Protein AF-A0A940B1C5-F1 (afdb_monomer)

Mean predicted aligned error: 9.62 Å

Sequence (536 aa):
MKIRTILFAFAVLTVQGVYAQKTVYIPVSWKYNASTEEYTEDNNKELQWSFKRSKESDNCIIFWQKGFGSDPSKAPSLNGISMSFDVDAVLKVAEKCYDLNINKLGFSSSNMRDKYKILILMNYTTTWTCYGAGYDFECSALWLNPATVKPAGHALAHEVGHSFHYMCYAEAANYNHASSPTIGTGFHLPVGNGQTIWEQTAQWQANQTYPSYMFRESYPLFGNNANYAFTHEWMRYQSYWFHYYLCQHYDDITTIAQVWKQPMTGAVDFNQSLMKLKGLSVEAFYELYFDYALHCATYDFEAASSYRNNYIGKFDYRAVLLAENKYQVAYASVPQSTGFNVIELSVPAAGTTITTKFTALTPGCALNAADPGEYNNGNANTLFRAGVTKYNYVSRASARGFRIGYVFLKNDNTREYYNDNIVHCKGTDEVTEDITTEVPAGTKRMFLVVSPAPSTYIQHKWDENIKNDDQWPYQFELINTTPTSIIPYIIPGSISPVSISAGETSRGYDLQGRKMNHENMVSGVYIVDGRKQLFK

Nearest PDB structures (foldseek):
  5w6h-assembly1_C  TM=5.946E-01  e=7.129E-04  Kuttervirus CBA120
  2wze-assembly1_A  TM=5.292E-01  e=3.983E-03  Acetivibrio thermocellus
  2w5f-assembly1_A  TM=4.749E-01  e=5.620E-03  Acetivibrio thermocellus
  2w5f-assembly2_B  TM=5.472E-01  e=1.578E-02  Acetivibrio thermocellus
  4xup-assembly6_F  TM=5.384E-01  e=8.816E-02  Paenibacillus barcinonensis

Radius of gyration: 28.4 Å; Cα contacts (8 Å, |Δi|>4): 1115; chains: 1; bounding box: 75×60×101 Å

Structure (mmCIF, N/CA/C/O backbone):
data_AF-A0A940B1C5-F1
#
_entry.id   AF-A0A940B1C5-F1
#
loop_
_atom_site.group_PDB
_atom_site.id
_atom_site.type_symbol
_atom_site.label_atom_id
_atom_site.label_alt_id
_atom_site.label_comp_id
_atom_site.label_asym_id
_atom_site.label_entity_id
_atom_site.label_seq_id
_atom_site.pdbx_PDB_ins_code
_atom_site.Cartn_x
_atom_site.Cartn_y
_atom_site.Cartn_z
_atom_site.occupancy
_atom_site.B_iso_or_equiv
_atom_site.auth_seq_id
_atom_site.auth_comp_id
_atom_site.auth_asym_id
_atom_site.auth_atom_id
_atom_site.pdbx_PDB_model_num
ATOM 1 N N . MET A 1 1 ? -40.783 -26.845 -59.584 1.00 38.88 1 MET A N 1
ATOM 2 C CA . MET A 1 1 ? -39.885 -25.722 -59.930 1.00 38.88 1 MET A CA 1
ATOM 3 C C . MET A 1 1 ? -39.030 -25.427 -58.699 1.00 38.88 1 MET A C 1
ATOM 5 O O . MET A 1 1 ? -39.587 -25.063 -57.675 1.00 38.88 1 MET A O 1
ATOM 9 N N . LYS A 1 2 ? -37.730 -25.755 -58.725 1.00 32.59 2 LYS A N 1
ATOM 10 C CA . LYS A 1 2 ? -36.823 -25.661 -57.562 1.00 32.59 2 LYS A CA 1
ATOM 11 C C . LYS A 1 2 ? -36.360 -24.209 -57.385 1.00 32.59 2 LYS A C 1
ATOM 13 O O . LYS A 1 2 ? -35.698 -23.688 -58.276 1.00 32.59 2 LYS A O 1
ATOM 18 N N . ILE A 1 3 ? -36.688 -23.581 -56.258 1.00 32.53 3 ILE A N 1
ATOM 19 C CA . ILE A 1 3 ? -36.174 -22.256 -55.881 1.00 32.53 3 ILE A CA 1
ATOM 20 C C . ILE A 1 3 ? -34.797 -22.460 -55.237 1.00 32.53 3 ILE A C 1
ATOM 22 O O . ILE A 1 3 ? -34.671 -23.182 -54.250 1.00 32.53 3 ILE A O 1
ATOM 26 N N . ARG A 1 4 ? -33.756 -21.884 -55.846 1.00 34.03 4 ARG A N 1
ATOM 27 C CA . ARG A 1 4 ? -32.384 -21.862 -55.322 1.00 34.03 4 ARG A CA 1
ATOM 28 C C . ARG A 1 4 ? -32.214 -20.629 -54.435 1.00 34.03 4 ARG A C 1
ATOM 30 O O . ARG A 1 4 ? -32.318 -19.509 -54.923 1.00 34.03 4 ARG A O 1
ATOM 37 N N . THR A 1 5 ? -31.921 -20.849 -53.160 1.00 34.38 5 THR A N 1
ATOM 38 C CA . THR A 1 5 ? -31.464 -19.820 -52.220 1.00 34.38 5 THR A CA 1
ATOM 39 C C . THR A 1 5 ? -30.026 -19.431 -52.567 1.00 34.38 5 THR A C 1
ATOM 41 O O . THR A 1 5 ? -29.145 -20.290 -52.585 1.00 34.38 5 THR A O 1
ATOM 44 N N . ILE A 1 6 ? -29.785 -18.153 -52.864 1.00 34.09 6 ILE A N 1
ATOM 45 C CA . ILE A 1 6 ? -28.442 -17.582 -53.037 1.00 34.09 6 ILE A CA 1
ATOM 46 C C . ILE A 1 6 ? -28.007 -17.032 -51.673 1.00 34.09 6 ILE A C 1
ATOM 48 O O . ILE A 1 6 ? -28.617 -16.091 -51.170 1.00 34.09 6 ILE A O 1
ATOM 52 N N . LEU A 1 7 ? -26.979 -17.632 -51.064 1.00 30.89 7 LEU A N 1
ATOM 53 C CA . LEU A 1 7 ? -26.286 -17.060 -49.906 1.00 30.89 7 LEU A CA 1
ATOM 54 C C . LEU A 1 7 ? -25.324 -15.965 -50.387 1.00 30.89 7 LEU A C 1
ATOM 56 O O . LEU A 1 7 ? -24.426 -16.241 -51.181 1.00 30.89 7 LEU A O 1
ATOM 60 N N . PHE A 1 8 ? -25.474 -14.748 -49.866 1.00 32.97 8 PHE A N 1
ATOM 61 C CA . PHE A 1 8 ? -24.439 -13.715 -49.924 1.00 32.97 8 PHE A CA 1
ATOM 62 C C . PHE A 1 8 ? -23.483 -13.908 -48.742 1.00 32.97 8 PHE A C 1
ATOM 64 O O . PHE A 1 8 ? -23.878 -13.754 -47.588 1.00 32.97 8 PHE A O 1
ATOM 71 N N . ALA A 1 9 ? -22.227 -14.253 -49.025 1.00 32.34 9 ALA A N 1
ATOM 72 C CA . ALA A 1 9 ? -21.157 -14.242 -48.035 1.00 32.34 9 ALA A CA 1
ATOM 73 C C . ALA A 1 9 ? -20.615 -12.809 -47.900 1.00 32.34 9 ALA A C 1
ATOM 75 O O . ALA A 1 9 ? -20.019 -12.279 -48.836 1.00 32.34 9 ALA A O 1
ATOM 76 N N . PHE A 1 10 ? -20.828 -12.178 -46.744 1.00 37.16 10 PHE A N 1
ATOM 77 C CA . PHE A 1 10 ? -20.134 -10.945 -46.375 1.00 37.16 10 PHE A CA 1
ATOM 78 C C . PHE A 1 10 ? -18.711 -11.299 -45.929 1.00 37.16 10 PHE A C 1
ATOM 80 O O . PHE A 1 10 ? -18.515 -11.914 -44.882 1.00 37.16 10 PHE A O 1
ATOM 87 N N . ALA A 1 11 ? -17.716 -10.923 -46.730 1.00 36.94 11 ALA A N 1
ATOM 88 C CA . ALA A 1 11 ? -16.321 -10.957 -46.315 1.00 36.94 11 ALA A CA 1
ATOM 89 C C . ALA A 1 11 ? -16.070 -9.801 -45.336 1.00 36.94 11 ALA A C 1
ATOM 91 O O . ALA A 1 11 ? -16.105 -8.631 -45.717 1.00 36.94 11 ALA A O 1
ATOM 92 N N . VAL A 1 12 ? -15.833 -10.128 -44.066 1.00 39.78 12 VAL A N 1
ATOM 93 C CA . VAL A 1 12 ? -15.333 -9.175 -43.071 1.00 39.78 12 VAL A CA 1
ATOM 94 C C . VAL A 1 12 ? -13.858 -8.923 -43.383 1.00 39.78 12 VAL A C 1
ATOM 96 O O . VAL A 1 12 ? -13.003 -9.763 -43.117 1.00 39.78 12 VAL A O 1
ATOM 99 N N . LEU A 1 13 ? -13.563 -7.774 -43.988 1.00 38.78 13 LEU A N 1
ATOM 100 C CA . LEU A 1 13 ? -12.204 -7.255 -44.122 1.00 38.78 13 LEU A CA 1
ATOM 101 C C . LEU A 1 13 ? -11.753 -6.731 -42.755 1.00 38.78 13 LEU A C 1
ATOM 103 O O . LEU A 1 13 ? -12.129 -5.637 -42.338 1.00 38.78 13 LEU A O 1
ATOM 107 N N . THR A 1 14 ? -10.948 -7.517 -42.043 1.00 38.88 14 THR A N 1
ATOM 108 C CA . THR A 1 14 ? -10.192 -7.034 -40.886 1.00 38.88 14 THR A CA 1
ATOM 109 C C . THR A 1 14 ? -9.093 -6.101 -41.384 1.00 38.88 14 THR A C 1
ATOM 111 O O . THR A 1 14 ? -8.088 -6.554 -41.933 1.00 38.88 14 THR A O 1
ATOM 114 N N . VAL A 1 15 ? -9.280 -4.794 -41.210 1.00 39.97 15 VAL A N 1
ATOM 115 C CA . VAL A 1 15 ? -8.208 -3.811 -41.385 1.00 39.97 15 VAL A CA 1
ATOM 116 C C . VAL A 1 15 ? -7.247 -3.984 -40.210 1.00 39.97 15 VAL A C 1
ATOM 118 O O . VAL A 1 15 ? -7.486 -3.470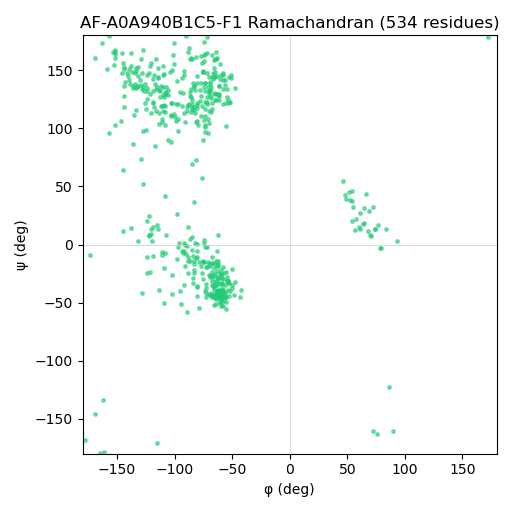 -39.121 1.00 39.97 15 VAL A O 1
ATOM 121 N N . GLN A 1 16 ? -6.177 -4.754 -40.404 1.00 37.31 16 GLN A N 1
ATOM 122 C CA . GLN A 1 16 ? -5.024 -4.688 -39.512 1.00 37.31 16 GLN A CA 1
ATOM 123 C C . GLN A 1 16 ? -4.337 -3.347 -39.775 1.00 37.31 16 GLN A C 1
ATOM 125 O O . GLN A 1 16 ? -3.769 -3.132 -40.845 1.00 37.31 16 GLN A O 1
ATOM 130 N N . GLY A 1 17 ? -4.449 -2.415 -38.827 1.00 40.59 17 GLY A N 1
ATOM 131 C CA . GLY A 1 17 ? -3.677 -1.180 -38.863 1.00 40.59 17 GLY A CA 1
ATOM 132 C C . GLY A 1 17 ? -2.188 -1.519 -38.881 1.00 40.59 17 GLY A C 1
ATOM 133 O O . GLY A 1 17 ? -1.692 -2.197 -37.984 1.00 40.59 17 GLY A O 1
ATOM 134 N N . VAL A 1 18 ? -1.480 -1.072 -39.916 1.00 42.25 18 VAL A N 1
ATOM 135 C CA . VAL A 1 18 ? -0.019 -1.141 -39.978 1.00 42.25 18 VAL A CA 1
ATOM 136 C C . VAL A 1 18 ? 0.511 -0.043 -39.058 1.00 42.25 18 VAL A C 1
ATOM 138 O O . VAL A 1 18 ? 0.655 1.104 -39.473 1.00 42.25 18 VAL A O 1
ATOM 141 N N . TYR A 1 19 ? 0.731 -0.364 -37.785 1.00 53.28 19 TYR A N 1
ATOM 142 C CA . TYR A 1 19 ? 1.485 0.516 -36.895 1.00 53.28 19 TYR A CA 1
ATOM 143 C C . TYR A 1 19 ? 2.955 0.521 -37.336 1.00 53.28 19 TYR A C 1
ATOM 145 O O . TYR A 1 19 ? 3.502 -0.521 -37.702 1.00 53.28 19 TYR A O 1
ATOM 153 N N . ALA A 1 20 ? 3.595 1.693 -37.337 1.00 59.59 20 ALA A N 1
ATOM 154 C CA . ALA A 1 20 ? 5.023 1.792 -37.622 1.00 59.59 20 ALA A CA 1
ATOM 155 C C . ALA A 1 20 ? 5.822 0.998 -36.573 1.00 59.59 20 ALA A C 1
ATOM 157 O O . ALA A 1 20 ? 5.535 1.071 -35.378 1.00 59.59 20 ALA A O 1
ATOM 158 N N . GLN A 1 21 ? 6.820 0.231 -37.018 1.00 74.62 21 GLN A N 1
ATOM 159 C CA . GLN A 1 21 ? 7.684 -0.532 -36.120 1.00 74.62 21 GLN A CA 1
ATOM 160 C C . GLN A 1 21 ? 8.491 0.426 -35.233 1.00 74.62 21 GLN A C 1
ATOM 162 O O . GLN A 1 21 ? 9.127 1.357 -35.730 1.00 74.62 21 GLN A O 1
ATOM 167 N N . LYS A 1 22 ? 8.488 0.176 -33.920 1.00 88.38 22 LYS A N 1
ATOM 168 C CA . LYS A 1 22 ? 9.288 0.940 -32.955 1.00 88.38 22 LYS A CA 1
ATOM 169 C C . LYS A 1 22 ? 10.766 0.881 -33.286 1.00 88.38 22 LYS A C 1
ATOM 171 O O . LYS A 1 22 ? 11.279 -0.162 -33.689 1.00 88.38 22 LYS A O 1
ATOM 176 N N . THR A 1 23 ? 11.459 1.972 -33.001 1.00 91.38 23 THR A N 1
ATOM 177 C CA . THR A 1 23 ? 12.909 2.080 -33.186 1.00 91.38 23 THR A CA 1
ATOM 178 C C . THR A 1 23 ? 13.656 1.916 -31.863 1.00 91.38 23 THR A C 1
ATOM 180 O O . THR A 1 23 ? 13.076 1.990 -30.779 1.00 91.38 23 THR A O 1
ATOM 183 N N . VAL A 1 24 ? 14.959 1.656 -31.929 1.00 91.25 24 VAL A N 1
ATOM 184 C CA . VAL A 1 24 ? 15.824 1.619 -30.744 1.00 91.25 24 VAL A CA 1
ATOM 185 C C . VAL A 1 24 ? 16.346 3.028 -30.489 1.00 91.25 24 VAL A C 1
ATOM 187 O O . VAL A 1 24 ? 17.014 3.603 -31.349 1.00 91.25 24 VAL A O 1
ATOM 190 N N . TYR A 1 25 ? 16.041 3.590 -29.319 1.00 90.62 25 TYR A N 1
ATOM 191 C CA . TYR A 1 25 ? 16.647 4.848 -28.894 1.00 90.62 25 TYR A CA 1
ATOM 192 C C . TYR A 1 25 ? 18.096 4.601 -28.480 1.00 90.62 25 TYR A C 1
ATOM 194 O O . TYR A 1 25 ? 18.374 3.682 -27.714 1.00 90.62 25 TYR A O 1
ATOM 202 N N . ILE A 1 26 ? 19.014 5.428 -28.976 1.00 89.38 26 ILE A N 1
ATOM 203 C CA . ILE A 1 26 ? 20.409 5.433 -28.535 1.00 89.38 26 ILE A CA 1
ATOM 204 C C . ILE A 1 26 ? 20.586 6.641 -27.610 1.00 89.38 26 ILE A C 1
ATOM 206 O O . ILE A 1 26 ? 20.544 7.768 -28.127 1.00 89.38 26 ILE A O 1
ATOM 210 N N . PRO A 1 27 ? 20.780 6.425 -26.293 1.00 89.75 27 PRO A N 1
ATOM 211 C CA . PRO A 1 27 ? 20.951 7.494 -25.319 1.00 89.75 27 PRO A CA 1
ATOM 212 C C . PRO A 1 27 ? 22.020 8.510 -25.708 1.00 89.75 27 PRO A C 1
ATOM 214 O O . PRO A 1 27 ? 23.053 8.162 -26.286 1.00 89.75 27 PRO A O 1
ATOM 217 N N . VAL A 1 28 ? 21.797 9.775 -25.356 1.00 86.81 28 VAL A N 1
ATOM 218 C CA . VAL A 1 28 ? 22.753 10.868 -25.590 1.00 86.81 28 VAL A CA 1
ATOM 219 C C . VAL A 1 28 ? 24.083 10.554 -24.911 1.00 86.81 28 VAL A C 1
ATOM 221 O O . VAL A 1 28 ? 25.141 10.723 -25.519 1.00 86.81 28 VAL A O 1
ATOM 224 N N . SER A 1 29 ? 24.036 10.018 -23.689 1.00 83.44 29 SER A N 1
ATOM 225 C CA . SER A 1 29 ? 25.230 9.580 -22.963 1.00 83.44 29 SER A CA 1
ATOM 226 C C . SER A 1 29 ? 26.044 8.560 -23.760 1.00 83.44 29 SER A C 1
ATOM 228 O O . SER A 1 29 ? 27.251 8.710 -23.853 1.00 83.44 29 SER A O 1
ATOM 230 N N . TRP A 1 30 ? 25.415 7.609 -24.449 1.00 83.00 30 TRP A N 1
ATOM 231 C CA . TRP A 1 30 ? 26.129 6.599 -25.238 1.00 83.00 30 TRP A CA 1
ATOM 232 C C . TRP A 1 30 ? 26.827 7.171 -26.477 1.00 83.00 30 TRP A C 1
ATOM 234 O O . TRP A 1 30 ? 27.802 6.598 -26.951 1.00 83.00 30 TRP A O 1
ATOM 244 N N . LYS A 1 31 ? 26.325 8.286 -27.021 1.00 75.56 31 LYS A N 1
ATOM 245 C CA . LYS A 1 31 ? 26.887 8.939 -28.216 1.00 75.56 31 LYS A CA 1
ATOM 246 C C . LYS A 1 31 ? 28.053 9.868 -27.894 1.00 75.56 31 LYS A C 1
ATOM 248 O O . LYS A 1 31 ? 28.945 10.025 -28.723 1.00 75.56 31 LYS A O 1
ATOM 253 N N . TYR A 1 32 ? 28.013 10.517 -26.730 1.00 70.69 32 TYR A N 1
ATOM 254 C CA . TYR A 1 32 ? 28.929 11.609 -26.379 1.00 70.69 32 TYR A CA 1
ATOM 255 C C . TYR A 1 32 ? 29.782 11.335 -25.133 1.00 70.69 32 TYR A C 1
ATOM 257 O O . TYR A 1 32 ? 30.552 12.207 -24.727 1.00 70.69 32 TYR A O 1
ATOM 265 N N . ASN A 1 33 ? 29.682 10.150 -24.522 1.00 60.84 33 ASN A N 1
ATOM 266 C CA . ASN A 1 33 ? 30.620 9.741 -23.483 1.00 60.84 33 ASN A CA 1
ATOM 267 C C . ASN A 1 33 ? 32.019 9.563 -24.094 1.00 60.84 33 ASN A C 1
ATOM 269 O O . ASN A 1 33 ? 32.201 8.895 -25.109 1.00 60.84 33 ASN A O 1
ATOM 273 N N . ALA A 1 34 ? 33.019 10.189 -23.471 1.00 49.47 34 ALA A N 1
ATOM 274 C CA . ALA A 1 34 ? 34.409 10.153 -23.918 1.00 49.47 34 ALA A CA 1
ATOM 275 C C . ALA A 1 34 ? 35.053 8.757 -23.780 1.00 49.47 34 ALA A C 1
ATOM 277 O O . ALA A 1 34 ? 36.144 8.538 -24.313 1.00 49.47 34 ALA A O 1
ATOM 278 N N . SER A 1 35 ? 34.401 7.803 -23.097 1.00 56.53 35 SER A N 1
ATOM 279 C CA . SER A 1 35 ? 34.768 6.391 -23.182 1.00 56.53 35 SER A CA 1
ATOM 280 C C . SER A 1 35 ? 34.191 5.800 -24.474 1.00 56.53 35 SER A C 1
ATOM 282 O O . SER A 1 35 ? 33.019 5.455 -24.589 1.00 56.53 35 SER A O 1
ATOM 284 N N . THR A 1 36 ? 35.047 5.626 -25.478 1.00 56.19 36 THR A N 1
ATOM 285 C CA . THR A 1 36 ? 34.714 4.983 -26.765 1.00 56.19 36 THR A CA 1
ATOM 286 C C . THR A 1 36 ? 34.289 3.511 -26.634 1.00 56.19 36 THR A C 1
ATOM 288 O O . THR A 1 36 ? 34.137 2.824 -27.638 1.00 56.19 36 THR A O 1
ATOM 291 N N . GLU A 1 37 ? 34.105 3.012 -25.409 1.00 62.06 37 GLU A N 1
ATOM 292 C CA . GLU A 1 37 ? 33.795 1.626 -25.084 1.00 62.06 37 GLU A CA 1
ATOM 293 C C . GLU A 1 37 ? 32.298 1.367 -24.851 1.00 62.06 37 GLU A C 1
ATOM 295 O O . GLU A 1 37 ? 31.920 0.202 -24.805 1.00 62.06 37 GLU A O 1
ATOM 300 N N . GLU A 1 38 ? 31.428 2.377 -24.707 1.00 67.12 38 GLU A N 1
ATOM 301 C CA . GLU A 1 38 ? 29.993 2.146 -24.437 1.00 67.12 38 GLU A CA 1
ATOM 302 C C . GLU A 1 38 ? 29.198 1.755 -25.692 1.00 67.12 38 GLU A C 1
ATOM 304 O O . GLU A 1 38 ? 28.554 0.700 -25.702 1.00 67.12 38 GLU A O 1
ATOM 309 N N . TYR A 1 39 ? 29.264 2.577 -26.746 1.00 67.50 39 TYR A N 1
ATOM 310 C CA . TYR A 1 39 ? 28.540 2.400 -28.009 1.00 67.50 39 TYR A CA 1
ATOM 311 C C . TYR A 1 39 ? 29.209 3.183 -29.162 1.00 67.50 39 TYR A C 1
ATOM 313 O O . TYR A 1 39 ? 29.785 4.244 -28.945 1.00 67.50 39 TYR A O 1
ATOM 321 N N . THR A 1 40 ? 29.082 2.698 -30.402 1.00 61.81 40 THR A N 1
ATOM 322 C CA . THR A 1 40 ? 29.351 3.440 -31.645 1.00 61.81 40 THR A CA 1
ATOM 323 C C . THR A 1 40 ? 28.363 2.991 -32.725 1.00 61.81 40 THR A C 1
ATOM 325 O O . THR A 1 40 ? 27.848 1.870 -32.680 1.00 61.81 40 THR A O 1
ATOM 328 N N . GLU A 1 41 ? 28.111 3.846 -33.722 1.00 62.75 41 GLU A N 1
ATOM 329 C CA . GLU A 1 41 ? 27.186 3.549 -34.832 1.00 62.75 41 GLU A CA 1
ATOM 330 C C . GLU A 1 41 ? 27.635 2.355 -35.701 1.00 62.75 41 GLU A C 1
ATOM 332 O O . GLU A 1 41 ? 26.798 1.670 -36.285 1.00 62.75 41 GLU A O 1
ATOM 337 N N . ASP A 1 42 ? 28.930 2.017 -35.700 1.00 63.16 42 ASP A N 1
ATOM 338 C CA . ASP A 1 42 ? 29.514 0.927 -36.501 1.00 63.16 42 ASP A CA 1
ATOM 339 C C . ASP A 1 42 ? 29.205 -0.489 -35.970 1.00 63.16 42 ASP A C 1
ATOM 341 O O . ASP A 1 42 ? 29.709 -1.489 -36.496 1.00 63.16 42 ASP A O 1
ATOM 345 N N . ASN A 1 43 ? 28.395 -0.609 -34.909 1.00 65.62 43 ASN A N 1
ATOM 346 C CA . ASN A 1 43 ? 28.008 -1.885 -34.300 1.00 65.62 43 ASN A CA 1
ATOM 347 C C . ASN A 1 43 ? 29.229 -2.781 -33.977 1.00 65.62 43 ASN A C 1
ATOM 349 O O . ASN A 1 43 ? 29.280 -3.988 -34.277 1.00 65.62 43 ASN A O 1
ATOM 353 N N . ASN A 1 44 ? 30.258 -2.164 -33.390 1.00 70.00 44 ASN A N 1
ATOM 354 C CA . ASN A 1 44 ? 31.491 -2.842 -33.015 1.00 70.00 44 ASN A CA 1
ATOM 355 C C . ASN A 1 44 ? 31.237 -3.806 -31.840 1.00 70.00 44 ASN A C 1
ATOM 357 O O . ASN A 1 44 ? 30.703 -3.435 -30.797 1.00 70.00 44 ASN A O 1
ATOM 361 N N . LYS A 1 45 ? 31.654 -5.067 -32.001 1.00 63.25 45 LYS A N 1
ATOM 362 C CA . LYS A 1 45 ? 31.503 -6.105 -30.972 1.00 63.25 45 LYS A CA 1
ATOM 363 C C . LYS A 1 45 ? 32.374 -5.857 -29.733 1.00 63.25 45 LYS A C 1
ATOM 365 O O . LYS A 1 45 ? 32.133 -6.491 -28.717 1.00 63.25 45 LYS A O 1
ATOM 370 N N . GLU A 1 46 ? 33.376 -4.989 -29.781 1.00 65.50 46 GLU A N 1
ATOM 371 C CA . GLU A 1 46 ? 34.251 -4.747 -28.623 1.00 65.50 46 GLU A CA 1
ATOM 372 C C . GLU A 1 46 ? 33.644 -3.773 -27.597 1.00 65.50 46 GLU A C 1
ATOM 374 O O . GLU A 1 46 ? 34.116 -3.694 -26.463 1.00 65.50 46 GLU A O 1
ATOM 379 N N . LEU A 1 47 ? 32.559 -3.090 -27.974 1.00 72.56 47 LEU A N 1
ATOM 380 C CA . LEU A 1 47 ? 31.825 -2.143 -27.133 1.00 72.56 47 LEU A CA 1
ATOM 381 C C . LEU A 1 47 ? 31.006 -2.854 -26.060 1.00 72.56 47 LEU A C 1
ATOM 383 O O . LEU A 1 47 ? 30.746 -4.051 -26.176 1.00 72.56 47 LEU A O 1
ATOM 387 N N . GLN A 1 48 ? 30.550 -2.136 -25.037 1.00 79.88 48 GLN A N 1
ATOM 388 C CA . GLN A 1 48 ? 29.683 -2.679 -23.998 1.00 79.88 48 GLN A CA 1
ATOM 389 C C . GLN A 1 48 ? 28.319 -3.071 -24.572 1.00 79.88 48 GLN A C 1
ATOM 391 O O . GLN A 1 48 ? 27.923 -4.235 -24.436 1.00 79.88 48 GLN A O 1
ATOM 396 N N . TRP A 1 49 ? 27.661 -2.156 -25.292 1.00 87.56 49 TRP A N 1
ATOM 397 C CA . TRP A 1 49 ? 26.344 -2.361 -25.897 1.00 87.56 49 TRP A CA 1
ATOM 398 C C . TRP A 1 49 ? 26.466 -2.433 -27.425 1.00 87.56 49 TRP A C 1
ATOM 400 O O . TRP A 1 49 ? 26.867 -1.479 -28.083 1.00 87.56 49 TRP A O 1
ATOM 410 N N . SER A 1 50 ? 26.153 -3.595 -28.005 1.00 86.81 50 SER A N 1
ATOM 411 C CA . SER A 1 50 ? 26.296 -3.860 -29.444 1.00 86.81 50 SER A CA 1
ATOM 412 C C . SER A 1 50 ? 25.096 -4.644 -29.961 1.00 86.81 50 SER A C 1
ATOM 414 O O . SER A 1 50 ? 24.687 -5.618 -29.334 1.00 86.81 50 SER A O 1
ATOM 416 N N . PHE A 1 51 ? 24.587 -4.295 -31.145 1.00 89.25 51 PHE A N 1
ATOM 417 C CA . PHE A 1 51 ? 23.516 -5.045 -31.812 1.00 89.25 51 PHE A CA 1
ATOM 418 C C . PHE A 1 51 ? 23.932 -6.469 -32.220 1.00 89.25 51 PHE A C 1
ATOM 420 O O . PHE A 1 51 ? 23.086 -7.318 -32.471 1.00 89.25 51 PHE A O 1
ATOM 427 N N . LYS A 1 52 ? 25.237 -6.784 -32.264 1.00 89.25 52 LYS A N 1
ATOM 428 C CA . LYS A 1 52 ? 25.714 -8.177 -32.412 1.00 89.25 52 LYS A CA 1
ATOM 429 C C . LYS A 1 52 ? 25.489 -9.019 -31.152 1.00 89.25 52 LYS A C 1
ATOM 431 O O . LYS A 1 52 ? 25.617 -10.239 -31.201 1.00 89.25 52 LYS A O 1
ATOM 436 N N . ARG A 1 53 ? 25.200 -8.364 -30.029 1.00 92.69 53 ARG A N 1
ATOM 437 C CA . ARG A 1 53 ? 24.848 -8.943 -28.732 1.00 92.69 53 ARG A CA 1
ATOM 438 C C . ARG A 1 53 ? 23.548 -8.327 -28.231 1.00 92.69 53 ARG A C 1
ATOM 440 O O . ARG A 1 53 ? 23.476 -7.793 -27.120 1.00 92.69 53 ARG A O 1
ATOM 447 N N . SER A 1 54 ? 22.544 -8.360 -29.097 1.00 95.38 54 SER A N 1
ATOM 448 C CA . SER A 1 54 ? 21.196 -7.969 -28.745 1.00 95.38 54 SER A CA 1
ATOM 449 C C . SER A 1 54 ? 20.154 -8.916 -29.322 1.00 95.38 54 SER A C 1
ATOM 451 O O . SER A 1 54 ? 20.434 -9.735 -30.201 1.00 95.38 54 SER A O 1
ATOM 453 N N . LYS A 1 55 ? 18.937 -8.810 -28.797 1.00 97.00 55 LYS A N 1
ATOM 454 C CA . LYS A 1 55 ? 17.744 -9.431 -29.364 1.00 97.00 55 LYS A CA 1
ATOM 455 C C . LYS A 1 55 ? 16.561 -8.489 -29.189 1.00 97.00 55 LYS A C 1
ATOM 457 O O . LYS A 1 55 ? 16.430 -7.852 -28.146 1.00 97.00 55 LYS A O 1
ATOM 462 N N . GLU A 1 56 ? 15.714 -8.408 -30.205 1.00 96.44 56 GLU A N 1
ATOM 463 C CA . GLU A 1 56 ? 14.515 -7.575 -30.195 1.00 96.44 56 GLU A CA 1
ATOM 464 C C . GLU A 1 56 ? 13.248 -8.428 -30.130 1.00 96.44 56 GLU A C 1
ATOM 466 O O . GLU A 1 56 ? 13.172 -9.512 -30.711 1.00 96.44 56 GLU A O 1
ATOM 471 N N . SER A 1 57 ? 12.248 -7.890 -29.446 1.00 95.81 57 SER A N 1
ATOM 472 C CA . SER A 1 57 ? 10.830 -8.217 -29.589 1.00 95.81 57 SER A CA 1
ATOM 473 C C . SER A 1 57 ? 10.095 -6.971 -30.103 1.00 95.81 57 SER A C 1
ATOM 475 O O . SER A 1 57 ? 10.740 -5.990 -30.484 1.00 95.81 57 SER A O 1
ATOM 477 N N . ASP A 1 58 ? 8.764 -6.963 -30.147 1.00 92.75 58 ASP A N 1
ATOM 478 C CA . ASP A 1 58 ? 7.999 -5.834 -30.695 1.00 92.75 58 ASP A CA 1
ATOM 479 C C . ASP A 1 58 ? 8.248 -4.530 -29.917 1.00 92.75 58 ASP A C 1
ATOM 481 O O . ASP A 1 58 ? 8.528 -3.481 -30.510 1.00 92.75 58 ASP A O 1
ATOM 485 N N . ASN A 1 59 ? 8.245 -4.608 -28.585 1.00 93.12 59 ASN A N 1
ATOM 486 C CA . ASN A 1 59 ? 8.294 -3.472 -27.669 1.00 93.12 59 ASN A CA 1
ATOM 487 C C . ASN A 1 59 ? 9.604 -3.355 -26.883 1.00 93.12 59 ASN A C 1
ATOM 489 O O . ASN A 1 59 ? 9.812 -2.335 -26.223 1.00 93.12 59 ASN A O 1
ATOM 493 N N . CYS A 1 60 ? 10.492 -4.346 -26.948 1.00 95.12 60 CYS A N 1
ATOM 494 C CA . CYS A 1 60 ? 11.731 -4.371 -26.172 1.00 95.12 60 CYS A CA 1
ATOM 495 C C . CYS A 1 60 ? 12.953 -4.707 -27.035 1.00 95.12 60 CYS A C 1
ATOM 497 O O . CYS A 1 60 ? 12.866 -5.410 -28.042 1.00 95.12 60 CYS A O 1
ATOM 499 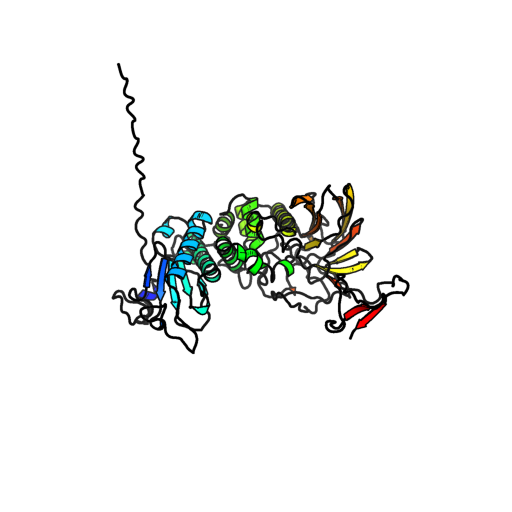N N . ILE A 1 61 ? 14.115 -4.229 -26.600 1.00 96.50 61 ILE A N 1
ATOM 500 C CA . ILE A 1 61 ? 15.423 -4.713 -27.037 1.00 96.50 61 ILE A CA 1
ATOM 501 C C . ILE A 1 61 ? 16.247 -5.046 -25.802 1.00 96.50 61 ILE A C 1
ATOM 503 O O . ILE A 1 61 ? 16.306 -4.260 -24.860 1.00 96.50 61 ILE A O 1
ATOM 507 N N . ILE A 1 62 ? 16.906 -6.199 -25.807 1.00 97.19 62 ILE A N 1
ATOM 508 C CA . ILE A 1 62 ? 17.889 -6.556 -24.788 1.00 97.19 62 ILE A CA 1
ATOM 509 C C . ILE A 1 62 ? 19.285 -6.539 -25.380 1.00 97.19 62 ILE A C 1
ATOM 511 O O . ILE A 1 62 ? 19.524 -7.202 -26.381 1.00 97.19 62 ILE A O 1
ATOM 515 N N . PHE A 1 63 ? 20.197 -5.812 -24.742 1.00 96.31 63 PHE A N 1
ATOM 516 C CA . PHE A 1 63 ? 21.636 -5.865 -24.969 1.00 96.31 63 PHE A CA 1
ATOM 517 C C . PHE A 1 63 ? 22.312 -6.633 -23.835 1.00 96.31 63 PHE A C 1
ATOM 519 O O . PHE A 1 63 ? 21.885 -6.563 -22.681 1.00 96.31 63 PHE A O 1
ATOM 526 N N . TRP A 1 64 ? 23.412 -7.320 -24.136 1.00 95.44 64 TRP A N 1
ATOM 527 C CA . TRP A 1 64 ? 24.254 -7.936 -23.112 1.00 95.44 64 TRP A CA 1
ATOM 528 C C . TRP A 1 64 ? 25.738 -7.629 -23.312 1.00 95.44 64 TRP A C 1
ATOM 530 O O . TRP A 1 64 ? 26.254 -7.537 -24.432 1.00 95.44 64 TRP A O 1
ATOM 540 N N . GLN A 1 65 ? 26.446 -7.477 -22.193 1.00 94.12 65 GLN A N 1
ATOM 541 C CA . GLN A 1 65 ? 27.872 -7.154 -22.199 1.00 94.12 65 GLN A CA 1
ATOM 542 C C . GLN A 1 65 ? 28.734 -8.269 -22.819 1.00 94.12 65 GLN A C 1
ATOM 544 O O . GLN A 1 65 ? 28.356 -9.440 -22.888 1.00 94.12 65 GLN A O 1
ATOM 549 N N . LYS A 1 66 ? 29.949 -7.914 -23.255 1.00 91.19 66 LYS A N 1
ATOM 550 C CA . LYS A 1 66 ? 30.872 -8.834 -23.949 1.00 91.19 66 LYS A CA 1
ATOM 551 C C . LYS A 1 66 ? 31.182 -10.128 -23.186 1.00 91.19 66 LYS A C 1
ATOM 553 O O . LYS A 1 66 ? 31.380 -11.162 -23.818 1.00 91.19 66 LYS A O 1
ATOM 558 N N . GLY A 1 67 ? 31.178 -10.088 -21.850 1.00 92.12 67 GLY A N 1
ATOM 559 C CA . GLY A 1 67 ? 31.481 -11.243 -20.999 1.00 92.12 67 GLY A CA 1
ATOM 560 C C . GLY A 1 67 ? 30.527 -12.429 -21.177 1.00 92.12 67 GLY A C 1
ATOM 561 O O . GLY A 1 67 ? 30.935 -13.564 -20.964 1.00 92.12 67 GLY A O 1
ATOM 562 N N . PHE A 1 68 ? 29.295 -12.198 -21.647 1.00 94.75 68 PHE A N 1
ATOM 563 C CA . PHE A 1 68 ? 28.340 -13.278 -21.921 1.00 94.75 68 PHE A CA 1
ATOM 564 C C . PHE A 1 68 ? 28.643 -14.057 -23.212 1.00 94.75 68 PHE A C 1
ATOM 566 O O . PHE A 1 68 ? 28.075 -15.125 -23.427 1.00 94.75 68 PHE A O 1
ATOM 573 N N . GLY A 1 69 ? 29.518 -13.540 -24.083 1.00 92.19 69 GLY A N 1
ATOM 574 C CA . GLY A 1 69 ? 29.747 -14.097 -25.415 1.00 92.19 69 GLY A CA 1
ATOM 575 C C . GLY A 1 69 ? 28.587 -13.837 -26.387 1.00 92.19 69 GLY A C 1
ATOM 576 O O . GLY A 1 69 ? 27.789 -12.913 -26.213 1.00 92.19 69 GLY A O 1
ATOM 577 N N . SER A 1 70 ? 28.518 -14.631 -27.459 1.00 90.38 70 SER A N 1
ATOM 578 C CA . SER A 1 70 ? 27.470 -14.527 -28.487 1.00 90.38 70 SER A CA 1
ATOM 579 C C . SER A 1 70 ? 26.173 -15.253 -28.124 1.00 90.38 70 SER A C 1
ATOM 581 O O . SER A 1 70 ? 25.131 -14.929 -28.681 1.00 90.38 70 SER A O 1
ATOM 583 N N . ASP A 1 71 ? 26.233 -16.225 -27.212 1.00 93.25 71 ASP A N 1
ATOM 584 C CA . ASP A 1 71 ? 25.090 -17.016 -26.755 1.00 93.25 71 ASP A CA 1
ATOM 585 C C . ASP A 1 71 ? 24.986 -16.922 -25.226 1.00 93.25 71 ASP A C 1
ATOM 587 O O . ASP A 1 71 ? 25.689 -17.652 -24.515 1.00 93.25 71 ASP A O 1
ATOM 591 N N . PRO A 1 72 ? 24.111 -16.045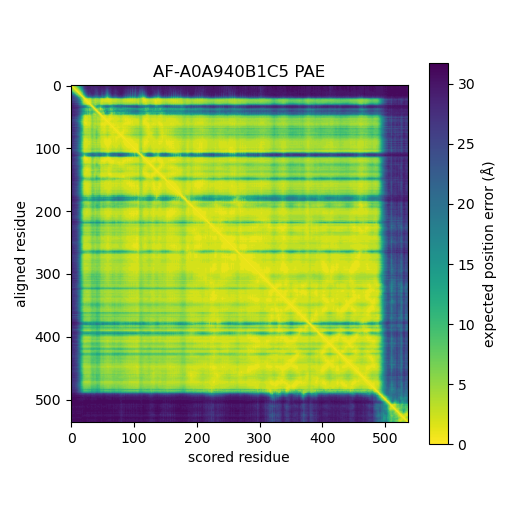 -24.701 1.00 94.62 72 PRO A N 1
ATOM 592 C CA . PRO A 1 72 ? 23.972 -15.863 -23.266 1.00 94.62 72 PRO A CA 1
ATOM 593 C C . PRO A 1 72 ? 23.510 -17.106 -22.514 1.00 94.62 72 PRO A C 1
ATOM 595 O O . PRO A 1 72 ? 23.753 -17.187 -21.317 1.00 94.62 72 PRO A O 1
ATOM 598 N N . SER A 1 73 ? 22.914 -18.109 -23.166 1.00 93.69 73 SER A N 1
ATOM 599 C CA . SER A 1 73 ? 22.565 -19.371 -22.495 1.00 93.69 73 SER A CA 1
ATOM 600 C C . SER A 1 73 ? 23.802 -20.201 -22.118 1.00 93.69 73 SER A C 1
ATOM 602 O O . SER A 1 73 ? 23.741 -21.047 -21.226 1.00 93.69 73 SER A O 1
ATOM 604 N N . LYS A 1 74 ? 24.947 -19.913 -22.752 1.00 94.94 74 LYS A N 1
ATOM 605 C CA . LYS A 1 74 ? 26.242 -20.578 -22.553 1.00 94.94 74 LYS A CA 1
ATOM 606 C C . LYS A 1 74 ? 27.304 -19.641 -21.979 1.00 94.94 74 LYS A C 1
ATOM 608 O O . LYS A 1 74 ? 28.494 -19.937 -22.080 1.00 94.94 74 LYS A O 1
ATOM 613 N N . ALA A 1 75 ? 26.892 -18.507 -21.411 1.00 95.81 75 ALA A N 1
ATOM 614 C CA . ALA A 1 75 ? 27.831 -17.540 -20.865 1.00 95.81 75 ALA A CA 1
ATOM 615 C C . ALA A 1 75 ? 28.743 -18.192 -19.806 1.00 95.81 75 ALA A C 1
ATOM 617 O O . ALA A 1 75 ? 28.246 -18.954 -18.965 1.00 95.81 75 ALA A O 1
ATOM 618 N N . PRO A 1 76 ? 30.056 -17.894 -19.824 1.00 95.88 76 PRO A N 1
ATOM 619 C CA . PRO A 1 76 ? 30.976 -18.404 -18.820 1.00 95.88 76 PRO A CA 1
ATOM 620 C C . PRO A 1 76 ? 30.575 -17.939 -17.416 1.00 95.88 76 PRO A C 1
ATOM 622 O O . PRO A 1 76 ? 29.909 -16.921 -17.236 1.00 95.88 76 PRO A O 1
ATOM 625 N N . SER A 1 77 ? 30.977 -18.696 -16.397 1.00 95.75 77 SER A N 1
ATOM 626 C CA . SER A 1 77 ? 30.797 -18.262 -15.012 1.00 95.75 77 SER A CA 1
ATOM 627 C C . SER A 1 77 ? 31.734 -17.100 -14.684 1.00 95.75 77 SER A C 1
ATOM 629 O O . SER A 1 77 ? 32.893 -17.085 -15.099 1.00 95.75 77 SER A O 1
ATOM 631 N N . LEU A 1 78 ? 31.259 -16.163 -13.869 1.00 96.00 78 LEU A N 1
ATOM 632 C CA . LEU A 1 78 ? 32.057 -15.079 -13.304 1.00 96.00 78 LEU A CA 1
ATOM 633 C C . LEU A 1 78 ? 32.260 -15.357 -11.814 1.00 96.00 78 LEU A C 1
ATOM 635 O O . LEU A 1 78 ? 31.289 -15.481 -11.074 1.00 96.00 78 LEU A O 1
ATOM 639 N N . ASN A 1 79 ? 33.514 -15.500 -11.373 1.00 94.12 79 ASN A N 1
ATOM 640 C CA . ASN A 1 79 ? 33.860 -15.832 -9.981 1.00 94.12 79 ASN A CA 1
ATOM 641 C C . ASN A 1 79 ? 33.126 -17.080 -9.444 1.00 94.12 79 ASN A C 1
ATOM 643 O O . ASN A 1 79 ? 32.682 -17.114 -8.300 1.00 94.12 79 ASN A O 1
ATOM 647 N N . GLY A 1 80 ? 32.952 -18.100 -10.291 1.00 93.00 80 GLY A N 1
ATOM 648 C CA . GLY A 1 80 ? 32.226 -19.329 -9.943 1.00 93.00 80 GLY A CA 1
ATOM 649 C C . GLY A 1 80 ? 30.695 -19.215 -9.983 1.00 93.00 80 GLY A C 1
ATOM 650 O O . GLY A 1 80 ? 30.017 -20.225 -9.817 1.00 93.00 80 GLY A O 1
ATOM 651 N N . ILE A 1 81 ? 30.138 -18.032 -10.261 1.00 93.12 81 ILE A N 1
ATOM 652 C CA . ILE A 1 81 ? 28.693 -17.797 -10.366 1.00 93.12 81 ILE A CA 1
ATOM 653 C C . ILE A 1 81 ? 28.257 -17.879 -11.831 1.00 93.12 81 ILE A C 1
ATOM 655 O O . ILE A 1 81 ? 28.852 -17.253 -12.707 1.00 93.12 81 ILE A O 1
ATOM 659 N N . SER A 1 82 ? 27.200 -18.647 -12.103 1.00 94.06 82 SER A N 1
ATOM 660 C CA . SER A 1 82 ? 26.674 -18.832 -13.459 1.00 94.06 82 SER A CA 1
ATOM 661 C C . SER A 1 82 ? 26.067 -17.543 -14.010 1.00 94.06 82 SER A C 1
ATOM 663 O O . SER A 1 82 ? 25.014 -17.097 -13.544 1.00 94.06 82 SER A O 1
ATOM 665 N N . MET A 1 83 ? 26.660 -17.014 -15.079 1.00 96.75 83 MET A N 1
ATOM 666 C CA . MET A 1 83 ? 26.152 -15.828 -15.776 1.00 96.75 83 MET A CA 1
ATOM 667 C C . MET A 1 83 ? 25.198 -16.163 -16.923 1.00 96.75 83 MET A C 1
ATOM 669 O O . MET A 1 83 ? 24.601 -15.260 -17.492 1.00 96.75 83 MET A O 1
ATOM 673 N N . SER A 1 84 ? 25.007 -17.441 -17.258 1.00 94.94 84 SER A N 1
ATOM 674 C CA . SER A 1 84 ? 24.078 -17.840 -18.326 1.00 94.94 84 SER A CA 1
ATOM 675 C C . SER A 1 84 ? 22.680 -17.256 -18.127 1.00 94.94 84 SER A C 1
ATOM 677 O O . SER A 1 84 ? 22.259 -17.185 -16.995 1.00 94.94 84 SER A O 1
ATOM 679 N N . PHE A 1 85 ? 21.907 -16.856 -19.127 1.00 95.19 85 PHE A N 1
ATOM 680 C CA . PHE A 1 85 ? 20.490 -16.519 -18.911 1.00 95.19 85 PHE A CA 1
ATOM 681 C C . PHE A 1 85 ? 19.667 -16.763 -20.172 1.00 95.19 85 PHE A C 1
ATOM 683 O O . PHE A 1 85 ? 20.210 -16.856 -21.272 1.00 95.19 85 PHE A O 1
ATOM 690 N N . ASP A 1 86 ? 18.353 -16.890 -19.994 1.00 95.56 86 ASP A N 1
ATOM 691 C CA . ASP A 1 86 ? 17.413 -17.075 -21.095 1.00 95.56 86 ASP A CA 1
ATOM 692 C C . ASP A 1 86 ? 16.910 -15.709 -21.582 1.00 95.56 86 ASP A C 1
ATOM 694 O O . ASP A 1 86 ? 16.110 -15.040 -20.922 1.00 95.56 86 ASP A O 1
ATOM 698 N N . VAL A 1 87 ? 17.422 -15.295 -22.741 1.00 96.56 87 VAL A N 1
ATOM 699 C CA . VAL A 1 87 ? 17.079 -14.029 -23.400 1.00 96.56 87 VAL A CA 1
ATOM 700 C C . VAL A 1 87 ? 15.587 -13.970 -23.745 1.00 96.56 87 VAL A C 1
ATOM 702 O O . VAL A 1 87 ? 14.954 -12.929 -23.568 1.00 96.56 87 VAL A O 1
ATOM 705 N N . ASP A 1 88 ? 15.012 -15.086 -24.197 1.00 96.94 88 ASP A N 1
ATOM 706 C CA . ASP A 1 88 ? 13.612 -15.159 -24.615 1.00 96.94 88 ASP A CA 1
ATOM 707 C C . ASP A 1 88 ? 12.662 -15.114 -23.424 1.00 96.94 88 ASP A C 1
ATOM 709 O O . ASP A 1 88 ? 11.623 -14.455 -23.487 1.00 96.94 88 ASP A O 1
ATOM 713 N N . ALA A 1 89 ? 13.032 -15.745 -22.308 1.00 96.62 89 ALA A N 1
ATOM 714 C CA . ALA A 1 89 ? 12.264 -15.641 -21.073 1.00 96.62 89 ALA A CA 1
ATOM 715 C C . ALA A 1 89 ? 12.207 -14.193 -20.555 1.00 96.62 89 ALA A C 1
ATOM 717 O O . ALA A 1 89 ? 11.137 -13.733 -20.150 1.00 96.62 89 ALA A O 1
ATOM 718 N N . VAL A 1 90 ? 13.326 -13.458 -20.605 1.00 97.38 90 VAL A N 1
ATOM 719 C CA . VAL A 1 90 ? 13.378 -12.042 -20.199 1.00 97.38 90 VAL A CA 1
ATOM 720 C C . VAL A 1 90 ? 12.506 -11.178 -21.110 1.00 97.38 90 VAL A C 1
ATOM 722 O O . VAL A 1 90 ? 11.646 -10.454 -20.607 1.00 97.38 90 VAL A O 1
ATOM 725 N N . LEU A 1 91 ? 12.664 -11.290 -22.436 1.00 97.81 91 LEU A N 1
ATOM 726 C CA . LEU A 1 91 ? 11.850 -10.532 -23.394 1.00 97.81 91 LEU A CA 1
ATOM 727 C C . LEU A 1 91 ? 10.358 -10.846 -23.238 1.00 97.81 91 LEU A C 1
ATOM 729 O O . LEU A 1 91 ? 9.545 -9.931 -23.185 1.00 97.81 91 LEU A O 1
ATOM 733 N N . LYS A 1 92 ? 9.985 -12.119 -23.070 1.00 97.38 92 LYS A N 1
ATOM 734 C CA . LYS A 1 92 ? 8.586 -12.525 -22.870 1.00 97.38 92 LYS A CA 1
ATOM 735 C C . LYS A 1 92 ? 7.955 -11.881 -21.634 1.00 97.38 92 LYS A C 1
ATOM 737 O O . LYS A 1 92 ? 6.797 -11.467 -21.681 1.00 97.38 92 LYS A O 1
ATOM 742 N N . VAL A 1 93 ? 8.685 -11.816 -20.519 1.00 97.12 93 VAL A N 1
ATOM 743 C CA . VAL A 1 93 ? 8.190 -11.156 -19.301 1.00 97.12 93 VAL A CA 1
ATOM 744 C C . VAL A 1 93 ? 8.106 -9.645 -19.502 1.00 97.12 93 VAL A C 1
ATOM 746 O O . VAL A 1 93 ? 7.089 -9.059 -19.134 1.00 97.12 93 VAL A O 1
ATOM 749 N N . ALA A 1 94 ? 9.117 -9.026 -20.116 1.00 96.31 94 ALA A N 1
ATOM 750 C CA . ALA A 1 94 ? 9.117 -7.593 -20.397 1.00 96.31 94 ALA A CA 1
ATOM 751 C C . ALA A 1 94 ? 7.942 -7.184 -21.302 1.00 96.31 94 ALA A C 1
ATOM 753 O O . ALA A 1 94 ? 7.235 -6.238 -20.972 1.00 96.31 94 ALA A O 1
ATOM 754 N N . GLU A 1 95 ? 7.657 -7.949 -22.359 1.00 95.88 95 GLU A N 1
ATOM 755 C CA . GLU A 1 95 ? 6.502 -7.753 -23.248 1.00 95.88 95 GLU A CA 1
ATOM 756 C C . GLU A 1 95 ? 5.167 -7.846 -22.502 1.00 95.88 95 GLU A C 1
ATOM 758 O O . GLU A 1 95 ? 4.305 -6.978 -22.636 1.00 95.88 95 GLU A O 1
ATOM 763 N N . LYS A 1 96 ? 5.009 -8.861 -21.643 1.00 96.56 96 LYS A N 1
ATOM 764 C CA . LYS A 1 96 ? 3.809 -9.005 -20.806 1.00 96.56 96 LYS A CA 1
ATOM 765 C C . LYS A 1 96 ? 3.622 -7.803 -19.872 1.00 96.56 96 LYS A C 1
ATOM 767 O O . LYS A 1 96 ? 2.505 -7.323 -19.699 1.00 96.56 96 LYS A O 1
ATOM 772 N N . CYS A 1 97 ? 4.702 -7.327 -19.254 1.00 95.50 97 CYS A N 1
ATOM 773 C CA . CYS A 1 97 ? 4.653 -6.188 -18.335 1.00 95.50 97 CYS A CA 1
ATOM 774 C C . CYS A 1 97 ? 4.440 -4.864 -19.077 1.00 95.50 97 CYS A C 1
ATOM 776 O O . CYS A 1 97 ? 3.767 -3.975 -18.560 1.00 95.50 97 CYS A O 1
ATOM 778 N N . TYR A 1 98 ? 4.987 -4.738 -20.284 1.00 93.19 98 TYR A N 1
ATOM 779 C CA . TYR A 1 98 ? 4.745 -3.618 -21.179 1.00 93.19 98 TYR A CA 1
ATOM 780 C C . TYR A 1 98 ? 3.255 -3.515 -21.529 1.00 93.19 98 TYR A C 1
ATOM 782 O O . TYR A 1 98 ? 2.642 -2.471 -21.302 1.00 93.19 98 TYR A O 1
ATOM 790 N N . ASP A 1 99 ? 2.658 -4.614 -22.002 1.00 92.81 99 ASP A N 1
ATOM 791 C CA . ASP A 1 99 ? 1.232 -4.692 -22.334 1.00 92.81 99 ASP A CA 1
ATOM 792 C C . ASP A 1 99 ? 0.354 -4.331 -21.129 1.00 92.81 99 ASP A C 1
ATOM 794 O O . ASP A 1 99 ? -0.514 -3.466 -21.228 1.00 92.81 99 ASP A O 1
ATOM 798 N N . LEU A 1 100 ? 0.651 -4.906 -19.960 1.00 94.81 100 LEU A N 1
ATOM 799 C CA . LEU A 1 100 ? -0.034 -4.588 -18.710 1.00 94.81 100 LEU A CA 1
ATOM 800 C C . LEU A 1 100 ? 0.006 -3.084 -18.398 1.00 94.81 100 LEU A C 1
ATOM 802 O O . LEU A 1 100 ? -1.038 -2.470 -18.184 1.00 94.81 100 LEU A O 1
ATOM 806 N N . ASN A 1 101 ? 1.196 -2.484 -18.346 1.00 93.88 101 ASN A N 1
ATOM 807 C CA . ASN A 1 101 ? 1.358 -1.103 -17.887 1.00 93.88 101 ASN A CA 1
ATOM 808 C C . ASN A 1 101 ? 0.748 -0.074 -18.831 1.00 93.88 101 ASN A C 1
ATOM 810 O O . ASN A 1 101 ? 0.269 0.971 -18.389 1.00 93.88 101 ASN A O 1
ATOM 814 N N . ILE A 1 102 ? 0.744 -0.387 -20.119 1.00 89.06 102 ILE A N 1
ATOM 815 C CA . ILE A 1 102 ? 0.224 0.493 -21.147 1.00 89.06 102 ILE A CA 1
ATOM 816 C C . ILE A 1 102 ? -1.268 0.256 -21.389 1.00 89.06 102 ILE A C 1
ATOM 818 O O . ILE A 1 102 ? -2.062 1.183 -21.261 1.00 89.06 102 ILE A O 1
ATOM 822 N N . ASN A 1 103 ? -1.659 -0.968 -21.750 1.00 89.69 103 ASN A N 1
ATOM 823 C CA . ASN A 1 103 ? -3.011 -1.257 -22.234 1.00 89.69 103 ASN A CA 1
ATOM 824 C C . ASN A 1 103 ? -4.018 -1.469 -21.108 1.00 89.69 103 ASN A C 1
ATOM 826 O O . ASN A 1 103 ? -5.210 -1.281 -21.333 1.00 89.69 103 ASN A O 1
ATOM 830 N N . LYS A 1 104 ? -3.560 -1.868 -19.915 1.00 94.75 104 LYS A N 1
ATOM 831 C CA . LYS A 1 104 ? -4.447 -2.142 -18.780 1.00 94.75 104 LYS A CA 1
ATOM 832 C C . LYS A 1 104 ? -4.332 -1.103 -17.671 1.00 94.75 104 LYS A C 1
ATOM 834 O O . LYS A 1 104 ? -5.354 -0.601 -17.229 1.00 94.75 104 LYS A O 1
ATOM 839 N N . LEU A 1 105 ? -3.123 -0.789 -17.205 1.00 96.38 105 LEU A N 1
ATOM 840 C CA . LEU A 1 105 ? -2.927 0.095 -16.045 1.00 96.38 105 LEU A CA 1
ATOM 841 C C . LEU A 1 105 ? -2.840 1.580 -16.422 1.00 96.38 105 LEU A C 1
ATOM 843 O O . LEU A 1 105 ? -3.135 2.437 -15.595 1.00 96.38 105 LEU A O 1
ATOM 847 N N . GLY A 1 106 ? -2.451 1.895 -17.660 1.00 93.19 106 GLY A N 1
ATOM 848 C CA . GLY A 1 106 ? -2.453 3.254 -18.194 1.00 93.19 106 GLY A CA 1
ATOM 849 C C . GLY A 1 106 ? -1.372 4.178 -17.625 1.00 93.19 106 GLY A C 1
ATOM 850 O O . GLY A 1 106 ? -1.625 5.375 -17.511 1.00 93.19 106 GLY A O 1
ATOM 851 N N . PHE A 1 107 ? -0.186 3.675 -17.262 1.00 92.44 107 PHE A N 1
ATOM 852 C CA . PHE A 1 107 ? 0.912 4.503 -16.723 1.00 92.44 107 PHE A CA 1
ATOM 853 C C . PHE A 1 107 ? 1.590 5.404 -17.768 1.00 92.44 107 PHE A C 1
ATOM 855 O O . PHE A 1 107 ? 2.204 6.398 -17.400 1.00 92.44 107 PHE A O 1
ATOM 862 N N . SER A 1 108 ? 1.453 5.119 -19.062 1.00 84.25 108 SER A N 1
ATOM 863 C CA . SER A 1 108 ? 1.969 5.985 -20.131 1.00 84.25 108 SER A CA 1
ATOM 864 C C . SER A 1 108 ? 0.998 6.036 -21.313 1.00 84.25 108 SER A C 1
ATOM 866 O O . SER A 1 108 ? 0.251 5.089 -21.569 1.00 84.25 108 SER A O 1
ATOM 868 N N . SER A 1 109 ? 0.965 7.187 -21.982 1.00 71.88 109 SER A N 1
ATOM 869 C CA . SER A 1 109 ? 0.155 7.493 -23.162 1.00 71.88 109 SER A CA 1
ATOM 870 C C . SER A 1 109 ? 0.670 6.833 -24.452 1.00 71.88 109 SER A C 1
ATOM 872 O O . SER A 1 109 ? 1.826 6.429 -24.559 1.00 71.88 109 SER A O 1
ATOM 874 N N . SER A 1 110 ? -0.178 6.767 -25.485 1.00 61.91 110 SER A N 1
ATOM 875 C CA . SER A 1 110 ? 0.130 6.136 -26.782 1.00 61.91 110 SER A CA 1
ATOM 876 C C . SER A 1 110 ? 1.248 6.811 -27.591 1.00 61.91 110 SER A C 1
ATOM 878 O O . SER A 1 110 ? 1.898 6.164 -28.404 1.00 61.91 110 SER A O 1
ATOM 880 N N . ASN A 1 111 ? 1.503 8.104 -27.394 1.00 59.19 111 ASN A N 1
ATOM 881 C CA . ASN A 1 111 ? 2.248 8.889 -28.387 1.00 59.19 111 ASN A CA 1
ATOM 882 C C . ASN A 1 111 ? 3.763 8.610 -28.384 1.00 59.19 111 ASN A C 1
ATOM 884 O O . ASN A 1 111 ? 4.398 8.690 -29.432 1.00 59.19 111 ASN A O 1
ATOM 888 N N . MET A 1 112 ? 4.340 8.242 -27.235 1.00 55.53 112 MET A N 1
ATOM 889 C CA . MET A 1 112 ? 5.745 7.804 -27.124 1.00 55.53 112 MET A CA 1
ATOM 890 C C . MET A 1 112 ? 5.887 6.309 -26.847 1.00 55.53 112 MET A C 1
ATOM 892 O O . MET A 1 112 ? 6.907 5.718 -27.209 1.00 55.53 112 MET A O 1
ATOM 896 N N . ARG A 1 113 ? 4.819 5.677 -26.333 1.00 58.75 113 ARG A N 1
ATOM 897 C CA . ARG A 1 113 ? 4.611 4.225 -26.328 1.00 58.75 113 ARG A CA 1
ATOM 898 C C . ARG A 1 113 ? 5.001 3.595 -27.666 1.00 58.75 113 ARG A C 1
ATOM 900 O O . ARG A 1 113 ? 5.578 2.513 -27.642 1.00 58.75 113 ARG A O 1
ATOM 907 N N . ASP A 1 114 ? 4.708 4.257 -28.783 1.00 66.75 114 ASP A N 1
ATOM 908 C CA . ASP A 1 114 ? 4.831 3.709 -30.138 1.00 66.75 114 ASP A CA 1
ATOM 909 C C . ASP A 1 114 ? 6.137 4.093 -30.862 1.00 66.75 114 ASP A C 1
ATOM 911 O O . ASP A 1 114 ? 6.379 3.632 -31.976 1.00 66.75 114 ASP A O 1
ATOM 915 N N . LYS A 1 115 ? 7.012 4.900 -30.241 1.00 82.38 115 LYS A N 1
ATOM 916 C CA . LYS A 1 115 ? 8.233 5.408 -30.895 1.00 82.38 115 LYS A CA 1
ATOM 917 C C . LYS A 1 115 ? 9.464 4.549 -30.616 1.00 82.38 115 LYS A C 1
ATOM 919 O O . LYS A 1 115 ? 10.157 4.148 -31.559 1.00 82.38 115 LYS A O 1
ATOM 924 N N . TYR A 1 116 ? 9.728 4.260 -29.339 1.00 90.12 116 TYR A N 1
ATOM 925 C CA . TYR A 1 116 ? 10.941 3.566 -28.908 1.00 90.12 116 TYR A CA 1
ATOM 926 C C . TYR A 1 116 ? 10.671 2.279 -28.131 1.00 90.12 116 TYR A C 1
ATOM 928 O O . TYR A 1 116 ? 9.683 2.152 -27.407 1.00 90.12 116 TYR A O 1
ATOM 936 N N . LYS A 1 117 ? 11.574 1.310 -28.289 1.00 93.00 117 LYS A N 1
ATOM 937 C CA . LYS A 1 117 ? 11.592 0.068 -27.507 1.00 93.00 117 LYS A CA 1
ATOM 938 C C . LYS A 1 117 ? 12.118 0.321 -26.089 1.00 93.00 117 LYS A C 1
ATOM 940 O O . LYS A 1 117 ? 12.987 1.171 -25.904 1.00 93.00 117 LYS A O 1
ATOM 945 N N . ILE A 1 118 ? 11.647 -0.458 -25.108 1.00 93.69 118 ILE A N 1
ATOM 946 C CA . ILE A 1 118 ? 12.287 -0.536 -23.784 1.00 93.69 118 ILE A CA 1
ATOM 947 C C . ILE A 1 118 ? 13.711 -1.066 -23.976 1.00 93.69 118 ILE A C 1
ATOM 949 O O . ILE A 1 118 ? 13.893 -2.123 -24.587 1.00 93.69 118 ILE A O 1
ATOM 953 N N . LEU A 1 119 ? 14.702 -0.359 -23.428 1.00 95.94 119 LEU A N 1
ATOM 954 C CA . LEU A 1 119 ? 16.094 -0.806 -23.410 1.00 95.94 119 LEU A CA 1
ATOM 955 C C . LEU A 1 119 ? 16.342 -1.720 -22.208 1.00 95.94 119 LEU A C 1
ATOM 957 O O . LEU A 1 119 ? 16.193 -1.302 -21.068 1.00 95.94 119 LEU A O 1
ATOM 961 N N . ILE A 1 120 ? 16.762 -2.957 -22.438 1.00 97.31 120 ILE A N 1
ATOM 962 C CA . ILE A 1 120 ? 17.134 -3.897 -21.378 1.00 97.31 120 ILE A CA 1
ATOM 963 C C . ILE A 1 120 ? 18.640 -4.126 -21.442 1.00 97.31 120 ILE A C 1
ATOM 965 O O . ILE A 1 120 ? 19.158 -4.600 -22.448 1.00 97.31 120 ILE A O 1
ATOM 969 N N . LEU A 1 121 ? 19.355 -3.792 -20.373 1.00 96.25 121 LEU A N 1
ATOM 970 C CA . LEU A 1 121 ? 20.814 -3.808 -20.320 1.00 96.25 121 LEU A CA 1
ATOM 971 C C . LEU A 1 121 ? 21.276 -4.884 -19.343 1.00 96.25 121 LEU A C 1
ATOM 973 O O . LEU A 1 121 ? 21.193 -4.722 -18.124 1.00 96.25 121 LEU A O 1
ATOM 977 N N . MET A 1 122 ? 21.745 -6.006 -19.884 1.00 96.81 122 MET A N 1
ATOM 978 C CA . MET A 1 122 ? 22.224 -7.132 -19.093 1.00 96.81 122 MET A CA 1
ATOM 979 C C . MET A 1 122 ? 23.720 -6.996 -18.785 1.00 96.81 122 MET A C 1
ATOM 981 O O . MET A 1 122 ? 24.576 -7.068 -19.674 1.00 96.81 122 MET A O 1
ATOM 985 N N . ASN A 1 123 ? 24.028 -6.832 -17.501 1.00 95.50 123 ASN A N 1
ATOM 986 C CA . ASN A 1 123 ? 25.357 -6.571 -16.965 1.00 95.50 123 ASN A CA 1
ATOM 987 C C . ASN A 1 123 ? 26.055 -7.876 -16.564 1.00 95.50 123 ASN A C 1
ATOM 989 O O . ASN A 1 123 ? 25.512 -8.704 -15.829 1.00 95.50 123 ASN A O 1
ATOM 993 N N . TYR A 1 124 ? 27.294 -8.047 -17.021 1.00 94.94 124 TYR A N 1
ATOM 994 C CA . TYR A 1 124 ? 28.148 -9.187 -16.712 1.00 94.94 124 TYR A CA 1
ATOM 995 C C . TYR A 1 124 ? 28.875 -8.940 -15.384 1.00 94.94 124 TYR A C 1
ATOM 997 O O . TYR A 1 124 ? 30.076 -8.683 -15.339 1.00 94.94 124 TYR A O 1
ATOM 1005 N N . THR A 1 125 ? 28.115 -8.961 -14.291 1.00 94.31 125 THR A N 1
ATOM 1006 C CA . THR A 1 125 ? 28.606 -8.680 -12.937 1.00 94.31 125 THR A CA 1
ATOM 1007 C C . THR A 1 125 ? 27.923 -9.557 -11.892 1.00 94.31 125 THR A C 1
ATOM 1009 O O . THR A 1 125 ? 26.765 -9.945 -12.049 1.00 94.31 125 THR A O 1
ATOM 1012 N N . THR A 1 126 ? 28.631 -9.841 -10.799 1.00 93.38 126 THR A N 1
ATOM 1013 C CA . THR A 1 126 ? 28.076 -10.505 -9.610 1.00 93.38 126 THR A CA 1
ATOM 1014 C C . THR A 1 126 ? 27.485 -9.517 -8.601 1.00 93.38 126 THR A C 1
ATOM 1016 O O . THR A 1 126 ? 26.815 -9.942 -7.665 1.00 93.38 126 THR A O 1
ATOM 1019 N N . THR A 1 127 ? 27.721 -8.212 -8.767 1.00 92.44 127 THR A N 1
ATOM 1020 C CA . THR A 1 127 ? 27.084 -7.167 -7.952 1.00 92.44 127 THR A CA 1
ATOM 1021 C C . THR A 1 127 ? 25.588 -7.124 -8.247 1.00 92.44 127 THR A C 1
ATOM 1023 O O . THR A 1 127 ? 25.187 -7.293 -9.397 1.00 92.44 127 THR A O 1
ATOM 1026 N N . TRP A 1 128 ? 24.758 -6.896 -7.224 1.00 89.69 128 TRP A N 1
ATOM 1027 C CA . TRP A 1 128 ? 23.314 -6.746 -7.411 1.00 89.69 128 TRP A CA 1
ATOM 1028 C C . TRP A 1 128 ? 23.016 -5.655 -8.444 1.00 89.69 128 TRP A C 1
ATOM 1030 O O . TRP A 1 128 ? 23.527 -4.540 -8.352 1.00 89.69 128 TRP A O 1
ATOM 1040 N N . THR A 1 129 ? 22.221 -5.983 -9.458 1.00 92.69 129 THR A N 1
ATOM 1041 C CA . THR A 1 129 ? 21.795 -5.033 -10.487 1.00 92.69 129 THR A CA 1
ATOM 1042 C C . THR A 1 129 ? 20.389 -5.417 -10.925 1.00 92.69 129 THR A C 1
ATOM 1044 O O . THR A 1 129 ? 20.186 -6.450 -11.563 1.00 92.69 129 THR A O 1
ATOM 1047 N N . CYS A 1 130 ? 19.415 -4.625 -10.499 1.00 92.69 130 CYS A N 1
ATOM 1048 C CA . CYS A 1 130 ? 17.999 -4.772 -10.813 1.00 92.69 130 CYS A CA 1
ATOM 1049 C C . CYS A 1 130 ? 17.400 -3.390 -10.608 1.00 92.69 130 CYS A C 1
ATOM 1051 O O . CYS A 1 130 ? 17.212 -2.980 -9.468 1.00 92.69 130 CYS A O 1
ATOM 1053 N N . TYR A 1 131 ? 17.282 -2.639 -11.697 1.00 94.25 131 TYR A N 1
ATOM 1054 C CA . TYR A 1 131 ? 16.839 -1.251 -11.665 1.00 94.25 131 TYR A CA 1
ATOM 1055 C C . TYR A 1 131 ? 15.993 -0.957 -12.897 1.00 94.25 131 TYR A C 1
ATOM 1057 O O . TYR A 1 131 ? 16.393 -1.310 -14.011 1.00 94.25 131 TYR A O 1
ATOM 1065 N N . GLY A 1 132 ? 14.879 -0.258 -12.709 1.00 95.06 132 GLY A N 1
ATOM 1066 C CA . GLY A 1 132 ? 14.092 0.345 -13.778 1.00 95.06 132 GLY A CA 1
ATOM 1067 C C . GLY A 1 132 ? 14.069 1.865 -13.711 1.00 95.06 132 GLY A C 1
ATOM 1068 O O . GLY A 1 132 ? 13.911 2.452 -12.647 1.00 95.06 132 GLY A O 1
ATOM 1069 N N . ALA A 1 133 ? 14.245 2.507 -14.864 1.00 93.69 133 ALA A N 1
ATOM 1070 C CA . ALA A 1 133 ? 14.090 3.948 -15.058 1.00 93.69 133 ALA A CA 1
ATOM 1071 C C . ALA A 1 133 ? 13.940 4.240 -16.566 1.00 93.69 133 ALA A C 1
ATOM 1073 O O . ALA A 1 133 ? 13.215 3.539 -17.276 1.00 93.69 133 ALA A O 1
ATOM 1074 N N . GLY A 1 134 ? 14.656 5.241 -17.077 1.00 92.50 134 GLY A N 1
ATOM 1075 C CA . GLY A 1 134 ? 14.740 5.546 -18.497 1.00 92.50 134 GLY A CA 1
ATOM 1076 C C . GLY A 1 134 ? 15.893 6.483 -18.837 1.00 92.50 134 GLY A C 1
ATOM 1077 O O . GLY A 1 134 ? 16.661 6.887 -17.962 1.00 92.50 134 GLY A O 1
ATOM 1078 N N . TYR A 1 135 ? 16.010 6.809 -20.120 1.00 91.00 135 TYR A N 1
ATOM 1079 C CA . TYR A 1 135 ? 17.015 7.716 -20.664 1.00 91.00 135 TYR A CA 1
ATOM 1080 C C . TYR A 1 135 ? 16.365 8.946 -21.283 1.00 91.00 135 TYR A C 1
ATOM 1082 O O . TYR A 1 135 ? 15.376 8.830 -22.008 1.00 91.00 135 TYR A O 1
ATOM 1090 N N . ASP A 1 136 ? 16.977 10.103 -21.019 1.00 89.25 136 ASP A N 1
ATOM 1091 C CA . ASP A 1 136 ? 16.798 11.362 -21.751 1.00 89.25 136 ASP A CA 1
ATOM 1092 C C . ASP A 1 136 ? 15.353 11.866 -21.890 1.00 89.25 136 ASP A C 1
ATOM 1094 O O . ASP A 1 136 ? 15.075 12.705 -22.737 1.00 89.25 136 ASP A O 1
ATOM 1098 N N . PHE A 1 137 ? 14.441 11.393 -21.037 1.00 88.38 137 PHE A N 1
ATOM 1099 C CA . PHE A 1 137 ? 12.996 11.615 -21.117 1.00 88.38 137 PHE A CA 1
ATOM 1100 C C . PHE A 1 137 ? 12.362 11.006 -22.381 1.00 88.38 137 PHE A C 1
ATOM 1102 O O . PHE A 1 137 ? 11.240 11.349 -22.729 1.00 88.38 137 PHE A O 1
ATOM 1109 N N . GLU A 1 138 ? 13.043 10.079 -23.059 1.00 87.44 138 GLU A N 1
ATOM 1110 C CA . GLU A 1 138 ? 12.628 9.543 -24.362 1.00 87.44 138 GLU A CA 1
ATOM 1111 C C . GLU A 1 138 ? 12.253 8.057 -24.298 1.00 87.44 138 GLU A C 1
ATOM 1113 O O . GLU A 1 138 ? 11.288 7.647 -24.946 1.00 87.44 138 GLU A O 1
ATOM 1118 N N . CYS A 1 139 ? 12.981 7.234 -23.531 1.00 89.38 139 CYS A N 1
ATOM 1119 C CA . CYS A 1 139 ? 12.718 5.793 -23.471 1.00 89.38 139 CYS A CA 1
ATOM 1120 C C . CYS A 1 139 ? 12.860 5.192 -22.070 1.00 89.38 139 CYS A C 1
ATOM 1122 O O . CYS A 1 139 ? 13.766 5.535 -21.313 1.00 89.38 139 CYS A O 1
ATOM 1124 N N . SER A 1 140 ? 12.022 4.203 -21.770 1.00 92.88 140 SER A N 1
ATOM 1125 C CA . SER A 1 140 ? 12.174 3.311 -20.619 1.00 92.88 140 SER A CA 1
ATOM 1126 C C . SER A 1 140 ? 13.422 2.433 -20.737 1.00 92.88 140 SER A C 1
ATOM 1128 O O . SER A 1 140 ? 13.765 1.962 -21.825 1.00 92.88 140 SER A O 1
ATOM 1130 N N . ALA A 1 141 ? 14.062 2.157 -19.604 1.00 94.94 141 ALA A N 1
ATOM 1131 C CA . ALA A 1 141 ? 15.245 1.314 -19.529 1.00 94.94 141 ALA A CA 1
ATOM 1132 C C . ALA A 1 141 ? 15.287 0.460 -18.256 1.00 94.94 141 ALA A C 1
ATOM 1134 O O . ALA A 1 141 ? 14.746 0.843 -17.216 1.00 94.94 141 ALA A O 1
ATOM 1135 N N . LEU A 1 142 ? 15.958 -0.685 -18.365 1.00 96.94 142 LEU A N 1
ATOM 1136 C CA . LEU A 1 142 ? 16.208 -1.653 -17.307 1.00 96.94 142 LEU A CA 1
ATOM 1137 C C . LEU A 1 142 ? 17.700 -1.985 -17.254 1.00 96.94 142 LEU A C 1
ATOM 1139 O O . LEU A 1 142 ? 18.307 -2.255 -18.290 1.00 96.94 142 LEU A O 1
ATOM 1143 N N . TRP A 1 143 ? 18.268 -2.062 -16.054 1.00 96.38 143 TRP A N 1
ATOM 1144 C CA . TRP A 1 143 ? 19.621 -2.565 -15.814 1.00 96.38 143 TRP A CA 1
ATOM 1145 C C . TRP A 1 143 ? 19.526 -3.801 -14.940 1.00 96.38 143 TRP A C 1
ATOM 1147 O O . TRP A 1 143 ? 19.055 -3.741 -13.805 1.00 96.38 143 TRP A O 1
ATOM 1157 N N . LEU A 1 144 ? 19.981 -4.928 -15.476 1.00 96.56 144 LEU A N 1
ATOM 1158 C CA . LEU A 1 144 ? 19.799 -6.242 -14.871 1.00 96.56 144 LEU A CA 1
ATOM 1159 C C . LEU A 1 144 ? 21.138 -6.973 -14.783 1.00 96.56 144 LEU A C 1
ATOM 1161 O O . LEU A 1 144 ? 22.057 -6.682 -15.551 1.00 96.56 144 LEU A O 1
ATOM 1165 N N . ASN A 1 145 ? 21.233 -7.964 -13.904 1.00 95.69 145 ASN A N 1
ATOM 1166 C CA . ASN A 1 145 ? 22.203 -9.045 -14.024 1.00 95.69 145 ASN A CA 1
ATOM 1167 C C . ASN A 1 145 ? 21.475 -10.403 -13.922 1.00 95.69 145 ASN A C 1
ATOM 1169 O O . ASN A 1 145 ? 20.316 -10.467 -13.512 1.00 95.69 145 ASN A O 1
ATOM 1173 N N . PRO A 1 146 ? 22.130 -11.525 -14.256 1.00 94.19 146 PRO A N 1
ATOM 1174 C CA . PRO A 1 146 ? 21.475 -12.829 -14.223 1.00 94.19 146 PRO A CA 1
ATOM 1175 C C . PRO A 1 146 ? 20.978 -13.251 -12.835 1.00 94.19 146 PRO A C 1
ATOM 1177 O O . PRO A 1 146 ? 20.022 -14.011 -12.751 1.00 94.19 146 PRO A O 1
ATOM 1180 N N . ALA A 1 147 ? 21.615 -12.800 -11.750 1.00 90.38 147 ALA A N 1
ATOM 1181 C CA . ALA A 1 147 ? 21.233 -13.195 -10.394 1.00 90.38 147 ALA A CA 1
ATOM 1182 C C . ALA A 1 147 ? 19.870 -12.623 -9.970 1.00 90.38 147 ALA A C 1
ATOM 1184 O O . ALA A 1 147 ? 19.179 -13.250 -9.171 1.00 90.38 147 ALA A O 1
ATOM 1185 N N . THR A 1 148 ? 19.470 -11.471 -10.513 1.00 85.38 148 THR A N 1
ATOM 1186 C CA . THR A 1 148 ? 18.226 -10.783 -10.133 1.00 85.38 148 THR A CA 1
ATOM 1187 C C . THR A 1 148 ? 17.019 -11.180 -10.974 1.00 85.38 148 THR A C 1
ATOM 1189 O O . THR A 1 148 ? 15.883 -11.013 -10.537 1.00 85.38 148 THR A O 1
ATOM 1192 N N . VAL A 1 149 ? 17.241 -11.772 -12.151 1.00 83.75 149 VAL A N 1
ATOM 1193 C CA . VAL A 1 149 ? 16.166 -12.150 -13.085 1.00 83.75 149 VAL A CA 1
ATOM 1194 C C . VAL A 1 149 ? 16.147 -13.635 -13.431 1.00 83.75 149 VAL A C 1
ATOM 1196 O O . VAL A 1 149 ? 15.645 -14.020 -14.485 1.00 83.75 149 VAL A O 1
ATOM 1199 N N . LYS A 1 150 ? 16.693 -14.489 -12.557 1.00 85.31 150 LYS A N 1
ATOM 1200 C CA . LYS A 1 150 ? 16.603 -15.949 -12.675 1.00 85.31 150 LYS A CA 1
ATOM 1201 C C . LYS A 1 150 ? 15.681 -16.560 -11.616 1.00 85.31 150 LYS A C 1
ATOM 1203 O O . LYS A 1 150 ? 16.013 -16.505 -10.434 1.00 85.31 150 LYS A O 1
ATOM 1208 N N . PRO A 1 151 ? 14.610 -17.259 -12.029 1.00 89.12 151 PRO A N 1
ATOM 1209 C CA . PRO A 1 151 ? 14.011 -17.212 -13.368 1.00 89.12 151 PRO A CA 1
ATOM 1210 C C . PRO A 1 151 ? 13.454 -15.813 -13.680 1.00 89.12 151 PRO A C 1
ATOM 1212 O O . PRO A 1 151 ? 13.180 -15.037 -12.762 1.00 89.12 151 PRO A O 1
ATOM 1215 N N . ALA A 1 152 ? 13.253 -15.501 -14.966 1.00 91.94 152 ALA A N 1
ATOM 1216 C CA . ALA A 1 152 ? 12.611 -14.248 -15.356 1.00 91.94 152 ALA A CA 1
ATOM 1217 C C . ALA A 1 152 ? 11.194 -14.240 -14.774 1.00 91.94 152 ALA A C 1
ATOM 1219 O O . ALA A 1 152 ? 10.431 -15.189 -14.971 1.00 91.94 152 ALA A O 1
ATOM 1220 N N . GLY A 1 153 ? 10.866 -13.214 -13.994 1.00 93.75 153 GLY A N 1
ATOM 1221 C CA . GLY A 1 153 ? 9.756 -13.321 -13.058 1.00 93.75 153 GLY A CA 1
ATOM 1222 C C . GLY A 1 153 ? 9.350 -11.998 -12.430 1.00 93.75 153 GLY A C 1
ATOM 1223 O O . GLY A 1 153 ? 9.401 -10.945 -13.061 1.00 93.75 153 GLY A O 1
ATOM 1224 N N . HIS A 1 154 ? 8.929 -12.079 -11.172 1.00 94.88 154 HIS A N 1
ATOM 1225 C CA . HIS A 1 154 ? 8.358 -10.968 -10.412 1.00 94.88 154 HIS A CA 1
ATOM 1226 C C . HIS A 1 154 ? 9.316 -9.777 -10.245 1.00 94.88 154 HIS A C 1
ATOM 1228 O O . HIS A 1 154 ? 8.906 -8.660 -10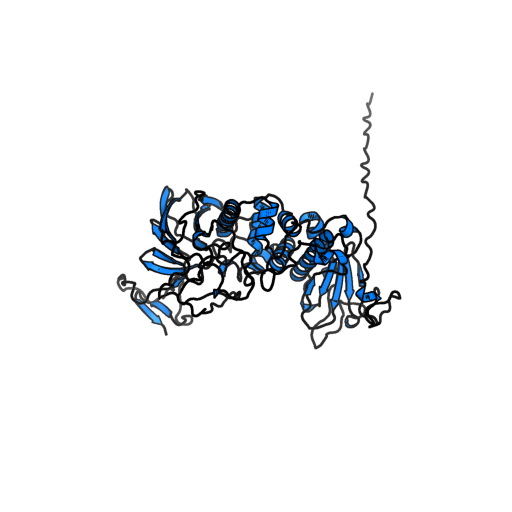.532 1.00 94.88 154 HIS A O 1
ATOM 1234 N N . ALA A 1 155 ? 10.597 -10.010 -9.933 1.00 93.62 155 ALA A N 1
ATOM 1235 C CA . ALA A 1 155 ? 11.593 -8.936 -9.817 1.00 93.62 155 ALA A CA 1
ATOM 1236 C C . ALA A 1 155 ? 11.748 -8.129 -11.120 1.00 93.62 155 ALA A C 1
ATOM 1238 O O . ALA A 1 155 ? 11.743 -6.905 -11.102 1.00 93.62 155 ALA A O 1
ATOM 1239 N N . LEU A 1 156 ? 11.778 -8.799 -12.278 1.00 95.88 156 LEU A N 1
ATOM 1240 C CA . LEU A 1 156 ? 11.795 -8.112 -13.573 1.00 95.88 156 LEU A CA 1
ATOM 1241 C C . LEU A 1 156 ? 10.515 -7.290 -13.799 1.00 95.88 156 LEU A C 1
ATOM 1243 O O . LEU A 1 156 ? 10.587 -6.175 -14.303 1.00 95.88 156 LEU A O 1
ATOM 1247 N N . ALA A 1 157 ? 9.347 -7.817 -13.420 1.00 96.81 157 ALA A N 1
ATOM 1248 C CA . ALA A 1 157 ? 8.090 -7.075 -13.534 1.00 96.81 157 ALA A CA 1
ATOM 1249 C C . ALA A 1 157 ? 8.043 -5.839 -12.624 1.00 96.81 157 ALA A C 1
ATOM 1251 O O . ALA A 1 157 ? 7.492 -4.818 -13.029 1.00 96.81 157 ALA A O 1
ATOM 1252 N N . HIS A 1 158 ? 8.644 -5.927 -11.436 1.00 96.75 158 HIS A N 1
ATOM 1253 C CA . HIS A 1 158 ? 8.809 -4.805 -10.517 1.00 96.75 158 HIS A CA 1
ATOM 1254 C C . HIS A 1 158 ? 9.640 -3.688 -11.163 1.00 96.75 158 HIS A C 1
ATOM 1256 O O . HIS A 1 158 ? 9.176 -2.552 -11.244 1.00 96.75 158 HIS A O 1
ATOM 1262 N N . GLU A 1 159 ? 10.803 -4.014 -11.736 1.00 96.56 159 GLU A N 1
ATOM 1263 C CA . GLU A 1 159 ? 11.632 -3.001 -12.405 1.00 96.56 159 GLU A CA 1
ATOM 1264 C C . GLU A 1 159 ? 10.965 -2.407 -13.649 1.00 96.56 159 GLU A C 1
ATOM 1266 O O . GLU A 1 159 ? 11.073 -1.207 -13.888 1.00 96.56 159 GLU A O 1
ATOM 1271 N N . VAL A 1 160 ? 10.218 -3.202 -14.429 1.00 95.88 160 VAL A N 1
ATOM 1272 C CA . VAL A 1 160 ? 9.419 -2.650 -15.538 1.00 95.88 160 VAL A CA 1
ATOM 1273 C C . VAL A 1 160 ? 8.435 -1.595 -15.017 1.00 95.88 160 VAL A C 1
ATOM 1275 O O . VAL A 1 160 ? 8.258 -0.567 -15.669 1.00 95.88 160 VAL A O 1
ATOM 1278 N N . GLY A 1 161 ? 7.835 -1.807 -13.840 1.00 96.06 161 GLY A N 1
ATOM 1279 C CA . GLY A 1 161 ? 6.986 -0.818 -13.168 1.00 96.06 161 GLY A CA 1
ATOM 1280 C C . GLY A 1 161 ? 7.698 0.518 -12.942 1.00 96.06 161 GLY A C 1
ATOM 1281 O O . GLY A 1 161 ? 7.200 1.558 -13.379 1.00 96.06 161 GLY A O 1
ATOM 1282 N N . HIS A 1 162 ? 8.913 0.488 -12.381 1.00 96.12 162 HIS A N 1
ATOM 1283 C CA . HIS A 1 162 ? 9.749 1.687 -12.209 1.00 96.12 162 HIS A CA 1
ATOM 1284 C C . HIS A 1 162 ? 10.082 2.387 -13.526 1.00 96.12 162 HIS A C 1
ATOM 1286 O O . HIS A 1 162 ? 10.034 3.617 -13.610 1.00 96.12 162 HIS A O 1
ATOM 1292 N N . SER A 1 163 ? 10.335 1.635 -14.598 1.00 94.62 163 SER A N 1
ATOM 1293 C CA . SER A 1 163 ? 10.543 2.239 -15.915 1.00 94.62 163 SER A CA 1
ATOM 1294 C C . SER A 1 163 ? 9.312 2.988 -16.435 1.00 94.62 163 SER A C 1
ATOM 1296 O O . SER A 1 163 ? 9.465 3.940 -17.199 1.00 94.62 163 SER A O 1
ATOM 1298 N N . PHE A 1 164 ? 8.098 2.601 -16.029 1.00 93.44 164 PHE A N 1
ATOM 1299 C CA . PHE A 1 164 ? 6.866 3.321 -16.365 1.00 93.44 164 PHE A CA 1
ATOM 1300 C C . PHE A 1 164 ? 6.572 4.491 -15.423 1.00 93.44 164 PHE A C 1
ATOM 1302 O O . PHE A 1 164 ? 6.027 5.493 -15.881 1.00 93.44 164 PHE A O 1
ATOM 1309 N N . HIS A 1 165 ? 7.001 4.431 -14.161 1.00 93.44 165 HIS A N 1
ATOM 1310 C CA . HIS A 1 165 ? 7.023 5.598 -13.269 1.00 93.44 165 HIS A CA 1
ATOM 1311 C C . HIS A 1 165 ? 7.870 6.730 -13.855 1.00 93.44 165 HIS A C 1
ATOM 1313 O O . HIS A 1 165 ? 7.429 7.880 -13.916 1.00 93.44 165 HIS A O 1
ATOM 1319 N N . TYR A 1 166 ? 9.054 6.385 -14.373 1.00 91.38 166 TYR A N 1
ATOM 1320 C CA . TYR A 1 166 ? 9.894 7.321 -15.116 1.00 91.38 166 TYR A CA 1
ATOM 1321 C C . TYR A 1 166 ? 9.145 7.932 -16.307 1.00 91.38 166 TYR A C 1
ATOM 1323 O O . TYR A 1 166 ? 9.210 9.142 -16.522 1.00 91.38 166 TYR A O 1
ATOM 1331 N N . MET A 1 167 ? 8.385 7.122 -17.053 1.00 89.62 167 MET A N 1
ATOM 1332 C CA . MET A 1 167 ? 7.610 7.637 -18.181 1.00 89.62 167 MET A CA 1
ATOM 1333 C C . MET A 1 167 ? 6.494 8.583 -17.743 1.00 89.62 167 MET A C 1
ATOM 1335 O O . MET A 1 167 ? 6.332 9.602 -18.398 1.00 89.62 167 MET A O 1
ATOM 1339 N N . CYS A 1 168 ? 5.791 8.349 -16.628 1.00 90.06 168 CYS A N 1
ATOM 1340 C CA . CYS A 1 168 ? 4.817 9.326 -16.112 1.00 90.06 168 CYS A CA 1
ATOM 1341 C C . CYS A 1 168 ? 5.444 10.720 -15.961 1.00 90.06 168 CYS A C 1
ATOM 1343 O O . CYS A 1 168 ? 4.856 11.728 -16.358 1.00 90.06 168 CYS A O 1
ATOM 1345 N N . TYR A 1 169 ? 6.659 10.766 -15.412 1.00 87.44 169 TYR A N 1
ATOM 1346 C CA . TYR A 1 169 ? 7.403 12.006 -15.252 1.00 87.44 169 TYR A CA 1
ATOM 1347 C C . TYR A 1 169 ? 7.839 12.601 -16.598 1.00 87.44 169 TYR A C 1
ATOM 1349 O O . TYR A 1 169 ? 7.655 13.797 -16.840 1.00 87.44 169 TYR A O 1
ATOM 1357 N N . ALA A 1 170 ? 8.358 11.765 -17.499 1.00 88.75 170 ALA A N 1
ATOM 1358 C CA . ALA A 1 170 ? 8.803 12.199 -18.816 1.00 88.75 170 ALA A CA 1
ATOM 1359 C C . ALA A 1 170 ? 7.666 12.779 -19.672 1.00 88.75 170 ALA A C 1
ATOM 1361 O O . ALA A 1 170 ? 7.841 13.803 -20.332 1.00 88.75 170 ALA A O 1
ATOM 1362 N N . GLU A 1 171 ? 6.483 12.166 -19.618 1.00 87.38 171 GLU A N 1
ATOM 1363 C CA . GLU A 1 171 ? 5.289 12.639 -20.320 1.00 87.38 171 GLU A CA 1
ATOM 1364 C C . GLU A 1 171 ? 4.828 14.000 -19.808 1.00 87.38 171 GLU A C 1
ATOM 1366 O O . GLU A 1 171 ? 4.519 14.889 -20.600 1.00 87.38 171 GLU A O 1
ATOM 1371 N N . ALA A 1 172 ? 4.832 14.204 -18.492 1.00 87.00 172 ALA A N 1
ATOM 1372 C CA . ALA A 1 172 ? 4.463 15.491 -17.915 1.00 87.00 172 ALA A CA 1
ATOM 1373 C C . ALA A 1 172 ? 5.471 16.601 -18.234 1.00 87.00 172 ALA A C 1
ATOM 1375 O O . ALA A 1 172 ? 5.086 17.761 -18.364 1.00 87.00 172 ALA A O 1
ATOM 1376 N N . ALA A 1 173 ? 6.738 16.242 -18.436 1.00 86.00 173 ALA A N 1
ATOM 1377 C CA . ALA A 1 173 ? 7.766 17.128 -18.971 1.00 86.00 173 ALA A CA 1
ATOM 1378 C C . ALA A 1 173 ? 7.631 17.393 -20.482 1.00 86.00 173 ALA A C 1
ATOM 1380 O O . ALA A 1 173 ? 8.486 18.062 -21.065 1.00 86.00 173 ALA A O 1
ATOM 1381 N N . ASN A 1 174 ? 6.607 16.840 -21.144 1.00 85.81 174 ASN A N 1
ATOM 1382 C CA . ASN A 1 174 ? 6.469 16.834 -22.600 1.00 85.81 174 ASN A CA 1
ATOM 1383 C C . ASN A 1 174 ? 7.765 16.371 -23.294 1.00 85.81 174 ASN A C 1
ATOM 1385 O O . ASN A 1 174 ? 8.196 16.955 -24.290 1.00 85.81 174 ASN A O 1
ATOM 1389 N N . TYR A 1 175 ? 8.425 15.373 -22.696 1.00 84.75 175 TYR A N 1
ATOM 1390 C CA . TYR A 1 175 ? 9.696 14.797 -23.145 1.00 84.75 175 TYR A CA 1
ATOM 1391 C C . TYR A 1 175 ? 10.841 15.819 -23.260 1.00 84.75 175 TYR A C 1
ATOM 1393 O O . TYR A 1 175 ? 11.821 15.612 -23.968 1.00 84.75 175 TYR A O 1
ATOM 1401 N N . ASN A 1 176 ? 10.731 16.950 -22.557 1.00 81.44 176 ASN A N 1
ATOM 1402 C CA . ASN A 1 176 ? 11.713 18.021 -22.581 1.00 81.44 176 ASN A CA 1
ATOM 1403 C C . ASN A 1 176 ? 12.437 18.112 -21.237 1.00 81.44 176 ASN A C 1
ATOM 1405 O O . ASN A 1 176 ? 11.914 18.674 -20.272 1.00 81.44 176 ASN A O 1
ATOM 1409 N N . HIS A 1 177 ? 13.687 17.650 -21.204 1.00 76.69 177 HIS A N 1
ATOM 1410 C CA . HIS A 1 177 ? 14.542 17.704 -20.018 1.00 76.69 177 HIS A CA 1
ATOM 1411 C C . HIS A 1 177 ? 14.664 19.118 -19.416 1.00 76.69 177 HIS A C 1
ATOM 1413 O O . HIS A 1 177 ? 14.741 19.268 -18.197 1.00 76.69 177 HIS A O 1
ATOM 1419 N N . ALA A 1 178 ? 14.637 20.179 -20.234 1.00 78.31 178 ALA A N 1
ATOM 1420 C CA . ALA A 1 178 ? 14.739 21.557 -19.742 1.00 78.31 178 ALA A CA 1
ATOM 1421 C C . ALA A 1 178 ? 13.533 21.985 -18.883 1.00 78.31 178 ALA A C 1
ATOM 1423 O O . ALA A 1 178 ? 13.647 22.921 -18.095 1.00 78.31 178 ALA A O 1
ATOM 1424 N N . SER A 1 179 ? 12.394 21.295 -19.004 1.00 72.81 179 SER A N 1
ATOM 1425 C CA . SER A 1 179 ? 11.196 21.557 -18.198 1.00 72.81 179 SER A CA 1
ATOM 1426 C C . SER A 1 179 ? 11.229 20.889 -16.816 1.00 72.81 179 SER A C 1
ATOM 1428 O O . SER A 1 179 ? 10.497 21.325 -15.925 1.00 72.81 179 SER A O 1
ATOM 1430 N N . SER A 1 180 ? 12.116 19.901 -16.615 1.00 71.12 180 SER A N 1
ATOM 1431 C CA . SER A 1 180 ? 12.247 19.066 -15.406 1.00 71.12 180 SER A CA 1
ATOM 1432 C C . SER A 1 180 ? 12.143 19.844 -14.077 1.00 71.12 180 SER A C 1
ATOM 1434 O O . SER A 1 180 ? 11.345 19.449 -13.230 1.00 71.12 180 SER A O 1
ATOM 1436 N N . PRO A 1 181 ? 12.800 21.012 -13.885 1.00 68.81 181 PRO A N 1
ATOM 1437 C CA . PRO A 1 181 ? 12.723 21.746 -12.614 1.00 68.81 181 PRO A CA 1
ATOM 1438 C C . PRO A 1 181 ? 11.324 22.271 -12.244 1.00 68.81 181 PRO A C 1
ATOM 1440 O O . PRO A 1 181 ? 11.115 22.708 -11.115 1.00 68.81 181 PRO A O 1
ATOM 1443 N N . THR A 1 182 ? 10.380 22.279 -13.189 1.00 68.56 182 THR A N 1
ATOM 1444 C CA . THR A 1 182 ? 9.025 22.836 -13.021 1.00 68.56 182 THR A CA 1
ATOM 1445 C C . THR A 1 182 ? 7.926 21.777 -13.008 1.00 68.56 182 THR A C 1
ATOM 1447 O O . THR A 1 182 ? 6.766 22.098 -12.748 1.00 68.56 182 THR A O 1
ATOM 1450 N N . ILE A 1 183 ? 8.270 20.515 -13.272 1.00 70.62 183 ILE A N 1
ATOM 1451 C CA . ILE A 1 183 ? 7.294 19.432 -13.354 1.00 70.62 183 ILE A CA 1
ATOM 1452 C C . ILE A 1 183 ? 7.002 18.920 -11.952 1.00 70.62 183 ILE A C 1
ATOM 1454 O O . ILE A 1 183 ? 7.871 18.367 -11.294 1.00 70.62 183 ILE A O 1
ATOM 1458 N N . GLY A 1 184 ? 5.766 19.072 -11.487 1.00 78.62 184 GLY A N 1
ATOM 1459 C CA . GLY A 1 184 ? 5.289 18.426 -10.268 1.00 78.62 184 GLY A CA 1
ATOM 1460 C C . GLY A 1 184 ? 4.408 17.239 -10.624 1.00 78.62 184 GLY A C 1
ATOM 1461 O O . GLY A 1 184 ? 3.209 17.420 -10.754 1.00 78.62 184 GLY A O 1
ATOM 1462 N N . THR A 1 185 ? 4.952 16.040 -10.813 1.00 84.44 185 THR A N 1
ATOM 1463 C CA . THR A 1 185 ? 4.161 14.796 -10.923 1.00 84.44 185 THR A CA 1
ATOM 1464 C C . THR A 1 185 ? 5.065 13.578 -10.725 1.00 84.44 185 THR A C 1
ATOM 1466 O O . THR A 1 185 ? 6.281 13.738 -10.646 1.00 84.44 185 THR A O 1
ATOM 1469 N N . GLY A 1 186 ? 4.512 12.366 -10.651 1.00 87.69 186 GLY A N 1
ATOM 1470 C CA . GLY A 1 186 ? 5.307 11.134 -10.588 1.00 87.69 186 GLY A CA 1
ATOM 1471 C C . GLY A 1 186 ? 6.169 10.987 -9.329 1.00 87.69 186 GLY A C 1
ATOM 1472 O O . GLY A 1 186 ? 7.126 10.222 -9.325 1.00 87.69 186 GLY A O 1
ATOM 1473 N N . PHE A 1 187 ? 5.856 11.737 -8.268 1.00 90.88 187 PHE A N 1
ATOM 1474 C CA . PHE A 1 187 ? 6.467 11.599 -6.943 1.00 90.88 187 PHE A CA 1
ATOM 1475 C C . PHE A 1 187 ? 8.003 11.689 -6.903 1.00 90.88 187 PHE A C 1
ATOM 1477 O O . PHE A 1 187 ? 8.623 11.048 -6.061 1.00 90.88 187 PHE A O 1
ATOM 1484 N N . HIS A 1 188 ? 8.642 12.476 -7.776 1.00 84.19 188 HIS A N 1
ATOM 1485 C CA . HIS A 1 188 ? 10.112 12.626 -7.773 1.00 84.19 188 HIS A CA 1
ATOM 1486 C C . HIS A 1 188 ? 10.650 13.536 -6.656 1.00 84.19 188 HIS A C 1
ATOM 1488 O O . HIS A 1 188 ? 11.824 13.448 -6.301 1.00 84.19 188 HIS A O 1
ATOM 1494 N N . LEU A 1 189 ? 9.796 14.383 -6.070 1.00 87.50 189 LEU A N 1
ATOM 1495 C CA . LEU A 1 189 ? 10.149 15.211 -4.915 1.00 87.50 189 LEU A CA 1
ATOM 1496 C C . LEU A 1 189 ? 9.964 14.407 -3.618 1.00 87.50 189 LEU A C 1
ATOM 1498 O O . LEU A 1 189 ? 8.853 13.920 -3.379 1.00 87.50 189 LEU A O 1
ATOM 1502 N N . PRO A 1 190 ? 10.998 14.275 -2.766 1.00 88.81 190 PRO A N 1
ATOM 1503 C CA . PRO A 1 190 ? 10.932 13.444 -1.571 1.00 88.81 190 PRO A CA 1
ATOM 1504 C C . PRO A 1 190 ? 10.105 14.092 -0.456 1.00 88.81 190 PRO A C 1
ATOM 1506 O O . PRO A 1 190 ? 10.119 15.312 -0.283 1.00 88.81 190 PRO A O 1
ATOM 1509 N N . VAL A 1 191 ? 9.447 13.263 0.357 1.00 91.12 191 VAL A N 1
ATOM 1510 C CA . VAL A 1 191 ? 8.837 13.673 1.628 1.00 91.12 191 VAL A CA 1
ATOM 1511 C C . VAL A 1 191 ? 9.721 13.130 2.750 1.00 91.12 191 VAL A C 1
ATOM 1513 O O . VAL A 1 191 ? 9.577 11.995 3.196 1.00 91.12 191 VAL A O 1
ATOM 1516 N N . GLY A 1 192 ? 10.700 13.937 3.167 1.00 92.12 192 GLY A N 1
ATOM 1517 C CA . GLY A 1 192 ? 11.807 13.480 4.010 1.00 92.12 192 GLY A CA 1
ATOM 1518 C C . GLY A 1 192 ? 12.944 12.904 3.161 1.00 92.12 192 GLY A C 1
ATOM 1519 O O . GLY A 1 192 ? 13.471 13.605 2.301 1.00 92.12 192 GLY A O 1
ATOM 1520 N N . ASN A 1 193 ? 13.317 11.648 3.398 1.00 93.00 193 ASN A N 1
ATOM 1521 C CA . ASN A 1 193 ? 14.427 10.961 2.732 1.00 93.00 193 ASN A CA 1
ATOM 1522 C C . ASN A 1 193 ? 14.016 10.212 1.452 1.00 93.00 193 ASN A C 1
ATOM 1524 O O . ASN A 1 193 ? 14.884 9.724 0.732 1.00 93.00 193 ASN A O 1
ATOM 1528 N N . GLY A 1 194 ? 12.719 10.107 1.150 1.00 91.00 194 GLY A N 1
ATOM 1529 C CA . GLY A 1 194 ? 12.243 9.363 -0.015 1.00 91.00 194 GLY A CA 1
ATOM 1530 C C . GLY A 1 194 ? 10.731 9.416 -0.203 1.00 91.00 194 GLY A C 1
ATOM 1531 O O . GLY A 1 194 ? 10.037 10.213 0.428 1.00 91.00 194 GLY A O 1
ATOM 1532 N N . GLN A 1 195 ? 10.234 8.563 -1.100 1.00 89.88 195 GLN A N 1
ATOM 1533 C CA . GLN A 1 195 ? 8.815 8.381 -1.412 1.00 89.88 195 GLN A CA 1
ATOM 1534 C C . GLN A 1 195 ? 8.519 6.883 -1.498 1.00 89.88 195 GLN A C 1
ATOM 1536 O O . GLN A 1 195 ? 8.978 6.193 -2.406 1.00 89.88 195 GLN A O 1
ATOM 1541 N N . THR A 1 196 ? 7.750 6.363 -0.546 1.00 92.50 196 THR A N 1
ATOM 1542 C CA . THR A 1 196 ? 7.430 4.928 -0.457 1.00 92.50 196 THR A CA 1
ATOM 1543 C C . THR A 1 196 ? 6.588 4.428 -1.621 1.00 92.50 196 THR A C 1
ATOM 1545 O O . THR A 1 196 ? 6.716 3.272 -2.024 1.00 92.50 196 THR A O 1
ATOM 1548 N N . ILE A 1 197 ? 5.803 5.323 -2.223 1.00 95.19 197 ILE A N 1
ATOM 1549 C CA . ILE A 1 197 ? 4.885 5.002 -3.313 1.00 95.19 197 ILE A CA 1
ATOM 1550 C C . ILE A 1 197 ? 5.566 4.416 -4.551 1.00 95.19 197 ILE A C 1
ATOM 1552 O O . ILE A 1 197 ? 4.925 3.648 -5.269 1.00 95.19 197 ILE A O 1
ATOM 1556 N N . TRP A 1 198 ? 6.846 4.727 -4.786 1.00 94.50 198 TRP A N 1
ATOM 1557 C CA . TRP A 1 198 ? 7.628 4.153 -5.886 1.00 94.50 198 TRP A CA 1
ATOM 1558 C C . TRP A 1 198 ? 7.665 2.631 -5.765 1.00 94.50 198 TRP A C 1
ATOM 1560 O O . TRP A 1 198 ? 7.246 1.915 -6.673 1.00 94.50 198 TRP A O 1
ATOM 1570 N N . GLU A 1 199 ? 8.071 2.144 -4.595 1.00 95.12 199 GLU A N 1
ATOM 1571 C CA . GLU A 1 199 ? 8.195 0.715 -4.322 1.00 95.12 199 GLU A CA 1
ATOM 1572 C C . GLU A 1 199 ? 6.838 0.041 -4.143 1.00 95.12 199 GLU A C 1
ATOM 1574 O O . GLU A 1 199 ? 6.615 -1.048 -4.673 1.00 95.12 199 GLU A O 1
ATOM 1579 N N . GLN A 1 200 ? 5.893 0.706 -3.471 1.00 96.12 200 GLN A N 1
ATOM 1580 C CA . GLN A 1 200 ? 4.538 0.175 -3.300 1.00 96.12 200 GLN A CA 1
ATOM 1581 C C . GLN A 1 200 ? 3.869 -0.063 -4.656 1.00 96.12 200 GLN A C 1
ATOM 1583 O O . GLN A 1 200 ? 3.262 -1.112 -4.882 1.00 96.12 200 GLN A O 1
ATOM 1588 N N . THR A 1 201 ? 3.993 0.903 -5.570 1.00 97.81 201 THR A N 1
ATOM 1589 C CA . THR A 1 201 ? 3.345 0.835 -6.882 1.00 97.81 201 THR A CA 1
ATOM 1590 C C . THR A 1 201 ? 4.022 -0.192 -7.785 1.00 97.81 201 THR A C 1
ATOM 1592 O O . THR A 1 201 ? 3.316 -0.999 -8.389 1.00 97.81 201 THR A O 1
ATOM 1595 N N . ALA A 1 202 ? 5.358 -0.257 -7.799 1.00 97.50 202 ALA A N 1
ATOM 1596 C CA . ALA A 1 202 ? 6.092 -1.265 -8.567 1.00 97.50 202 ALA A CA 1
ATOM 1597 C C . ALA A 1 202 ? 5.769 -2.690 -8.091 1.00 97.50 202 ALA A C 1
ATOM 1599 O O . ALA A 1 202 ? 5.541 -3.589 -8.906 1.00 97.50 202 ALA A O 1
ATOM 1600 N N . GLN A 1 203 ? 5.639 -2.897 -6.775 1.00 96.94 203 GLN A N 1
ATOM 1601 C CA . GLN A 1 203 ? 5.188 -4.177 -6.225 1.00 96.94 203 GLN A CA 1
ATOM 1602 C C . GLN A 1 203 ? 3.751 -4.510 -6.616 1.00 96.94 203 GLN A C 1
ATOM 1604 O O . GLN A 1 203 ? 3.456 -5.643 -7.007 1.00 96.94 203 GLN A O 1
ATOM 1609 N N . TRP A 1 204 ? 2.851 -3.530 -6.559 1.00 97.88 204 TRP A N 1
ATOM 1610 C CA . TRP A 1 204 ? 1.478 -3.708 -7.011 1.00 97.88 204 TRP A CA 1
ATOM 1611 C C . TRP A 1 204 ? 1.407 -4.085 -8.500 1.00 97.88 204 TRP A C 1
ATOM 1613 O O . TRP A 1 204 ? 0.742 -5.066 -8.836 1.00 97.88 204 TRP A O 1
ATOM 1623 N N . GLN A 1 205 ? 2.146 -3.392 -9.377 1.00 97.88 205 GLN A N 1
ATOM 1624 C CA . GLN A 1 205 ? 2.248 -3.693 -10.814 1.00 97.88 205 GLN A CA 1
ATOM 1625 C C . GLN A 1 205 ? 2.801 -5.107 -11.063 1.00 97.88 205 GLN A C 1
ATOM 1627 O O . GLN A 1 205 ? 2.238 -5.871 -11.855 1.00 97.88 205 GLN A O 1
ATOM 1632 N N . ALA A 1 206 ? 3.861 -5.502 -10.353 1.00 97.44 206 ALA A N 1
ATOM 1633 C CA . ALA A 1 206 ? 4.428 -6.846 -10.451 1.00 97.44 206 ALA A CA 1
ATOM 1634 C C . ALA A 1 206 ? 3.414 -7.926 -10.041 1.00 97.44 206 ALA A C 1
ATOM 1636 O O . ALA A 1 206 ? 3.286 -8.956 -10.710 1.00 97.44 206 ALA A O 1
ATOM 1637 N N . ASN A 1 207 ? 2.622 -7.668 -8.999 1.00 96.81 207 ASN A N 1
ATOM 1638 C CA . ASN A 1 207 ? 1.574 -8.576 -8.542 1.00 96.81 207 ASN A CA 1
ATOM 1639 C C . ASN A 1 207 ? 0.387 -8.668 -9.514 1.00 96.81 207 ASN A C 1
ATOM 1641 O O . ASN A 1 207 ? -0.223 -9.728 -9.597 1.00 96.81 207 ASN A O 1
ATOM 1645 N N . GLN A 1 208 ? 0.101 -7.644 -10.327 1.00 96.25 208 GLN A N 1
ATOM 1646 C CA . GLN A 1 208 ? -0.855 -7.794 -11.438 1.00 96.25 208 GLN A CA 1
ATOM 1647 C C . GLN A 1 208 ? -0.361 -8.816 -12.479 1.00 96.25 208 GLN A C 1
ATOM 1649 O O . GLN A 1 208 ? -1.157 -9.522 -13.100 1.00 96.25 208 GLN A O 1
ATOM 1654 N N . THR A 1 209 ? 0.961 -8.925 -12.661 1.00 95.19 209 THR A N 1
ATOM 1655 C CA . THR A 1 209 ? 1.585 -9.907 -13.565 1.00 95.19 209 THR A CA 1
ATOM 1656 C C . THR A 1 209 ? 1.680 -11.296 -12.928 1.00 95.19 209 THR A C 1
ATOM 1658 O O . THR A 1 209 ? 1.505 -12.302 -13.630 1.00 95.19 209 THR A O 1
ATOM 1661 N N . TYR A 1 210 ? 1.937 -11.349 -11.617 1.00 95.44 210 TYR A N 1
ATOM 1662 C CA . TYR A 1 210 ? 2.104 -12.566 -10.816 1.00 95.44 210 TYR A CA 1
ATOM 1663 C C . TYR A 1 210 ? 1.220 -12.547 -9.551 1.00 95.44 210 TYR A C 1
ATOM 1665 O O . TYR A 1 210 ? 1.741 -12.423 -8.441 1.00 95.44 210 TYR A O 1
ATOM 1673 N N . PRO A 1 211 ? -0.109 -12.725 -9.672 1.00 94.75 211 PRO A N 1
ATOM 1674 C CA . PRO A 1 211 ? -1.036 -12.554 -8.547 1.00 94.75 211 PRO A CA 1
ATOM 1675 C C . PRO A 1 211 ? -0.751 -13.445 -7.334 1.00 94.75 211 PRO A C 1
ATOM 1677 O O . PRO A 1 211 ? -0.964 -13.028 -6.201 1.00 94.75 211 PRO A O 1
ATOM 1680 N N . SER A 1 212 ? -0.170 -14.634 -7.530 1.00 92.88 212 SER A N 1
ATOM 1681 C CA . SER A 1 212 ? 0.213 -15.523 -6.423 1.00 92.88 212 SER A CA 1
ATOM 1682 C C . SER A 1 212 ? 1.260 -14.928 -5.469 1.00 92.88 212 SER A C 1
ATOM 1684 O O . SER A 1 212 ? 1.469 -15.473 -4.387 1.00 92.88 212 SER A O 1
ATOM 1686 N N . TYR A 1 213 ? 1.929 -13.836 -5.850 1.00 94.06 213 TYR A N 1
ATOM 1687 C CA . TYR A 1 213 ? 2.927 -13.153 -5.027 1.00 94.06 213 TYR A CA 1
ATOM 1688 C C . TYR A 1 213 ? 2.323 -12.086 -4.100 1.00 94.06 213 TYR A C 1
ATOM 1690 O O . TYR A 1 213 ? 2.973 -11.717 -3.127 1.00 94.06 213 TYR A O 1
ATOM 1698 N N . MET A 1 214 ? 1.067 -11.659 -4.303 1.00 94.06 214 MET A N 1
ATOM 1699 C CA . MET A 1 214 ? 0.469 -10.556 -3.528 1.00 94.06 214 MET A CA 1
ATOM 1700 C C . MET A 1 214 ? 0.432 -10.801 -2.014 1.00 94.06 214 MET A C 1
ATOM 1702 O O . MET A 1 214 ? 0.565 -9.883 -1.219 1.00 94.06 214 MET A O 1
ATOM 1706 N N . PHE A 1 215 ? 0.271 -12.050 -1.579 1.00 92.81 215 PHE A N 1
ATOM 1707 C CA . PHE A 1 215 ? 0.385 -12.361 -0.157 1.00 92.81 215 PHE A CA 1
ATOM 1708 C C . PHE A 1 215 ? 1.801 -12.767 0.220 1.00 92.81 215 PHE A C 1
ATOM 1710 O O . PHE A 1 215 ? 2.246 -12.424 1.305 1.00 92.81 215 PHE A O 1
ATOM 1717 N N . ARG A 1 216 ? 2.535 -13.458 -0.656 1.00 89.00 216 ARG A N 1
ATOM 1718 C CA . ARG A 1 216 ? 3.912 -13.884 -0.377 1.00 89.00 216 ARG A CA 1
ATOM 1719 C C . ARG A 1 216 ? 4.822 -12.700 -0.047 1.00 89.00 216 ARG A C 1
ATOM 1721 O O . ARG A 1 216 ? 5.597 -12.795 0.898 1.00 89.00 216 ARG A O 1
ATOM 1728 N N . GLU A 1 217 ? 4.712 -11.618 -0.810 1.00 86.12 217 GLU A N 1
ATOM 1729 C CA . GLU A 1 217 ? 5.559 -10.437 -0.644 1.00 86.12 217 GLU A CA 1
ATOM 1730 C C . GLU A 1 217 ? 5.073 -9.545 0.501 1.00 86.12 217 GLU A C 1
ATOM 1732 O O . GLU A 1 217 ? 5.891 -8.986 1.224 1.00 86.12 217 GLU A O 1
ATOM 1737 N N . SER A 1 218 ? 3.752 -9.433 0.698 1.00 85.44 218 SER A N 1
ATOM 1738 C CA . SER A 1 218 ? 3.171 -8.570 1.734 1.00 85.44 218 SER A CA 1
ATOM 1739 C C . SER A 1 218 ? 3.191 -9.189 3.134 1.00 85.44 218 SER A C 1
ATOM 1741 O O . SER A 1 218 ? 3.552 -8.527 4.110 1.00 85.44 218 SER A O 1
ATOM 1743 N N . TYR A 1 219 ? 2.825 -10.470 3.240 1.00 80.31 219 TYR A N 1
ATOM 1744 C CA . TYR A 1 219 ? 2.566 -11.157 4.507 1.00 80.31 219 TYR A CA 1
ATOM 1745 C C . TYR A 1 219 ? 3.698 -11.083 5.537 1.00 80.31 219 TYR A C 1
ATOM 1747 O O . TYR A 1 219 ? 3.367 -10.916 6.708 1.00 80.31 219 TYR A O 1
ATOM 1755 N N . PRO A 1 220 ? 4.996 -11.167 5.174 1.00 78.44 220 PRO A N 1
ATOM 1756 C CA . PRO A 1 220 ? 6.061 -11.065 6.166 1.00 78.44 220 PRO A CA 1
ATOM 1757 C C . PRO A 1 220 ? 5.983 -9.788 7.017 1.00 78.44 220 PRO A C 1
ATOM 1759 O O . PRO A 1 220 ? 6.435 -9.801 8.154 1.00 78.44 220 PRO A O 1
ATOM 1762 N N . LEU A 1 221 ? 5.417 -8.691 6.496 1.00 88.44 221 LEU A N 1
ATOM 1763 C CA . LEU A 1 221 ? 5.476 -7.387 7.160 1.00 88.44 221 LEU A CA 1
ATOM 1764 C C . LEU A 1 221 ? 4.132 -6.692 7.335 1.00 88.44 221 LEU A C 1
ATOM 1766 O O . LEU A 1 221 ? 3.905 -6.124 8.398 1.00 88.44 221 LEU A O 1
ATOM 1770 N N . PHE A 1 222 ? 3.243 -6.713 6.343 1.00 92.94 222 PHE A N 1
ATOM 1771 C CA . PHE A 1 222 ? 2.046 -5.867 6.379 1.00 92.94 222 PHE A CA 1
ATOM 1772 C C . PHE A 1 222 ? 1.112 -6.203 7.544 1.00 92.94 222 PHE A C 1
ATOM 1774 O O . PHE A 1 222 ? 0.705 -5.304 8.270 1.00 92.94 222 PHE A O 1
ATOM 1781 N N . GLY A 1 223 ? 0.836 -7.489 7.789 1.00 89.75 223 GLY A N 1
ATOM 1782 C CA . GLY A 1 223 ? -0.004 -7.908 8.919 1.00 89.75 223 GLY A CA 1
ATOM 1783 C C . GLY A 1 223 ? 0.558 -7.483 10.282 1.00 89.75 223 GLY A C 1
ATOM 1784 O O . GLY A 1 223 ? -0.206 -7.269 11.218 1.00 89.75 223 GLY A O 1
ATOM 1785 N N . ASN A 1 224 ? 1.878 -7.288 10.370 1.00 89.25 224 ASN A N 1
ATOM 1786 C CA . ASN A 1 224 ? 2.561 -6.873 11.594 1.00 89.25 224 ASN A CA 1
ATOM 1787 C C . ASN A 1 224 ? 2.612 -5.358 11.794 1.00 89.25 224 ASN A C 1
ATOM 1789 O O . ASN A 1 224 ? 2.962 -4.912 12.881 1.00 89.25 224 ASN A O 1
ATOM 1793 N N . ASN A 1 225 ? 2.311 -4.591 10.746 1.00 93.31 225 ASN A N 1
ATOM 1794 C CA . ASN A 1 225 ? 2.571 -3.155 10.686 1.00 93.31 225 ASN A CA 1
ATOM 1795 C C . ASN A 1 225 ? 1.405 -2.370 10.066 1.00 93.31 225 ASN A C 1
ATOM 1797 O O . ASN A 1 225 ? 1.574 -1.213 9.706 1.00 93.31 225 ASN A O 1
ATOM 1801 N N . ALA A 1 226 ? 0.215 -2.963 9.922 1.00 95.50 226 ALA A N 1
ATOM 1802 C CA . ALA A 1 226 ? -0.952 -2.286 9.347 1.00 95.50 226 ALA A CA 1
ATOM 1803 C C . ALA A 1 226 ? -1.410 -1.066 10.172 1.00 95.50 226 ALA A C 1
ATOM 1805 O O . ALA A 1 226 ? -2.135 -0.212 9.665 1.00 95.50 226 ALA A O 1
ATOM 1806 N N . ASN A 1 227 ? -0.955 -0.962 11.424 1.00 97.06 227 ASN A N 1
ATOM 1807 C CA . ASN A 1 227 ? -1.131 0.206 12.278 1.00 97.06 227 ASN A CA 1
ATOM 1808 C C . ASN A 1 227 ? -0.254 1.397 11.848 1.00 97.06 227 ASN A C 1
ATOM 1810 O O . ASN A 1 227 ? -0.554 2.527 12.216 1.00 97.06 227 ASN A O 1
ATOM 1814 N N . TYR A 1 228 ? 0.807 1.190 11.073 1.00 97.19 228 TYR A N 1
ATOM 1815 C CA . TYR A 1 228 ? 1.614 2.275 10.521 1.00 97.19 228 TYR A CA 1
ATOM 1816 C C . TYR A 1 228 ? 0.908 2.982 9.362 1.00 97.19 228 TYR A C 1
ATOM 1818 O O . TYR A 1 228 ? 0.019 2.428 8.716 1.00 97.19 228 TYR A O 1
ATOM 1826 N N . ALA A 1 229 ? 1.315 4.220 9.087 1.00 96.75 229 ALA A N 1
ATOM 1827 C CA . ALA A 1 229 ? 0.807 5.012 7.982 1.00 96.75 229 ALA A CA 1
ATOM 1828 C C . ALA A 1 229 ? 1.037 4.267 6.668 1.00 96.75 229 ALA A C 1
ATOM 1830 O O . ALA A 1 229 ? 2.093 3.674 6.459 1.00 96.75 229 ALA A O 1
ATOM 1831 N N . PHE A 1 230 ? 0.082 4.337 5.742 1.00 96.50 230 PHE A N 1
ATOM 1832 C CA . PHE A 1 230 ? 0.187 3.671 4.441 1.00 96.50 230 PHE A CA 1
ATOM 1833 C C . PHE A 1 230 ? 1.521 3.964 3.734 1.00 96.50 230 PHE A C 1
ATOM 1835 O O . PHE A 1 230 ? 2.115 3.061 3.146 1.00 96.50 230 PHE A O 1
ATOM 1842 N N . THR A 1 231 ? 2.023 5.196 3.851 1.00 95.44 231 THR A N 1
ATOM 1843 C CA . THR A 1 231 ? 3.288 5.656 3.265 1.00 95.44 231 THR A CA 1
ATOM 1844 C C . THR A 1 231 ? 4.524 5.444 4.152 1.00 95.44 231 THR A C 1
ATOM 1846 O O . THR A 1 231 ? 5.562 6.032 3.852 1.00 95.44 231 THR A O 1
ATOM 1849 N N . HIS A 1 232 ? 4.465 4.628 5.208 1.00 96.06 232 HIS A N 1
ATOM 1850 C CA . HIS A 1 232 ? 5.605 4.387 6.099 1.00 96.06 232 HIS A CA 1
ATOM 1851 C C . HIS A 1 232 ? 6.719 3.571 5.414 1.00 96.06 232 HIS A C 1
ATOM 1853 O O . HIS A 1 232 ? 6.493 2.510 4.823 1.00 96.06 232 HIS A O 1
ATOM 1859 N N . GLU A 1 233 ? 7.955 4.062 5.518 1.00 94.62 233 GLU A N 1
ATOM 1860 C CA . GLU A 1 233 ? 9.182 3.530 4.906 1.00 94.62 233 GLU A CA 1
ATOM 1861 C C . GLU A 1 233 ? 9.467 2.054 5.192 1.00 94.62 233 GLU A C 1
ATOM 1863 O O . GLU A 1 233 ? 10.015 1.345 4.338 1.00 94.62 233 GLU A O 1
ATOM 1868 N N . TRP A 1 234 ? 9.057 1.567 6.361 1.00 93.44 234 TRP A N 1
ATOM 1869 C CA . TRP A 1 234 ? 9.373 0.230 6.854 1.00 93.44 234 TRP A CA 1
ATOM 1870 C C . TRP A 1 234 ? 8.516 -0.875 6.250 1.00 93.44 234 TRP A C 1
ATOM 1872 O O . TRP A 1 234 ? 8.890 -2.043 6.313 1.00 93.44 234 TRP A O 1
ATOM 1882 N N . MET A 1 235 ? 7.407 -0.517 5.606 1.00 92.31 235 MET A N 1
ATOM 1883 C CA . MET A 1 235 ? 6.557 -1.458 4.876 1.00 92.31 235 MET A CA 1
ATOM 1884 C C . MET A 1 235 ? 6.346 -1.056 3.414 1.00 92.31 235 MET A C 1
ATOM 1886 O O . MET A 1 235 ? 5.417 -1.536 2.768 1.00 92.31 235 MET A O 1
ATOM 1890 N N . ARG A 1 236 ? 7.231 -0.214 2.863 1.00 91.69 236 ARG A N 1
ATOM 1891 C CA . ARG A 1 236 ? 7.120 0.343 1.502 1.00 91.69 236 ARG A CA 1
ATOM 1892 C C . ARG A 1 236 ? 6.979 -0.695 0.383 1.00 91.69 236 ARG A C 1
ATOM 1894 O O . ARG A 1 236 ? 6.444 -0.375 -0.664 1.00 91.69 236 ARG A O 1
ATOM 1901 N N . TYR A 1 237 ? 7.427 -1.935 0.570 1.00 93.06 237 TYR A N 1
ATOM 1902 C CA . TYR A 1 237 ? 7.243 -2.990 -0.436 1.00 93.06 237 TYR A CA 1
ATOM 1903 C C . TYR A 1 237 ? 5.979 -3.832 -0.200 1.00 93.06 237 TYR A C 1
ATOM 1905 O O . TYR A 1 237 ? 5.672 -4.706 -1.006 1.00 93.06 237 TYR A O 1
ATOM 1913 N N . GLN A 1 238 ? 5.261 -3.625 0.905 1.00 93.50 238 GLN A N 1
ATOM 1914 C CA . GLN A 1 238 ? 4.206 -4.519 1.390 1.00 93.50 238 GLN A CA 1
ATOM 1915 C C . GLN A 1 238 ? 2.853 -3.840 1.581 1.00 93.50 238 GLN A C 1
ATOM 1917 O O . GLN A 1 238 ? 1.830 -4.524 1.506 1.00 93.50 238 GLN A O 1
ATOM 1922 N N . SER A 1 239 ? 2.822 -2.523 1.789 1.00 93.38 239 SER A N 1
ATOM 1923 C CA . SER A 1 239 ? 1.607 -1.740 2.035 1.00 93.38 239 SER A CA 1
ATOM 1924 C C . SER A 1 239 ? 0.861 -1.328 0.758 1.00 93.38 239 SER A C 1
ATOM 1926 O O . SER A 1 239 ? 0.281 -0.255 0.702 1.00 93.38 239 SER A O 1
ATOM 1928 N N . TYR A 1 240 ? 0.823 -2.174 -0.274 1.00 96.31 240 TYR A N 1
ATOM 1929 C CA . TYR A 1 240 ? 0.120 -1.899 -1.541 1.00 96.31 240 TYR A CA 1
ATOM 1930 C C . TYR A 1 240 ? -1.369 -2.288 -1.551 1.00 96.31 240 TYR A C 1
ATOM 1932 O O . TYR A 1 240 ? -2.027 -2.230 -2.589 1.00 96.31 240 TYR A O 1
ATOM 1940 N N . TRP A 1 241 ? -1.929 -2.745 -0.429 1.00 97.38 241 TRP A N 1
ATOM 1941 C CA . TRP A 1 241 ? -3.331 -3.180 -0.372 1.00 97.38 241 TRP A CA 1
ATOM 1942 C C . TRP A 1 241 ? -4.317 -2.043 -0.627 1.00 97.38 241 TRP A C 1
ATOM 1944 O O . TRP A 1 241 ? -5.355 -2.270 -1.247 1.00 97.38 241 TRP A O 1
ATOM 1954 N N . PHE A 1 242 ? -3.958 -0.815 -0.248 1.00 98.19 242 PHE A N 1
ATOM 1955 C CA . PHE A 1 242 ? -4.769 0.357 -0.558 1.00 98.19 242 PHE A CA 1
ATOM 1956 C C . PHE A 1 242 ? -4.911 0.558 -2.073 1.00 98.19 242 PHE A C 1
ATOM 1958 O O . PHE A 1 242 ? -5.983 0.927 -2.534 1.00 98.19 242 PHE A O 1
ATOM 1965 N N . HIS A 1 243 ? -3.902 0.210 -2.882 1.00 98.31 243 HIS A N 1
ATOM 1966 C CA . HIS A 1 243 ? -4.019 0.259 -4.342 1.00 98.31 243 HIS A CA 1
ATOM 1967 C C . HIS A 1 243 ? -5.099 -0.684 -4.877 1.00 98.31 243 HIS A C 1
ATOM 1969 O O . HIS A 1 243 ? -5.885 -0.289 -5.737 1.00 98.31 243 HIS A O 1
ATOM 1975 N N . TYR A 1 244 ? -5.155 -1.919 -4.365 1.00 98.12 244 TYR A N 1
ATOM 1976 C CA . TYR A 1 244 ? -6.208 -2.875 -4.729 1.00 98.12 244 TYR A CA 1
ATOM 1977 C C . TYR A 1 244 ? -7.586 -2.361 -4.330 1.00 98.12 244 TYR A C 1
ATOM 1979 O O . TYR A 1 244 ? -8.508 -2.401 -5.143 1.00 98.12 244 TYR A O 1
ATOM 1987 N N . TYR A 1 245 ? -7.697 -1.841 -3.108 1.00 98.56 245 TYR A N 1
ATOM 1988 C CA . TYR A 1 245 ? -8.928 -1.245 -2.620 1.00 98.56 245 TYR A CA 1
ATOM 1989 C C . TYR A 1 245 ? -9.384 -0.077 -3.498 1.00 98.56 245 TYR A C 1
ATOM 1991 O O . TYR A 1 245 ? -10.518 -0.086 -3.950 1.00 98.56 245 TYR A O 1
ATOM 1999 N N . LEU A 1 246 ? -8.508 0.881 -3.818 1.00 98.75 246 LEU A N 1
ATOM 2000 C CA . LEU A 1 246 ? -8.860 2.041 -4.643 1.00 98.75 246 LEU A CA 1
ATOM 2001 C C . LEU A 1 246 ? -9.333 1.637 -6.041 1.00 98.75 246 LEU A C 1
ATOM 2003 O O . LEU A 1 246 ? -10.312 2.191 -6.533 1.00 98.75 246 LEU A O 1
ATOM 2007 N N . CYS A 1 247 ? -8.663 0.670 -6.675 1.00 98.56 247 CYS A N 1
ATOM 2008 C CA . CYS A 1 247 ? -9.068 0.190 -7.997 1.00 98.56 247 CYS A CA 1
ATOM 2009 C C . CYS A 1 247 ? -10.459 -0.450 -7.971 1.00 98.56 247 CYS A C 1
ATOM 2011 O O . CYS A 1 247 ? -11.237 -0.227 -8.889 1.00 98.56 247 CYS A O 1
ATOM 2013 N N . GLN A 1 248 ? -10.769 -1.219 -6.924 1.00 98.19 248 GLN A N 1
ATOM 2014 C CA . GLN A 1 248 ? -12.084 -1.834 -6.745 1.00 98.19 248 GLN A CA 1
ATOM 2015 C C . GLN A 1 248 ? -13.152 -0.800 -6.364 1.00 98.19 248 GLN A C 1
ATOM 2017 O O . GLN A 1 248 ? -14.233 -0.798 -6.938 1.00 98.19 248 GLN A O 1
ATOM 2022 N N . HIS A 1 249 ? -12.846 0.094 -5.424 1.00 98.25 249 HIS A N 1
ATOM 2023 C CA . HIS A 1 249 ? -13.764 1.113 -4.916 1.00 98.25 249 HIS A CA 1
ATOM 2024 C C . HIS A 1 249 ? -14.217 2.079 -6.018 1.00 98.25 249 HIS A C 1
ATOM 2026 O O . HIS A 1 249 ? -15.385 2.451 -6.075 1.00 98.25 249 HIS A O 1
ATOM 2032 N N . TYR A 1 250 ? -13.302 2.471 -6.909 1.00 98.31 250 TYR A N 1
ATOM 2033 C CA . TYR A 1 250 ? -13.618 3.338 -8.046 1.00 98.31 250 TYR A CA 1
ATOM 2034 C C . TYR A 1 250 ? -13.988 2.581 -9.328 1.00 98.31 250 TYR A C 1
ATOM 2036 O O . TYR A 1 250 ? -14.223 3.241 -10.338 1.00 98.31 250 TYR A O 1
ATOM 2044 N N . ASP A 1 251 ? -14.022 1.242 -9.298 1.00 97.88 251 ASP A N 1
ATOM 2045 C CA . ASP A 1 251 ? -14.229 0.378 -10.473 1.00 97.88 251 ASP A CA 1
ATOM 2046 C C . ASP A 1 251 ? -13.336 0.772 -11.670 1.00 97.88 251 ASP A C 1
ATOM 2048 O O . ASP A 1 251 ? -13.756 0.874 -12.821 1.00 97.88 251 ASP A O 1
ATOM 2052 N N . ASP A 1 252 ? -12.071 1.080 -11.375 1.00 97.94 252 ASP A N 1
ATOM 2053 C CA . ASP A 1 252 ? -11.120 1.606 -12.350 1.00 97.94 252 ASP A CA 1
ATOM 2054 C C . ASP A 1 252 ? -9.685 1.213 -11.982 1.00 97.94 252 ASP A C 1
ATOM 2056 O O . ASP A 1 252 ? -9.033 1.825 -11.126 1.00 97.94 252 ASP A O 1
ATOM 2060 N N . ILE A 1 253 ? -9.163 0.210 -12.695 1.00 97.19 253 ILE A N 1
ATOM 2061 C CA . ILE A 1 253 ? -7.792 -0.296 -12.540 1.00 97.19 253 ILE A CA 1
ATOM 2062 C C . ILE A 1 253 ? -6.719 0.757 -12.878 1.00 97.19 253 ILE A C 1
ATOM 2064 O O . ILE A 1 253 ? -5.570 0.627 -12.457 1.00 97.19 253 ILE A O 1
ATOM 2068 N N . THR A 1 254 ? -7.074 1.819 -13.610 1.00 97.94 254 THR A N 1
ATOM 2069 C CA . THR A 1 254 ? -6.156 2.913 -13.959 1.00 97.94 254 THR A CA 1
ATOM 2070 C C . THR A 1 254 ? -6.061 3.981 -12.871 1.00 97.94 254 THR A C 1
ATOM 2072 O O . THR A 1 254 ? -5.216 4.873 -12.970 1.00 97.94 254 THR A O 1
ATOM 2075 N N . THR A 1 255 ? -6.863 3.887 -11.799 1.00 98.50 255 THR A N 1
ATOM 2076 C CA . THR A 1 255 ? -6.890 4.862 -10.694 1.00 98.50 255 THR A CA 1
ATOM 2077 C C . THR A 1 255 ? -5.492 5.187 -10.172 1.00 98.50 255 THR A C 1
ATOM 2079 O O . THR A 1 255 ? -5.161 6.353 -9.971 1.00 98.50 255 THR A O 1
ATOM 2082 N N . ILE A 1 256 ? -4.634 4.179 -10.003 1.00 98.31 256 ILE A N 1
ATOM 2083 C CA . ILE A 1 256 ? -3.271 4.386 -9.499 1.00 98.31 256 ILE A CA 1
ATOM 2084 C C . ILE A 1 256 ? -2.439 5.222 -10.473 1.00 98.31 256 ILE A C 1
ATOM 2086 O O . ILE A 1 256 ? -1.795 6.185 -10.060 1.00 98.31 256 ILE A O 1
ATOM 2090 N N . ALA A 1 257 ? -2.494 4.909 -11.768 1.00 97.25 257 ALA A N 1
ATOM 2091 C CA . ALA A 1 257 ? -1.798 5.681 -12.790 1.00 97.25 257 ALA A CA 1
ATOM 2092 C C . ALA A 1 257 ? -2.325 7.122 -12.883 1.00 97.25 257 ALA A C 1
ATOM 2094 O O . ALA A 1 257 ? -1.553 8.046 -13.134 1.00 97.25 257 ALA A O 1
ATOM 2095 N N . GLN A 1 258 ? -3.627 7.342 -12.667 1.00 97.31 258 GLN A N 1
ATOM 2096 C CA . GLN A 1 258 ? -4.200 8.691 -12.608 1.00 97.31 258 GLN A CA 1
ATOM 2097 C C . GLN A 1 258 ? -3.624 9.495 -11.437 1.00 97.31 258 GLN A C 1
ATOM 2099 O O . GLN A 1 258 ? -3.286 10.661 -11.619 1.00 97.31 258 GLN A O 1
ATOM 2104 N N . VAL A 1 259 ? -3.454 8.877 -10.260 1.00 97.12 259 VAL A N 1
ATOM 2105 C CA . VAL A 1 259 ? -2.824 9.537 -9.104 1.00 97.12 259 VAL A CA 1
ATOM 2106 C C . VAL A 1 259 ? -1.360 9.871 -9.399 1.00 97.12 259 VAL A C 1
ATOM 2108 O O . VAL A 1 259 ? -0.924 10.983 -9.119 1.00 97.12 259 VAL A O 1
ATOM 2111 N N . TRP A 1 260 ? -0.623 8.957 -10.036 1.00 95.31 260 TRP A N 1
ATOM 2112 C CA . TRP A 1 260 ? 0.759 9.190 -10.476 1.00 95.31 260 TRP A CA 1
ATOM 2113 C C . TRP A 1 260 ? 0.910 10.347 -11.463 1.00 95.31 260 TRP A C 1
ATOM 2115 O O . TRP A 1 260 ? 1.919 11.045 -11.421 1.00 95.31 260 TRP A O 1
ATOM 2125 N N . LYS A 1 261 ? -0.090 10.555 -12.324 1.00 93.12 261 LYS A N 1
ATOM 2126 C CA . LYS A 1 261 ? -0.131 11.630 -13.326 1.00 93.12 261 LYS A CA 1
ATOM 2127 C C . LYS A 1 261 ? -0.759 12.926 -12.812 1.00 93.12 261 LYS A C 1
ATOM 2129 O O . LYS A 1 261 ? -0.837 13.903 -13.556 1.00 93.12 261 LYS A O 1
ATOM 2134 N N . GLN A 1 262 ? -1.217 12.959 -11.561 1.00 93.12 262 GLN A N 1
ATOM 2135 C CA . GLN A 1 262 ? -1.844 14.147 -11.004 1.00 93.12 262 GLN A CA 1
ATOM 2136 C C . GLN A 1 262 ? -0.800 15.264 -10.823 1.00 93.12 262 GLN A C 1
ATOM 2138 O O . GLN A 1 262 ? 0.267 15.019 -10.253 1.00 93.12 262 GLN A O 1
ATOM 2143 N N . PRO A 1 263 ? -1.084 16.508 -11.256 1.00 89.94 263 PRO A N 1
ATOM 2144 C CA . PRO A 1 263 ? -0.187 17.630 -11.011 1.00 89.94 263 PRO A CA 1
ATOM 2145 C C . PRO A 1 263 ? -0.045 17.955 -9.516 1.00 89.94 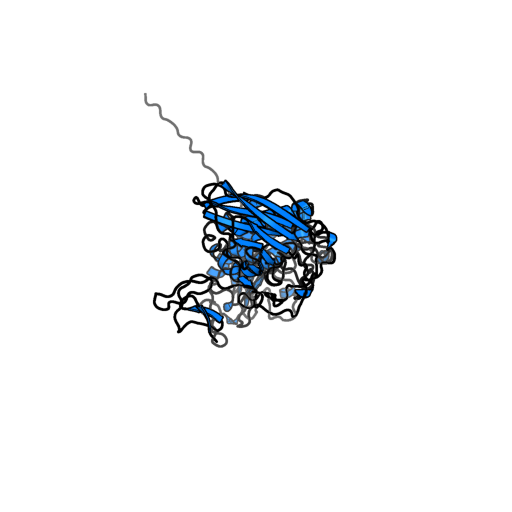263 PRO A C 1
ATOM 2147 O O . PRO A 1 263 ? -1.019 18.255 -8.814 1.00 89.94 263 PRO A O 1
ATOM 2150 N N . MET A 1 264 ? 1.196 17.962 -9.056 1.00 88.56 264 MET A N 1
ATOM 2151 C CA . MET A 1 264 ? 1.685 18.219 -7.707 1.00 88.56 264 MET A CA 1
ATOM 2152 C C . MET A 1 264 ? 2.211 19.656 -7.580 1.00 88.56 264 MET A C 1
ATOM 2154 O O . MET A 1 264 ? 2.647 20.275 -8.550 1.00 88.56 264 MET A O 1
ATOM 2158 N N . THR A 1 265 ? 2.203 20.192 -6.361 1.00 83.50 265 THR A N 1
ATOM 2159 C CA . THR A 1 265 ? 2.797 21.498 -6.040 1.00 83.50 265 THR A CA 1
ATOM 2160 C C . THR A 1 265 ? 3.750 21.307 -4.867 1.00 83.50 265 THR A C 1
ATOM 2162 O O . THR A 1 265 ? 3.316 21.240 -3.722 1.00 83.50 265 THR A O 1
ATOM 2165 N N . GLY A 1 266 ? 5.046 21.173 -5.161 1.00 86.31 266 GLY A N 1
ATOM 2166 C CA . GLY A 1 266 ? 6.060 20.811 -4.168 1.00 86.31 266 GLY A CA 1
ATOM 2167 C C . GLY A 1 266 ? 6.034 19.327 -3.782 1.00 86.31 266 GLY A C 1
ATOM 2168 O O . GLY A 1 266 ? 5.470 18.494 -4.494 1.00 86.31 266 GLY A O 1
ATOM 2169 N N . ALA A 1 267 ? 6.675 19.001 -2.657 1.00 87.69 267 ALA A N 1
ATOM 2170 C CA . ALA A 1 267 ? 6.722 17.648 -2.112 1.00 87.69 267 ALA A CA 1
ATOM 2171 C C . ALA A 1 267 ? 5.368 17.266 -1.490 1.00 87.69 267 ALA A C 1
ATOM 2173 O O . ALA A 1 267 ? 5.070 17.613 -0.347 1.00 87.69 267 ALA A O 1
ATOM 2174 N N . VAL A 1 268 ? 4.543 16.561 -2.263 1.00 90.50 268 VAL A N 1
ATOM 2175 C CA . VAL A 1 268 ? 3.290 15.960 -1.788 1.00 90.50 268 VAL A CA 1
ATOM 2176 C C . VAL A 1 268 ? 3.392 14.441 -1.845 1.00 90.50 268 VAL A C 1
ATOM 2178 O O . VAL A 1 268 ? 4.139 13.888 -2.655 1.00 90.50 268 VAL A O 1
ATOM 2181 N N . ASP A 1 269 ? 2.656 13.761 -0.976 1.00 94.44 269 ASP A N 1
ATOM 2182 C CA . ASP A 1 269 ? 2.577 12.300 -0.989 1.00 94.44 269 ASP A CA 1
ATOM 2183 C C . ASP A 1 269 ? 1.425 11.794 -1.885 1.00 94.44 269 ASP A C 1
ATOM 2185 O O . ASP A 1 269 ? 0.680 12.565 -2.513 1.00 94.44 269 ASP A O 1
ATOM 2189 N N . PHE A 1 270 ? 1.290 10.468 -1.963 1.00 96.19 270 PHE A N 1
ATOM 2190 C CA . PHE A 1 270 ? 0.235 9.803 -2.728 1.00 96.19 270 PHE A CA 1
ATOM 2191 C C . PHE A 1 270 ? -1.171 10.203 -2.271 1.00 96.19 270 PHE A C 1
ATOM 2193 O O . PHE A 1 270 ? -2.046 10.437 -3.102 1.00 96.19 270 PHE A O 1
ATOM 2200 N N . ASN A 1 271 ? -1.385 10.326 -0.962 1.00 97.31 271 ASN A N 1
ATOM 2201 C CA . ASN A 1 271 ? -2.690 10.618 -0.382 1.00 97.31 271 ASN A CA 1
ATOM 2202 C C . ASN A 1 271 ? -3.157 12.031 -0.734 1.00 97.31 271 ASN A C 1
ATOM 2204 O O . ASN A 1 271 ? -4.290 12.209 -1.169 1.00 97.31 271 ASN A O 1
ATOM 2208 N N . GLN A 1 272 ? -2.280 13.032 -0.640 1.00 96.81 272 GLN A N 1
ATOM 2209 C CA . GLN A 1 272 ? -2.601 14.400 -1.056 1.00 96.81 272 GLN A CA 1
ATOM 2210 C C . GLN A 1 272 ? -2.920 14.477 -2.554 1.00 96.81 272 GLN A C 1
ATOM 2212 O O . GLN A 1 272 ? -3.840 15.192 -2.963 1.00 96.81 272 GLN A O 1
ATOM 2217 N N . SER A 1 273 ? -2.187 13.721 -3.375 1.00 96.31 273 SER A N 1
ATOM 2218 C CA . SER A 1 273 ? -2.434 13.644 -4.819 1.00 96.31 273 SER A CA 1
ATOM 2219 C C . SER A 1 273 ? -3.770 12.961 -5.124 1.00 96.31 273 SER A C 1
ATOM 2221 O O . SER A 1 273 ? -4.538 13.474 -5.938 1.00 96.31 273 SER A O 1
ATOM 2223 N N . LEU A 1 274 ? -4.103 11.875 -4.417 1.00 98.19 274 LEU A N 1
ATOM 2224 C CA . LEU A 1 274 ? -5.400 11.197 -4.491 1.00 98.19 274 LEU A CA 1
ATOM 2225 C C . LEU A 1 274 ? -6.548 12.124 -4.076 1.00 98.19 274 LEU A C 1
ATOM 2227 O O . LEU A 1 274 ? -7.524 12.249 -4.814 1.00 98.19 274 LEU A O 1
ATOM 2231 N N . MET A 1 275 ? -6.417 12.810 -2.937 1.00 98.25 275 MET A N 1
ATOM 2232 C CA . MET A 1 275 ? -7.414 13.769 -2.458 1.00 98.25 275 MET A CA 1
ATOM 2233 C C . MET A 1 275 ? -7.675 14.856 -3.497 1.00 98.25 275 MET A C 1
ATOM 2235 O O . MET A 1 275 ? -8.826 15.154 -3.801 1.00 98.25 275 MET A O 1
ATOM 2239 N N . LYS A 1 276 ? -6.615 15.409 -4.097 1.00 97.25 276 LYS A N 1
ATOM 2240 C CA . LYS A 1 276 ? -6.737 16.418 -5.154 1.00 97.25 276 LYS A CA 1
ATOM 2241 C C . LYS A 1 276 ? -7.385 15.852 -6.419 1.00 97.25 276 LYS A C 1
ATOM 2243 O O . LYS A 1 276 ? -8.227 16.522 -7.006 1.00 97.25 276 LYS A O 1
ATOM 2248 N N . LEU A 1 277 ? -6.989 14.653 -6.850 1.00 97.50 277 LEU A N 1
ATOM 2249 C CA . LEU A 1 277 ? -7.522 13.997 -8.049 1.00 97.50 277 LEU A CA 1
ATOM 2250 C C . LEU A 1 277 ? -9.020 13.702 -7.917 1.00 97.50 277 LEU A C 1
ATOM 2252 O O . LEU A 1 277 ? -9.777 13.935 -8.854 1.00 97.50 277 LEU A O 1
ATOM 2256 N N . LYS A 1 278 ? -9.441 13.177 -6.763 1.00 98.06 278 LYS A N 1
ATOM 2257 C CA . LYS A 1 278 ? -10.818 12.727 -6.516 1.00 98.06 278 LYS A CA 1
ATOM 2258 C C . LYS A 1 278 ? -11.686 13.778 -5.811 1.00 98.06 278 LYS A C 1
ATOM 2260 O O . LYS A 1 278 ? -12.850 13.512 -5.540 1.00 98.06 278 LYS A O 1
ATOM 2265 N N . GLY A 1 279 ? -11.145 14.965 -5.523 1.00 98.00 279 GLY A N 1
ATOM 2266 C CA . GLY A 1 279 ? -11.868 16.050 -4.852 1.00 98.00 279 GLY A CA 1
ATOM 2267 C C . GLY A 1 279 ? -12.287 15.719 -3.415 1.00 98.00 279 GLY A C 1
ATOM 2268 O O . GLY A 1 279 ? -13.333 16.178 -2.964 1.00 98.00 279 GLY A O 1
ATOM 2269 N N . LEU A 1 280 ? -11.503 14.905 -2.703 1.00 98.50 280 LEU A N 1
ATOM 2270 C CA . LEU A 1 280 ? -11.846 14.442 -1.358 1.00 98.50 280 LEU A CA 1
ATOM 2271 C C . LEU A 1 280 ? -11.582 15.532 -0.317 1.00 98.50 280 LEU A C 1
ATOM 2273 O O . LEU A 1 280 ? -10.492 16.110 -0.257 1.00 98.50 280 LEU A O 1
ATOM 2277 N N . SER A 1 281 ? -12.559 15.755 0.565 1.00 98.56 281 SER A N 1
ATOM 2278 C CA . SER A 1 281 ? -12.298 16.408 1.846 1.00 98.56 281 SER A CA 1
ATOM 2279 C C . SER A 1 281 ? -11.432 15.500 2.729 1.00 98.56 281 SER A C 1
ATOM 2281 O O . SER A 1 281 ? -11.326 14.296 2.494 1.00 98.56 281 SER A O 1
ATOM 2283 N N . VAL A 1 282 ? -10.822 16.060 3.776 1.00 98.31 282 VAL A N 1
ATOM 2284 C CA . VAL A 1 282 ? -10.079 15.261 4.770 1.00 98.31 282 VAL A CA 1
ATOM 2285 C C . VAL A 1 282 ? -10.983 14.204 5.417 1.00 98.31 282 VAL A C 1
ATOM 2287 O O . VAL A 1 282 ? -10.564 13.069 5.616 1.00 98.31 282 VAL A O 1
ATOM 2290 N N . GLU A 1 283 ? -12.234 14.561 5.706 1.00 97.94 283 GLU A N 1
ATOM 2291 C CA . GLU A 1 283 ? -13.214 13.647 6.296 1.00 97.94 283 GLU A CA 1
ATOM 2292 C C . GLU A 1 283 ? -13.553 12.482 5.357 1.00 97.94 283 GLU A C 1
ATOM 2294 O O . GLU A 1 283 ? -13.483 11.331 5.784 1.00 97.94 283 GLU A O 1
ATOM 2299 N N . ALA A 1 284 ? -13.821 12.766 4.077 1.00 98.50 284 ALA A N 1
ATOM 2300 C CA . ALA A 1 284 ? -14.089 11.739 3.067 1.00 98.50 284 ALA A CA 1
ATOM 2301 C C . ALA A 1 284 ? -12.861 10.850 2.813 1.00 98.50 284 ALA A C 1
ATOM 2303 O O . ALA A 1 284 ? -12.981 9.655 2.562 1.00 98.50 284 ALA A O 1
ATOM 2304 N N . PHE A 1 285 ? -11.657 11.416 2.908 1.00 98.75 285 PHE A N 1
ATOM 2305 C CA . PHE A 1 285 ? -10.416 10.662 2.786 1.00 98.75 285 PHE A CA 1
ATOM 2306 C C . PHE A 1 285 ? -10.213 9.672 3.945 1.00 98.75 285 PHE A C 1
ATOM 2308 O O . PHE A 1 285 ? -9.867 8.517 3.706 1.00 98.75 285 PHE A O 1
ATOM 2315 N N . TYR A 1 286 ? -10.459 10.075 5.193 1.00 98.62 286 TYR A N 1
ATOM 2316 C CA . TYR A 1 286 ? -10.361 9.142 6.321 1.00 98.62 286 TYR A CA 1
ATOM 2317 C C . TYR A 1 286 ? -11.553 8.179 6.417 1.00 98.62 286 TYR A C 1
ATOM 2319 O O . TYR A 1 286 ? -11.405 7.080 6.942 1.00 98.62 286 TYR A O 1
ATOM 2327 N N . GLU A 1 287 ? -12.719 8.535 5.873 1.00 98.56 287 GLU A N 1
ATOM 2328 C CA . GLU A 1 287 ? -13.808 7.581 5.626 1.00 98.56 287 GLU A CA 1
ATOM 2329 C C . GLU A 1 287 ? -13.383 6.490 4.635 1.00 98.56 287 GLU A C 1
ATOM 2331 O O . GLU A 1 287 ? -13.545 5.305 4.919 1.00 98.56 287 GLU A O 1
ATOM 2336 N N . LEU A 1 288 ? -12.731 6.878 3.534 1.00 98.50 288 LEU A N 1
ATOM 2337 C CA . LEU A 1 288 ? -12.177 5.957 2.542 1.00 98.50 288 LEU A CA 1
ATOM 2338 C C . LEU A 1 288 ? -11.135 4.999 3.152 1.00 98.50 288 LEU A C 1
ATOM 2340 O O . LEU A 1 288 ? -11.132 3.812 2.832 1.00 98.50 288 LEU A O 1
ATOM 2344 N N . TYR A 1 289 ? -10.269 5.491 4.045 1.00 98.69 289 TYR A N 1
ATOM 2345 C CA . TYR A 1 289 ? -9.306 4.653 4.773 1.00 98.69 289 TYR A CA 1
ATOM 2346 C C . TYR A 1 289 ? -9.968 3.698 5.768 1.00 98.69 289 TYR A C 1
ATOM 2348 O O . TYR A 1 289 ? -9.493 2.576 5.948 1.00 98.69 289 TYR A O 1
ATOM 2356 N N . PHE A 1 290 ? -11.063 4.115 6.402 1.00 98.88 290 PHE A N 1
ATOM 2357 C CA . PHE A 1 290 ? -11.795 3.244 7.310 1.00 98.88 290 PHE A CA 1
ATOM 2358 C C . PHE A 1 290 ? -12.520 2.119 6.566 1.00 98.88 290 PHE A C 1
ATOM 2360 O O . PHE A 1 290 ? -12.426 0.965 6.980 1.00 98.88 290 PHE A O 1
ATOM 2367 N N . ASP A 1 291 ? -13.158 2.417 5.432 1.00 98.75 291 ASP A N 1
ATOM 2368 C CA . ASP A 1 291 ? -13.761 1.381 4.586 1.00 98.75 291 ASP A CA 1
ATOM 2369 C C . ASP A 1 291 ? -12.699 0.403 4.051 1.00 98.75 291 ASP A C 1
ATOM 2371 O O . ASP A 1 291 ? -12.864 -0.818 4.120 1.00 98.75 291 ASP A O 1
ATOM 2375 N N . TYR A 1 292 ? -11.533 0.916 3.653 1.00 98.75 292 TYR A N 1
ATOM 2376 C CA . TYR A 1 292 ? -10.363 0.094 3.342 1.00 98.75 292 TYR A CA 1
ATOM 2377 C C . TYR A 1 292 ? -9.942 -0.823 4.507 1.00 98.75 292 TYR A C 1
ATOM 2379 O O . TYR A 1 292 ? -9.684 -2.012 4.292 1.00 98.75 292 TYR A O 1
ATOM 2387 N N . ALA A 1 293 ? -9.887 -0.308 5.738 1.00 98.75 293 ALA A N 1
ATOM 2388 C CA . ALA A 1 293 ? -9.532 -1.088 6.924 1.00 98.75 293 ALA A CA 1
ATOM 2389 C C . ALA A 1 293 ? -10.546 -2.215 7.205 1.00 98.75 293 ALA A C 1
ATOM 2391 O O . ALA A 1 293 ? -10.147 -3.342 7.518 1.00 98.75 293 ALA A O 1
ATOM 2392 N N . LEU A 1 294 ? -11.846 -1.945 7.028 1.00 98.81 294 LEU A N 1
ATOM 2393 C CA . LEU A 1 294 ? -12.911 -2.949 7.137 1.00 98.81 294 LEU A CA 1
ATOM 2394 C C . LEU A 1 294 ? 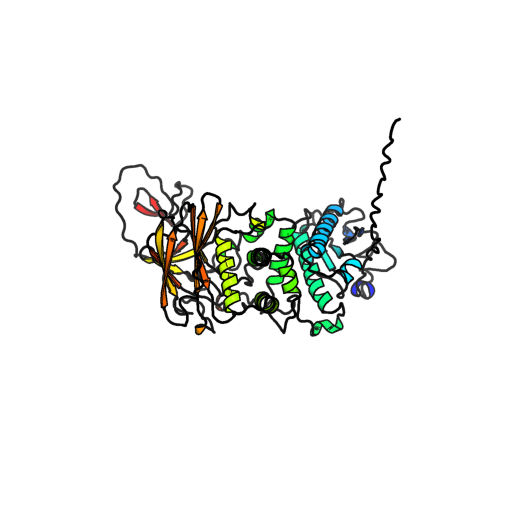-12.714 -4.084 6.118 1.00 98.81 294 LEU A C 1
ATOM 2396 O O . LEU A 1 294 ? -12.737 -5.263 6.484 1.00 98.81 294 LEU A O 1
ATOM 2400 N N . HIS A 1 295 ? -12.423 -3.755 4.857 1.00 98.62 295 HIS A N 1
ATOM 2401 C CA . HIS A 1 295 ? -12.158 -4.759 3.822 1.00 98.62 295 HIS A CA 1
ATOM 2402 C C . HIS A 1 295 ? -10.860 -5.541 4.089 1.00 98.62 295 HIS A C 1
ATOM 2404 O O . HIS A 1 295 ? -10.810 -6.757 3.868 1.00 98.62 295 HIS A O 1
ATOM 2410 N N . CYS A 1 296 ? -9.823 -4.894 4.633 1.00 98.31 296 CYS A N 1
ATOM 2411 C CA . CYS A 1 296 ? -8.564 -5.542 5.011 1.00 98.31 296 CYS A CA 1
ATOM 2412 C C . CYS A 1 296 ? -8.740 -6.666 6.038 1.00 98.31 296 CYS A C 1
ATOM 2414 O O . CYS A 1 296 ? -8.037 -7.672 5.938 1.00 98.31 296 CYS A O 1
ATOM 2416 N N . ALA A 1 297 ? -9.698 -6.563 6.970 1.00 98.25 297 ALA A N 1
ATOM 2417 C CA . ALA A 1 297 ? -9.914 -7.583 8.003 1.00 98.25 297 ALA A CA 1
ATOM 2418 C C . ALA A 1 297 ? -10.074 -9.002 7.421 1.00 98.25 297 ALA A C 1
ATOM 2420 O O . ALA A 1 297 ? -9.616 -9.987 8.010 1.00 98.25 297 ALA A O 1
ATOM 2421 N N . THR A 1 298 ? -10.665 -9.112 6.224 1.00 97.94 298 THR A N 1
ATOM 2422 C CA . THR A 1 298 ? -10.784 -10.385 5.496 1.00 97.94 298 THR A CA 1
ATOM 2423 C C . THR A 1 298 ? -10.119 -10.390 4.119 1.00 97.94 298 THR A C 1
ATOM 2425 O O . THR A 1 298 ? -10.278 -11.364 3.379 1.00 97.94 298 THR A O 1
ATOM 2428 N N . TYR A 1 299 ? -9.354 -9.343 3.792 1.00 97.31 299 TYR A N 1
ATOM 2429 C CA . TYR A 1 299 ? -8.847 -9.051 2.448 1.00 97.31 299 TYR A CA 1
ATOM 2430 C C . TYR A 1 299 ? -9.956 -9.201 1.396 1.00 97.31 299 TYR A C 1
ATOM 2432 O O . TYR A 1 299 ? -9.841 -9.990 0.450 1.00 97.31 299 TYR A O 1
ATOM 2440 N N . ASP A 1 300 ? -11.075 -8.497 1.597 1.00 97.50 300 ASP A N 1
ATOM 2441 C CA . ASP A 1 300 ? -12.242 -8.540 0.713 1.00 97.50 300 ASP A CA 1
ATOM 2442 C C . ASP A 1 300 ? -12.040 -7.741 -0.580 1.00 97.50 300 ASP A C 1
ATOM 2444 O O . ASP A 1 300 ? -12.777 -6.822 -0.922 1.00 97.50 300 ASP A O 1
ATOM 2448 N N . PHE A 1 301 ? -10.990 -8.120 -1.299 1.00 95.50 301 PHE A N 1
ATOM 2449 C CA . PHE A 1 301 ? -10.644 -7.608 -2.609 1.00 95.50 301 PHE A CA 1
ATOM 2450 C C . PHE A 1 301 ? -10.885 -8.707 -3.641 1.00 95.50 301 PHE A C 1
ATOM 2452 O O . PHE A 1 301 ? -10.470 -9.853 -3.437 1.00 95.50 301 PHE A O 1
ATOM 2459 N N . GLU A 1 302 ? -11.505 -8.373 -4.769 1.00 94.56 302 GLU A N 1
ATOM 2460 C CA . GLU A 1 302 ? -11.769 -9.311 -5.861 1.00 94.56 302 GLU A CA 1
ATOM 2461 C C . GLU A 1 302 ? -10.466 -9.973 -6.330 1.00 94.56 302 GLU A C 1
ATOM 2463 O O . GLU A 1 302 ? -10.377 -11.203 -6.416 1.00 94.56 302 GLU A O 1
ATOM 2468 N N . ALA A 1 303 ? -9.411 -9.169 -6.499 1.00 94.38 303 ALA A N 1
ATOM 2469 C CA . ALA A 1 303 ? -8.076 -9.633 -6.870 1.00 94.38 303 ALA A CA 1
ATOM 2470 C C . ALA A 1 303 ? -7.478 -10.643 -5.868 1.00 94.38 303 ALA A C 1
ATOM 2472 O O . ALA A 1 303 ? -6.696 -11.511 -6.254 1.00 94.38 303 ALA A O 1
ATOM 2473 N N . ALA A 1 304 ? -7.864 -10.568 -4.590 1.00 95.12 304 ALA A N 1
ATOM 2474 C CA . ALA A 1 304 ? -7.371 -11.437 -3.523 1.00 95.12 304 ALA A CA 1
ATOM 2475 C C . ALA A 1 304 ? -8.247 -12.681 -3.290 1.00 95.12 304 ALA A C 1
ATOM 2477 O O . ALA A 1 304 ? -7.858 -13.563 -2.519 1.00 95.12 304 ALA A O 1
ATOM 2478 N N . SER A 1 305 ? -9.410 -12.782 -3.943 1.00 94.75 305 SER A N 1
ATOM 2479 C CA . SER A 1 305 ? -10.438 -13.802 -3.677 1.00 94.75 305 SER A CA 1
ATOM 2480 C C . SER A 1 305 ? -9.906 -15.240 -3.670 1.00 94.75 305 SER A C 1
ATOM 2482 O O . SER A 1 305 ? -10.267 -16.025 -2.792 1.00 94.75 305 SER A O 1
ATOM 2484 N N . SER A 1 306 ? -8.993 -15.561 -4.591 1.00 94.50 306 SER A N 1
ATOM 2485 C CA . SER A 1 306 ? -8.391 -16.895 -4.739 1.00 94.50 306 SER A CA 1
ATOM 2486 C C . SER A 1 306 ? -7.244 -17.186 -3.761 1.00 94.50 306 SER A C 1
ATOM 2488 O O . SER A 1 306 ? -6.810 -18.331 -3.655 1.00 94.50 306 SER A O 1
ATOM 2490 N N . TYR A 1 307 ? -6.743 -16.179 -3.038 1.00 94.19 307 TYR A N 1
ATOM 2491 C CA . TYR A 1 307 ? -5.527 -16.285 -2.219 1.00 94.19 307 TYR A CA 1
ATOM 2492 C C . TYR A 1 307 ? -5.749 -15.967 -0.730 1.00 94.19 307 TYR A C 1
ATOM 2494 O O . TYR A 1 307 ? -5.001 -16.446 0.122 1.00 94.19 307 TYR A O 1
ATOM 2502 N N . ARG A 1 308 ? -6.790 -15.197 -0.390 1.00 94.25 308 ARG A N 1
ATOM 2503 C CA . ARG A 1 308 ? -6.992 -14.593 0.940 1.00 94.25 308 ARG A CA 1
ATOM 2504 C C . ARG A 1 308 ? -7.270 -15.552 2.093 1.00 94.25 308 ARG A C 1
ATOM 2506 O O . ARG A 1 308 ? -7.028 -15.184 3.237 1.00 94.25 308 ARG A O 1
ATOM 2513 N N . ASN A 1 309 ? -7.782 -16.759 1.838 1.00 93.62 309 ASN A N 1
ATOM 2514 C CA . ASN A 1 309 ? -8.345 -17.618 2.894 1.00 93.62 309 ASN A CA 1
ATOM 2515 C C . ASN A 1 309 ? -7.359 -17.907 4.040 1.00 93.62 309 ASN A C 1
ATOM 2517 O O . ASN A 1 309 ? -7.762 -17.944 5.199 1.00 93.62 309 ASN A O 1
ATOM 2521 N N . ASN A 1 310 ? -6.067 -18.038 3.729 1.00 93.06 310 ASN A N 1
ATOM 2522 C CA . ASN A 1 310 ? -5.015 -18.287 4.719 1.00 93.06 310 ASN A CA 1
ATOM 2523 C C . ASN A 1 310 ? -4.543 -17.030 5.467 1.00 93.06 310 ASN A C 1
ATOM 2525 O O . ASN A 1 310 ? -3.645 -17.134 6.303 1.00 93.06 310 ASN A O 1
ATOM 2529 N N . TYR A 1 311 ? -5.108 -15.862 5.168 1.00 94.50 311 TYR A N 1
ATOM 2530 C CA . TYR A 1 311 ? -4.660 -14.555 5.653 1.00 94.50 311 TYR A CA 1
ATOM 2531 C C . TYR A 1 311 ? -5.757 -13.762 6.372 1.00 94.50 311 TYR A C 1
ATOM 2533 O O . TYR A 1 311 ? -5.450 -12.779 7.035 1.00 94.50 311 TYR A O 1
ATOM 2541 N N . ILE A 1 312 ? -7.017 -14.206 6.309 1.00 96.06 312 ILE A N 1
ATOM 2542 C CA . ILE A 1 312 ? -8.146 -13.566 7.003 1.00 96.06 312 ILE A CA 1
ATOM 2543 C C . ILE A 1 312 ? -7.835 -13.409 8.500 1.00 96.06 312 ILE A C 1
ATOM 2545 O O . ILE A 1 312 ? -7.577 -14.405 9.187 1.00 96.06 312 ILE A O 1
ATOM 2549 N N . GLY A 1 313 ? -7.920 -12.175 9.003 1.00 94.56 313 GLY A N 1
ATOM 2550 C CA . GLY A 1 313 ? -7.683 -11.830 10.405 1.00 94.56 313 GLY A CA 1
ATOM 2551 C C . GLY A 1 313 ? -6.227 -11.919 10.868 1.00 94.56 313 GLY A C 1
ATOM 2552 O O . GLY A 1 313 ? -5.978 -11.798 12.061 1.00 94.56 313 GLY A O 1
ATOM 2553 N N . LYS A 1 314 ? -5.258 -12.150 9.971 1.00 92.19 314 LYS A N 1
ATOM 2554 C CA . LYS A 1 314 ? -3.835 -12.217 10.337 1.00 92.19 314 LYS A CA 1
ATOM 2555 C C . LYS A 1 314 ? -3.226 -10.823 10.459 1.00 92.19 314 LYS A C 1
ATOM 2557 O O . LYS A 1 314 ? -2.456 -10.401 9.597 1.00 92.19 314 LYS A O 1
ATOM 2562 N N . PHE A 1 315 ? -3.599 -10.146 11.537 1.00 93.12 315 PHE A N 1
ATOM 2563 C CA . PHE A 1 315 ? -3.018 -8.886 11.972 1.00 93.12 315 PHE A CA 1
ATOM 2564 C C . PHE A 1 315 ? -2.510 -9.043 13.398 1.00 93.12 315 PHE A C 1
ATOM 2566 O O . PHE A 1 315 ? -3.210 -9.569 14.266 1.00 93.12 315 PHE A O 1
ATOM 2573 N N . ASP A 1 316 ? -1.285 -8.599 13.626 1.00 90.88 316 ASP A N 1
ATOM 2574 C CA . ASP A 1 316 ? -0.707 -8.587 14.956 1.00 90.88 316 ASP A CA 1
ATOM 2575 C C . ASP A 1 316 ? -1.294 -7.417 15.743 1.00 90.88 316 ASP A C 1
ATOM 2577 O O . ASP A 1 316 ? -1.234 -6.263 15.320 1.00 90.88 316 ASP A O 1
ATOM 2581 N N . TYR A 1 317 ? -1.811 -7.715 16.929 1.00 95.19 317 TYR A N 1
ATOM 2582 C CA . TYR A 1 317 ? -2.323 -6.696 17.828 1.00 95.19 317 TYR A CA 1
ATOM 2583 C C . TYR A 1 317 ? -1.811 -6.922 19.244 1.00 95.19 317 TYR A C 1
ATOM 2585 O O . TYR A 1 317 ? -2.122 -7.928 19.886 1.00 95.19 317 TYR A O 1
ATOM 2593 N N . ARG A 1 318 ? -1.017 -5.972 19.737 1.00 95.06 318 ARG A N 1
ATOM 2594 C CA . ARG A 1 318 ? -0.443 -5.974 21.082 1.00 95.06 318 ARG A CA 1
ATOM 2595 C C . ARG A 1 318 ? -1.126 -4.930 21.938 1.00 95.06 318 ARG A C 1
ATOM 2597 O O . ARG A 1 318 ? -1.325 -3.789 21.526 1.00 95.06 318 ARG A O 1
ATOM 2604 N N . ALA A 1 319 ? -1.454 -5.326 23.157 1.00 96.56 319 ALA A N 1
ATOM 2605 C CA . ALA A 1 319 ? -2.117 -4.458 24.113 1.00 96.56 319 ALA A CA 1
ATOM 2606 C C . ALA A 1 319 ? -1.790 -4.872 25.544 1.00 96.56 319 ALA A C 1
ATOM 2608 O O . ALA A 1 319 ? -1.501 -6.036 25.818 1.00 96.56 319 ALA A O 1
ATOM 2609 N N . VAL A 1 320 ? -1.873 -3.925 26.470 1.00 95.69 320 VAL A N 1
ATOM 2610 C CA . VAL A 1 320 ? -1.805 -4.204 27.902 1.00 95.69 320 VAL A CA 1
ATOM 2611 C C . VAL A 1 320 ? -3.197 -4.560 28.407 1.00 95.69 320 VAL A C 1
ATOM 2613 O O . VAL A 1 320 ? -4.135 -3.789 28.214 1.00 95.69 320 VAL A O 1
ATOM 2616 N N . LEU A 1 321 ? -3.332 -5.707 29.076 1.00 93.62 321 LEU A N 1
ATOM 2617 C CA . LEU A 1 321 ? -4.565 -6.075 29.778 1.00 93.62 321 LEU A CA 1
ATOM 2618 C C . LEU A 1 321 ? -4.685 -5.240 31.062 1.00 93.62 321 LEU A C 1
ATOM 2620 O O . LEU A 1 321 ? -3.842 -5.354 31.952 1.00 93.62 321 LEU A O 1
ATOM 2624 N N . LEU A 1 322 ? -5.723 -4.407 31.156 1.00 91.56 322 LEU A N 1
ATOM 2625 C CA . LEU A 1 322 ? -5.973 -3.526 32.303 1.00 91.56 322 LEU A CA 1
ATOM 2626 C C . LEU A 1 322 ? -6.934 -4.149 33.320 1.00 91.56 322 LEU A C 1
ATOM 2628 O O . LEU A 1 322 ? -6.750 -3.996 34.525 1.00 91.56 322 LEU A O 1
ATOM 2632 N N . ALA A 1 323 ? -7.966 -4.824 32.821 1.00 89.75 323 ALA A N 1
ATOM 2633 C CA . ALA A 1 323 ? -8.967 -5.565 33.582 1.00 89.75 323 ALA A CA 1
ATOM 2634 C C . ALA A 1 323 ? -9.602 -6.620 32.661 1.00 89.75 323 ALA A C 1
ATOM 2636 O O . ALA A 1 323 ? -9.245 -6.705 31.485 1.00 89.75 323 ALA A O 1
ATOM 2637 N N . GLU A 1 324 ? -10.537 -7.424 33.169 1.00 85.94 324 GLU A N 1
ATOM 2638 C CA . GLU A 1 324 ? -11.276 -8.383 32.340 1.00 85.94 324 GLU A CA 1
ATOM 2639 C C . GLU A 1 324 ? -11.899 -7.681 31.123 1.00 85.94 324 GLU A C 1
ATOM 2641 O O . GLU A 1 324 ? -12.630 -6.707 31.266 1.00 85.94 324 GLU A O 1
ATOM 2646 N N . ASN A 1 325 ? -11.545 -8.150 29.923 1.00 89.62 325 ASN A N 1
ATOM 2647 C CA . ASN A 1 325 ? -11.958 -7.591 28.632 1.00 89.62 325 ASN A CA 1
ATOM 2648 C C . ASN A 1 325 ? -11.636 -6.105 28.391 1.00 89.62 325 ASN A C 1
ATOM 2650 O O . ASN A 1 325 ? -12.118 -5.556 27.402 1.00 89.62 325 ASN A O 1
ATOM 2654 N N . LYS A 1 326 ? -10.797 -5.473 29.225 1.00 95.75 326 LYS A N 1
ATOM 2655 C CA . LYS A 1 326 ? -10.353 -4.083 29.071 1.00 95.75 326 LYS A CA 1
ATOM 2656 C C . LYS A 1 326 ? -8.866 -4.006 28.752 1.00 95.75 326 LYS A C 1
ATOM 2658 O O . LYS A 1 326 ? -8.031 -4.507 29.509 1.00 95.75 326 LYS A O 1
ATOM 2663 N N . TYR A 1 327 ? -8.529 -3.307 27.676 1.00 97.69 327 TYR A N 1
ATOM 2664 C CA . TYR A 1 327 ? -7.181 -3.257 27.120 1.00 97.69 327 TYR A CA 1
ATOM 2665 C C . TYR A 1 327 ? -6.749 -1.831 26.792 1.00 97.69 327 TYR A C 1
ATOM 2667 O O . TYR A 1 327 ? -7.569 -1.006 26.402 1.00 97.69 327 TYR A O 1
ATOM 2675 N N . GLN A 1 328 ? -5.448 -1.562 26.894 1.00 98.38 328 GLN A N 1
ATOM 2676 C CA . GLN A 1 328 ? -4.803 -0.377 26.326 1.00 98.38 328 GLN A CA 1
ATOM 2677 C C . GLN A 1 328 ? -3.920 -0.793 25.155 1.00 98.38 328 GLN A C 1
ATOM 2679 O O . GLN A 1 328 ? -3.083 -1.680 25.322 1.00 98.38 328 GLN A O 1
ATOM 2684 N N . VAL A 1 329 ? -4.067 -0.149 23.995 1.00 98.50 329 VAL A N 1
ATOM 2685 C CA . VAL A 1 329 ? -3.231 -0.448 22.821 1.00 98.50 329 VAL A CA 1
ATOM 2686 C C . VAL A 1 329 ? -1.749 -0.259 23.153 1.00 98.50 329 VAL A C 1
ATOM 2688 O O . VAL A 1 329 ? -1.386 0.732 23.776 1.00 98.50 329 VAL A O 1
ATOM 2691 N N . ALA A 1 330 ? -0.874 -1.187 22.777 1.00 97.81 330 ALA A N 1
ATOM 2692 C CA . ALA A 1 330 ? 0.554 -1.028 23.049 1.00 97.81 330 ALA A CA 1
ATOM 2693 C C . ALA A 1 330 ? 1.221 -0.043 22.075 1.00 97.81 330 ALA A C 1
ATOM 2695 O O . ALA A 1 330 ? 0.717 0.172 20.973 1.00 97.81 330 ALA A O 1
ATOM 2696 N N . TYR A 1 331 ? 2.406 0.476 22.412 1.00 97.56 331 TYR A N 1
ATOM 2697 C CA . TYR A 1 331 ? 3.240 1.264 21.487 1.00 97.56 331 TYR A CA 1
ATOM 2698 C C . TYR A 1 331 ? 3.514 0.515 20.168 1.00 97.56 331 TYR A C 1
ATOM 2700 O O . TYR A 1 331 ? 3.563 1.127 19.108 1.00 97.56 331 TYR A O 1
ATOM 2708 N N . ALA A 1 332 ? 3.592 -0.819 20.214 1.00 95.25 332 ALA A N 1
ATOM 2709 C CA . ALA A 1 332 ? 3.805 -1.668 19.039 1.00 95.25 332 ALA A CA 1
ATOM 2710 C C . ALA A 1 332 ? 2.605 -1.736 18.076 1.00 95.25 332 ALA A C 1
ATOM 2712 O O . ALA A 1 332 ? 2.768 -2.189 16.949 1.00 95.25 332 ALA A O 1
ATOM 2713 N N . SER A 1 333 ? 1.404 -1.346 18.517 1.00 97.12 333 SER A N 1
ATOM 2714 C CA . SER A 1 333 ? 0.157 -1.478 17.741 1.00 97.12 333 SER A CA 1
ATOM 2715 C C . SER A 1 333 ? -0.679 -0.199 17.714 1.00 97.12 333 SER A C 1
ATOM 2717 O O . SER A 1 333 ? -1.775 -0.173 17.154 1.00 97.12 333 SER A O 1
ATOM 2719 N N . VAL A 1 334 ? -0.196 0.887 18.318 1.00 98.00 334 VAL A N 1
ATOM 2720 C CA . VAL A 1 334 ? -0.882 2.176 18.248 1.00 98.00 334 VAL A CA 1
ATOM 2721 C C . VAL A 1 334 ? -0.908 2.641 16.785 1.00 98.00 334 VAL A C 1
ATOM 2723 O O . VAL A 1 334 ? 0.125 2.587 16.110 1.00 98.00 334 VAL A O 1
ATOM 2726 N N . PRO A 1 335 ? -2.080 3.024 16.251 1.00 97.94 335 PRO A N 1
ATOM 2727 C CA . PRO A 1 335 ? -2.193 3.371 14.848 1.00 97.94 335 PRO A CA 1
ATOM 2728 C C . PRO A 1 335 ? -1.710 4.801 14.584 1.00 97.94 335 PRO A C 1
ATOM 2730 O O . PRO A 1 335 ? -1.922 5.701 15.402 1.00 97.94 335 PRO A O 1
ATOM 2733 N N . GLN A 1 336 ? -1.094 4.992 13.421 1.00 97.62 336 GLN A N 1
ATOM 2734 C CA . GLN A 1 336 ? -0.811 6.283 12.793 1.00 97.62 336 GLN A CA 1
ATOM 2735 C C . GLN A 1 336 ? -2.019 6.706 11.933 1.00 97.62 336 GLN A C 1
ATOM 2737 O O . GLN A 1 336 ? -2.922 5.906 11.692 1.00 97.62 336 GLN A O 1
ATOM 2742 N N . SER A 1 337 ? -2.062 7.951 11.451 1.00 96.94 337 SER A N 1
ATOM 2743 C CA . SER A 1 337 ? -3.264 8.571 10.852 1.00 96.94 337 SER A CA 1
ATOM 2744 C C . SER A 1 337 ? -3.894 7.786 9.698 1.00 96.94 337 SER A C 1
ATOM 2746 O O . SER A 1 337 ? -5.102 7.853 9.510 1.00 96.94 337 SER A O 1
ATOM 2748 N N . THR A 1 338 ? -3.088 7.065 8.915 1.00 97.75 338 THR A N 1
ATOM 2749 C CA . THR A 1 338 ? -3.544 6.240 7.777 1.00 97.75 338 THR A CA 1
ATOM 2750 C C . THR A 1 338 ? -3.315 4.741 7.993 1.00 97.75 338 THR A C 1
ATOM 2752 O O . THR A 1 338 ? -3.389 3.957 7.048 1.00 97.75 338 THR A O 1
ATOM 2755 N N . GLY A 1 339 ? -3.019 4.347 9.231 1.00 98.12 339 GLY A N 1
ATOM 2756 C CA . GLY A 1 339 ? -2.967 2.957 9.666 1.00 98.12 339 GLY A CA 1
ATOM 2757 C C . GLY A 1 339 ? -4.239 2.552 10.406 1.00 98.12 339 GLY A C 1
ATOM 2758 O O . GLY A 1 339 ? -5.105 3.373 10.702 1.00 98.12 339 GLY A O 1
ATOM 2759 N N . PHE A 1 340 ? -4.361 1.270 10.726 1.00 98.75 340 PHE A N 1
ATOM 2760 C CA . PHE A 1 340 ? -5.535 0.721 11.400 1.00 98.75 340 PHE A CA 1
ATOM 2761 C C . PHE A 1 340 ? -5.183 -0.513 12.231 1.00 98.75 340 PHE A C 1
ATOM 2763 O O . PHE A 1 340 ? -4.122 -1.114 12.086 1.00 98.75 340 PHE A O 1
ATOM 2770 N N . ASN A 1 341 ? -6.106 -0.911 13.102 1.00 98.69 341 ASN A N 1
ATOM 2771 C CA . ASN A 1 341 ? -6.036 -2.164 13.844 1.00 98.69 341 ASN A CA 1
ATOM 2772 C C . ASN A 1 341 ? -7.223 -3.060 13.503 1.00 98.69 341 ASN A C 1
ATOM 2774 O O . ASN A 1 341 ? -8.345 -2.574 13.366 1.00 98.69 341 ASN A O 1
ATOM 2778 N N . VAL A 1 342 ? -6.970 -4.367 13.433 1.00 98.56 342 VAL A N 1
ATOM 2779 C CA . VAL A 1 342 ? -7.988 -5.417 13.304 1.00 98.56 342 VAL A CA 1
ATOM 2780 C C . VAL A 1 342 ? -7.805 -6.389 14.460 1.00 98.56 342 VAL A C 1
ATOM 2782 O O . VAL A 1 342 ? -6.717 -6.926 14.655 1.00 98.56 342 VAL A O 1
ATOM 2785 N N . ILE A 1 343 ? -8.868 -6.622 15.222 1.00 98.50 343 ILE A N 1
ATOM 2786 C CA . ILE A 1 343 ? -8.855 -7.482 16.407 1.00 98.50 343 ILE A CA 1
ATOM 2787 C C . ILE A 1 343 ? -9.934 -8.540 16.216 1.00 98.50 343 ILE A C 1
ATOM 2789 O O . ILE A 1 343 ? -11.114 -8.207 16.118 1.00 98.50 343 ILE A O 1
ATOM 2793 N N . GLU A 1 344 ? -9.552 -9.814 16.145 1.00 98.38 344 GLU A N 1
ATOM 2794 C CA . GLU A 1 344 ? -10.526 -10.901 16.060 1.00 98.38 344 GLU A CA 1
ATOM 2795 C C . GLU A 1 344 ? -11.204 -11.120 17.410 1.00 98.38 344 GLU A C 1
ATOM 2797 O O . GLU A 1 344 ? -10.560 -11.078 18.465 1.00 98.38 344 GLU A O 1
ATOM 2802 N N . LEU A 1 345 ? -12.512 -11.351 17.354 1.00 98.25 345 LEU A N 1
ATOM 2803 C CA . LEU A 1 345 ? -13.391 -11.489 18.500 1.00 98.25 345 LEU A CA 1
ATOM 2804 C C . LEU A 1 345 ? -14.092 -12.854 18.503 1.00 98.25 345 LEU A C 1
ATOM 2806 O O . LEU A 1 345 ? -14.357 -13.450 17.455 1.00 98.25 345 LEU A O 1
ATOM 2810 N N . SER A 1 346 ? -14.461 -13.324 19.693 1.00 97.88 346 SER A N 1
ATOM 2811 C CA . SER A 1 346 ? -15.371 -14.455 19.858 1.00 97.88 346 SER A CA 1
ATOM 2812 C C . SER A 1 346 ? -16.754 -14.091 19.322 1.00 97.88 346 SER A C 1
ATOM 2814 O O . SER A 1 346 ? -17.183 -12.948 19.450 1.00 97.88 346 SER A O 1
ATOM 2816 N N . VAL A 1 347 ? -17.453 -15.053 18.714 1.00 98.31 347 VAL A N 1
ATOM 2817 C CA . VAL A 1 347 ? -18.757 -14.836 18.065 1.00 98.31 347 VAL A CA 1
ATOM 2818 C C . VAL A 1 347 ? -19.883 -15.294 19.004 1.00 98.31 347 VAL A C 1
ATOM 2820 O O . VAL A 1 347 ? -20.027 -16.501 19.216 1.00 98.31 347 VAL A O 1
ATOM 2823 N N . PRO A 1 348 ? -20.684 -14.375 19.571 1.00 97.88 348 PRO A N 1
ATOM 2824 C CA . PRO A 1 348 ? -21.857 -14.712 20.377 1.00 97.88 348 PRO A CA 1
ATOM 2825 C C . PRO A 1 348 ? -23.010 -15.269 19.533 1.00 97.88 348 PRO A C 1
ATOM 2827 O O . PRO A 1 348 ? -22.938 -15.338 18.305 1.00 97.88 348 PRO A O 1
ATOM 2830 N N . ALA A 1 349 ? -24.115 -15.633 20.190 1.00 97.88 349 ALA A N 1
ATOM 2831 C CA . ALA A 1 349 ? -25.333 -16.026 19.488 1.00 97.88 349 ALA A CA 1
ATOM 2832 C C . ALA A 1 349 ? -25.855 -14.883 18.598 1.00 97.88 349 ALA A C 1
ATOM 2834 O O . ALA A 1 349 ? -25.759 -13.708 18.958 1.00 97.88 349 ALA A O 1
ATOM 2835 N N . ALA A 1 350 ? -26.440 -15.226 17.450 1.00 98.19 350 ALA A N 1
ATOM 2836 C CA . ALA A 1 350 ? -27.060 -14.245 16.564 1.00 98.19 350 ALA A CA 1
ATOM 2837 C C . ALA A 1 350 ? -28.131 -13.418 17.301 1.00 98.19 350 ALA A C 1
ATOM 2839 O O . ALA A 1 350 ? -28.867 -13.958 18.127 1.00 98.19 350 ALA A O 1
ATOM 2840 N N . GLY A 1 351 ? -28.205 -12.122 17.000 1.00 98.25 351 GLY A N 1
ATOM 2841 C CA . GLY A 1 351 ? -29.060 -11.156 17.696 1.00 98.25 351 GLY A CA 1
ATOM 2842 C C . GLY A 1 351 ? -28.512 -10.684 19.047 1.00 98.25 351 GLY A C 1
ATOM 2843 O O . GLY A 1 351 ? -29.121 -9.830 19.680 1.00 98.25 351 GLY A O 1
ATOM 2844 N N . THR A 1 352 ? -27.368 -11.200 19.515 1.00 98.69 352 THR A N 1
ATOM 2845 C CA . THR A 1 352 ? -26.727 -10.662 20.724 1.00 98.69 352 THR A CA 1
ATOM 2846 C C . THR A 1 352 ? -26.199 -9.262 20.431 1.00 98.69 352 THR A C 1
ATOM 2848 O O . THR A 1 352 ? -25.407 -9.083 19.505 1.00 98.69 352 THR A O 1
ATOM 2851 N N . THR A 1 353 ? -26.589 -8.285 21.245 1.00 98.75 353 THR A N 1
ATOM 2852 C CA . THR A 1 353 ? -25.997 -6.946 21.226 1.00 98.75 353 THR A CA 1
ATOM 2853 C C . THR A 1 353 ? -24.586 -6.988 21.812 1.00 98.75 353 THR A C 1
ATOM 2855 O O . THR A 1 353 ? -24.399 -7.396 22.961 1.00 98.75 353 THR A O 1
ATOM 2858 N N . ILE A 1 354 ? -23.599 -6.554 21.035 1.00 98.56 354 ILE A N 1
ATOM 2859 C CA . ILE A 1 354 ? -22.207 -6.392 21.464 1.00 98.56 354 ILE A CA 1
ATOM 2860 C C . ILE A 1 354 ? -21.866 -4.910 21.562 1.00 98.56 354 ILE A C 1
ATOM 2862 O O . ILE A 1 354 ? -22.351 -4.107 20.763 1.00 98.56 354 ILE A O 1
ATOM 2866 N N . THR A 1 355 ? -20.999 -4.558 22.509 1.00 98.69 355 THR A N 1
ATOM 2867 C CA . THR A 1 355 ? -20.555 -3.173 22.706 1.00 98.69 355 THR A CA 1
ATOM 2868 C C . THR A 1 355 ? -19.043 -3.119 22.875 1.00 98.69 355 THR A C 1
ATOM 2870 O O . THR A 1 355 ? -18.472 -3.884 23.654 1.00 98.69 355 THR A O 1
ATOM 2873 N N . THR A 1 356 ? -18.413 -2.175 22.179 1.00 98.62 356 THR A N 1
ATOM 2874 C CA . THR A 1 356 ? -17.051 -1.715 22.457 1.00 98.62 356 THR A CA 1
ATOM 2875 C C . THR A 1 356 ? -17.164 -0.371 23.155 1.00 98.62 356 THR A C 1
ATOM 2877 O O . THR A 1 356 ? -17.568 0.610 22.533 1.00 98.62 356 THR A O 1
ATOM 2880 N N . LYS A 1 357 ? -16.800 -0.314 24.436 1.00 98.69 357 LYS A N 1
ATOM 2881 C CA . LYS A 1 357 ? -16.586 0.960 25.127 1.00 98.69 357 LYS A CA 1
ATOM 2882 C C . LYS A 1 357 ? -15.201 1.452 24.757 1.00 98.69 357 LYS A C 1
ATOM 2884 O O . LYS A 1 357 ? -14.207 0.867 25.190 1.00 98.69 357 LYS A O 1
ATOM 2889 N N . PHE A 1 358 ? -15.128 2.463 23.909 1.00 98.81 358 PHE A N 1
ATOM 2890 C CA . PHE A 1 358 ? -13.885 2.954 23.339 1.00 98.81 358 PHE A CA 1
ATOM 2891 C C . PHE A 1 358 ? -13.466 4.245 24.033 1.00 98.81 358 PHE A C 1
ATOM 2893 O O . PHE A 1 358 ? -14.206 5.223 24.014 1.00 98.81 358 PHE A O 1
ATOM 2900 N N . THR A 1 359 ? -12.271 4.258 24.621 1.00 98.75 359 THR A N 1
ATOM 2901 C CA . THR A 1 359 ? -11.703 5.433 25.287 1.00 98.75 359 THR A CA 1
ATOM 2902 C C . THR A 1 359 ? -10.517 5.946 24.483 1.00 98.75 359 THR A C 1
ATOM 2904 O O . THR A 1 359 ? -9.449 5.335 24.494 1.00 98.75 359 THR A O 1
ATOM 2907 N N . ALA A 1 360 ? -10.658 7.085 23.809 1.00 98.38 360 ALA A N 1
ATOM 2908 C CA . ALA A 1 360 ? -9.504 7.756 23.220 1.00 98.38 360 ALA A CA 1
ATOM 2909 C C . ALA A 1 360 ? -8.651 8.379 24.326 1.00 98.38 360 ALA A C 1
ATOM 2911 O O . ALA A 1 360 ? -9.155 9.162 25.131 1.00 98.38 360 ALA A O 1
ATOM 2912 N N . LEU A 1 361 ? -7.356 8.072 24.337 1.00 97.81 361 LEU A N 1
ATOM 2913 C CA . LEU A 1 361 ? -6.422 8.645 25.298 1.00 97.81 361 LEU A CA 1
ATOM 2914 C C . LEU A 1 361 ? -5.903 10.003 24.802 1.00 97.81 361 LEU A C 1
ATOM 2916 O O . LEU A 1 361 ? -5.960 10.334 23.610 1.00 97.81 361 LEU A O 1
ATOM 2920 N N . THR A 1 362 ? -5.387 10.816 25.722 1.00 94.69 362 THR A N 1
ATOM 2921 C CA . THR A 1 362 ? -4.712 12.070 25.365 1.00 94.69 362 THR A CA 1
ATOM 2922 C C . THR A 1 362 ? -3.483 11.777 24.488 1.00 94.69 362 THR A C 1
ATOM 2924 O O . THR A 1 362 ? -2.647 10.954 24.874 1.00 94.69 362 THR A O 1
ATOM 2927 N N . PRO A 1 363 ? -3.309 12.445 23.330 1.00 91.38 363 PRO A N 1
ATOM 2928 C CA . PRO A 1 363 ? -2.106 12.291 22.514 1.00 91.38 363 PRO A CA 1
ATOM 2929 C C . PRO A 1 363 ? -0.828 12.569 23.319 1.00 91.38 363 PRO A C 1
ATOM 2931 O O . PRO A 1 363 ? -0.743 13.553 24.053 1.00 91.38 363 PRO A O 1
ATOM 2934 N N . GLY A 1 364 ? 0.177 11.700 23.196 1.00 94.69 364 GLY A N 1
ATOM 2935 C CA . GLY A 1 364 ? 1.415 11.803 23.973 1.00 94.69 364 GLY A CA 1
ATOM 2936 C C . GLY A 1 364 ? 1.308 11.402 25.454 1.00 94.69 364 GLY A C 1
ATOM 2937 O O . GLY A 1 364 ? 2.218 11.710 26.234 1.00 94.69 364 GLY A O 1
ATOM 2938 N N . CYS A 1 365 ? 0.217 10.7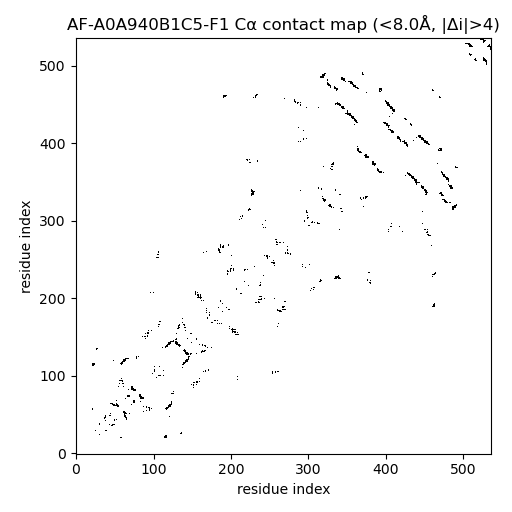49 25.880 1.00 96.25 365 CYS A N 1
ATOM 2939 C CA . CYS A 1 365 ? 0.089 10.256 27.252 1.00 96.25 365 CYS A CA 1
ATOM 2940 C C . CYS A 1 365 ? 1.137 9.179 27.583 1.00 96.25 365 CYS A C 1
ATOM 2942 O O . CYS A 1 365 ? 1.801 8.616 26.708 1.00 96.25 365 CYS A O 1
ATOM 2944 N N . ALA A 1 366 ? 1.289 8.891 28.877 1.00 97.62 366 ALA A N 1
ATOM 2945 C CA . ALA A 1 366 ? 2.160 7.817 29.334 1.00 97.62 366 ALA A CA 1
ATOM 2946 C C . ALA A 1 366 ? 1.713 6.459 28.777 1.00 97.62 366 ALA A C 1
ATOM 2948 O O . ALA A 1 366 ? 0.516 6.171 28.686 1.00 97.62 366 ALA A O 1
ATOM 2949 N N . LEU A 1 367 ? 2.693 5.621 28.446 1.00 97.94 367 LEU A N 1
ATOM 2950 C CA . LEU A 1 367 ? 2.453 4.199 28.262 1.00 97.94 367 LEU A CA 1
ATOM 2951 C C . LEU A 1 367 ? 2.062 3.590 29.607 1.00 97.94 367 LEU A C 1
ATOM 2953 O O . LEU A 1 367 ? 2.475 4.059 30.672 1.00 97.94 367 LEU A O 1
ATOM 2957 N N . ASN A 1 368 ? 1.285 2.513 29.563 1.00 96.38 368 ASN A N 1
ATOM 2958 C CA . ASN A 1 368 ? 1.104 1.703 30.755 1.00 96.38 368 ASN A CA 1
ATOM 2959 C C . ASN A 1 368 ? 2.457 1.092 31.171 1.00 96.38 368 ASN A C 1
ATOM 2961 O O . ASN A 1 368 ? 3.263 0.733 30.319 1.00 96.38 368 ASN A O 1
ATOM 2965 N N . ALA A 1 369 ? 2.703 0.940 32.474 1.00 93.44 369 ALA A N 1
ATOM 2966 C CA . ALA A 1 369 ? 3.975 0.439 33.000 1.00 93.44 369 ALA A CA 1
ATOM 2967 C C . ALA A 1 369 ? 4.360 -0.974 32.512 1.00 93.44 369 ALA A C 1
ATOM 2969 O O . ALA A 1 369 ? 5.534 -1.332 32.564 1.00 93.44 369 ALA A O 1
ATOM 2970 N N . ALA A 1 370 ? 3.391 -1.780 32.063 1.00 91.81 370 ALA A N 1
ATOM 2971 C CA . ALA A 1 370 ? 3.647 -3.097 31.479 1.00 91.81 370 ALA A CA 1
ATOM 2972 C C . ALA A 1 370 ? 4.005 -3.057 29.981 1.00 91.81 370 ALA A C 1
ATOM 2974 O O . ALA A 1 370 ? 4.405 -4.083 29.435 1.00 91.81 370 ALA A O 1
ATOM 2975 N N . ASP A 1 371 ? 3.853 -1.911 29.313 1.00 95.88 371 ASP A N 1
ATOM 2976 C CA . ASP A 1 371 ? 4.233 -1.745 27.913 1.00 95.88 371 ASP A CA 1
ATOM 2977 C C . ASP A 1 371 ? 5.754 -1.511 27.805 1.00 95.88 371 ASP A C 1
ATOM 2979 O O . ASP A 1 371 ? 6.270 -0.536 28.360 1.00 95.88 371 ASP A O 1
ATOM 2983 N N . PRO A 1 372 ? 6.496 -2.377 27.092 1.00 93.31 372 PRO A N 1
ATOM 2984 C CA . PRO A 1 372 ? 7.940 -2.241 26.931 1.00 93.31 372 PRO A CA 1
ATOM 2985 C C . PRO A 1 372 ? 8.365 -1.115 25.968 1.00 93.31 372 PRO A C 1
ATOM 2987 O O . PRO A 1 372 ? 9.570 -0.912 25.783 1.00 93.31 372 PRO A O 1
ATOM 2990 N N . GLY A 1 373 ? 7.425 -0.401 25.336 1.00 95.12 373 GLY A N 1
ATOM 2991 C CA . GLY A 1 373 ? 7.727 0.634 24.344 1.00 95.12 373 GLY A CA 1
ATOM 2992 C C . GLY A 1 373 ? 8.369 0.037 23.091 1.00 95.12 373 GLY A C 1
ATOM 2993 O O . GLY A 1 373 ? 9.395 0.532 22.612 1.00 95.12 373 GLY A O 1
ATOM 2994 N N . GLU A 1 374 ? 7.824 -1.088 22.624 1.00 93.94 374 GLU A N 1
ATOM 2995 C CA . GLU A 1 374 ? 8.354 -1.857 21.495 1.00 93.94 374 GLU A CA 1
ATOM 2996 C C . GLU A 1 374 ? 7.744 -1.439 20.158 1.00 93.94 374 GLU A C 1
ATOM 2998 O O . GLU A 1 374 ? 6.592 -1.033 20.103 1.00 93.94 374 GLU A O 1
ATOM 3003 N N . TYR A 1 375 ? 8.509 -1.567 19.077 1.00 92.88 375 TYR A N 1
ATOM 3004 C CA . TYR A 1 375 ? 8.087 -1.279 17.706 1.00 92.88 375 TYR A CA 1
ATOM 3005 C C . TYR A 1 375 ? 8.761 -2.244 16.724 1.00 92.88 375 TYR A C 1
ATOM 3007 O O . TYR A 1 375 ? 9.746 -2.904 17.062 1.00 92.88 375 TYR A O 1
ATOM 3015 N N . ASN A 1 376 ? 8.252 -2.317 15.497 1.00 89.88 376 ASN A N 1
ATOM 3016 C CA . ASN A 1 376 ? 8.869 -3.062 14.400 1.00 89.88 376 ASN A CA 1
ATOM 3017 C C . ASN A 1 376 ? 9.482 -2.076 13.392 1.00 89.88 376 ASN A C 1
ATOM 3019 O O . ASN A 1 376 ? 8.813 -1.126 13.003 1.00 89.88 376 ASN A O 1
ATOM 3023 N N . ASN A 1 377 ? 10.736 -2.290 12.982 1.00 87.88 377 ASN A N 1
ATOM 3024 C CA . ASN A 1 377 ? 11.478 -1.411 12.068 1.00 87.88 377 ASN A CA 1
ATOM 3025 C C . ASN A 1 377 ? 11.465 -1.872 10.596 1.00 87.88 377 ASN A C 1
ATOM 3027 O O . ASN A 1 377 ? 12.416 -1.634 9.853 1.00 87.88 377 ASN A O 1
ATOM 3031 N N . GLY A 1 378 ? 10.436 -2.616 10.189 1.00 79.94 378 GLY A N 1
ATOM 3032 C CA . GLY A 1 378 ? 10.398 -3.262 8.875 1.00 79.94 378 GLY A CA 1
ATOM 3033 C C . GLY A 1 378 ? 11.125 -4.607 8.842 1.00 79.94 378 GLY A C 1
ATOM 3034 O O . GLY A 1 378 ? 11.363 -5.159 7.768 1.00 79.94 378 GLY A O 1
ATOM 3035 N N . ASN A 1 379 ? 11.455 -5.172 10.008 1.00 75.56 379 ASN A N 1
ATOM 3036 C CA . ASN A 1 379 ? 11.907 -6.551 10.141 1.00 75.56 379 ASN A CA 1
ATOM 3037 C C . ASN A 1 379 ? 10.752 -7.436 10.624 1.00 75.56 379 ASN A C 1
ATOM 3039 O O . ASN A 1 379 ? 10.311 -7.363 11.771 1.00 75.56 379 ASN A O 1
ATOM 3043 N N . ALA A 1 380 ? 10.302 -8.325 9.739 1.00 66.81 380 ALA A N 1
ATOM 3044 C CA . ALA A 1 380 ? 9.160 -9.220 9.918 1.00 66.81 380 ALA A CA 1
ATOM 3045 C C . ALA A 1 380 ? 9.137 -9.964 11.260 1.00 66.81 380 ALA A C 1
ATOM 3047 O O . ALA A 1 380 ? 8.066 -10.243 11.791 1.00 66.81 380 ALA A O 1
ATOM 3048 N N . ASN A 1 381 ? 10.314 -10.275 11.808 1.00 70.12 381 ASN A N 1
ATOM 3049 C CA . ASN A 1 381 ? 10.471 -11.238 12.891 1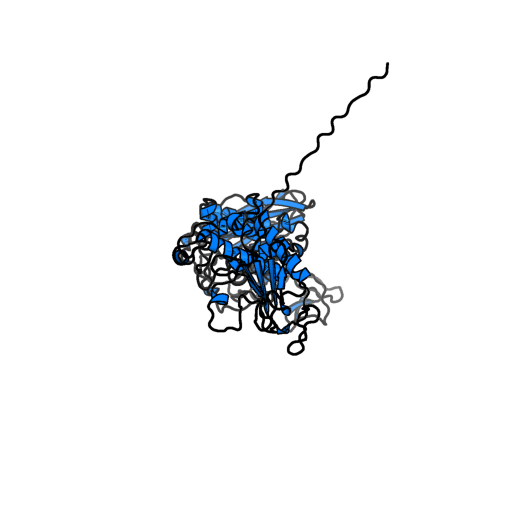.00 70.12 381 ASN A CA 1
ATOM 3050 C C . ASN A 1 381 ? 11.101 -10.641 14.153 1.00 70.12 381 ASN A C 1
ATOM 3052 O O . ASN A 1 381 ? 11.577 -11.390 15.008 1.00 70.12 381 ASN A O 1
ATOM 3056 N N . THR A 1 382 ? 11.201 -9.315 14.278 1.00 80.94 382 THR A N 1
ATOM 3057 C CA . THR A 1 382 ? 11.893 -8.709 15.423 1.00 80.94 382 THR A CA 1
ATOM 3058 C C . THR A 1 382 ? 11.227 -7.421 15.875 1.00 80.94 382 THR A C 1
ATOM 3060 O O . THR A 1 382 ? 11.028 -6.497 15.092 1.00 80.94 382 THR A O 1
ATOM 3063 N N . LEU A 1 383 ? 10.925 -7.366 17.173 1.00 86.12 383 LEU A N 1
ATOM 3064 C CA . LEU A 1 383 ? 10.556 -6.139 17.863 1.00 86.12 383 LEU A CA 1
ATOM 3065 C C . LEU A 1 383 ? 11.790 -5.509 18.501 1.00 86.12 383 LEU A C 1
ATOM 3067 O O . LEU A 1 383 ? 12.671 -6.196 19.022 1.00 86.12 383 LEU A O 1
ATOM 3071 N N . PHE A 1 384 ? 11.820 -4.186 18.479 1.00 88.81 384 PHE A N 1
ATOM 3072 C CA . PHE A 1 384 ? 12.873 -3.355 19.037 1.00 88.81 384 PHE A CA 1
ATOM 3073 C C . PHE A 1 384 ? 12.293 -2.490 20.141 1.00 88.81 384 PHE A C 1
ATOM 3075 O O . PHE A 1 384 ? 11.158 -2.035 20.049 1.00 88.81 384 PHE A O 1
ATOM 3082 N N . ARG A 1 385 ? 13.082 -2.209 21.177 1.00 90.69 385 ARG A N 1
ATOM 3083 C CA . ARG A 1 385 ? 12.682 -1.280 22.239 1.00 90.69 385 ARG A CA 1
ATOM 3084 C C . ARG A 1 385 ? 13.070 0.137 21.852 1.00 90.69 385 ARG A C 1
ATOM 3086 O O . ARG A 1 385 ? 14.251 0.423 21.669 1.00 90.69 385 ARG A O 1
ATOM 3093 N N . ALA A 1 386 ? 12.097 1.040 21.775 1.00 86.62 386 ALA A N 1
ATOM 3094 C CA . ALA A 1 386 ? 12.356 2.453 21.499 1.00 86.62 386 ALA A CA 1
ATOM 3095 C C . ALA A 1 386 ? 12.928 3.201 22.719 1.00 86.62 386 ALA A C 1
ATOM 3097 O O . ALA A 1 386 ? 13.464 4.304 22.565 1.00 86.62 386 ALA A O 1
ATOM 3098 N N . GLY A 1 387 ? 12.841 2.613 23.920 1.00 89.50 387 GLY A N 1
ATOM 3099 C CA . GLY A 1 387 ? 13.242 3.263 25.174 1.00 89.50 387 GLY A CA 1
ATOM 3100 C C . GLY A 1 387 ? 12.314 4.419 25.553 1.00 89.50 387 GLY A C 1
ATOM 3101 O O . GLY A 1 387 ? 12.757 5.398 26.150 1.00 89.50 387 GLY A O 1
ATOM 3102 N N . VAL A 1 388 ? 11.047 4.333 25.145 1.00 94.56 388 VAL A N 1
ATOM 3103 C CA . VAL A 1 388 ? 10.014 5.347 25.370 1.00 94.56 388 VAL A CA 1
ATOM 3104 C C . VAL A 1 388 ? 9.094 4.925 26.509 1.00 94.56 388 VAL A C 1
ATOM 3106 O O . VAL A 1 388 ? 8.874 3.741 26.742 1.00 94.56 388 VAL A O 1
ATOM 3109 N N . THR A 1 389 ? 8.545 5.908 27.214 1.00 96.44 389 THR A N 1
ATOM 3110 C CA . THR A 1 389 ? 7.556 5.715 28.291 1.00 96.44 389 THR A CA 1
ATOM 3111 C C . THR A 1 389 ? 6.254 6.465 28.017 1.00 96.44 389 THR A C 1
ATOM 3113 O O . THR A 1 389 ? 5.377 6.542 28.875 1.00 96.44 389 THR A O 1
ATOM 3116 N N . LYS A 1 390 ? 6.127 7.041 26.819 1.00 97.81 390 LYS A N 1
ATOM 3117 C CA . LYS A 1 390 ? 4.955 7.771 26.337 1.00 97.81 390 LYS A CA 1
ATOM 3118 C C . LYS A 1 390 ? 4.683 7.385 24.890 1.00 97.81 390 LYS A C 1
ATOM 3120 O O . LYS A 1 390 ? 5.625 7.038 24.176 1.00 97.81 390 LYS A O 1
ATOM 3125 N N . TYR A 1 391 ? 3.427 7.494 24.469 1.00 97.94 391 TYR A N 1
ATOM 3126 C CA . TYR A 1 391 ? 3.122 7.565 23.041 1.00 97.94 391 TYR A CA 1
ATOM 3127 C C . TYR A 1 391 ? 3.730 8.837 22.450 1.00 97.94 391 TYR A C 1
ATOM 3129 O O . TYR A 1 391 ? 4.023 9.800 23.168 1.00 97.94 391 TYR A O 1
ATOM 3137 N N . ASN A 1 392 ? 3.905 8.855 21.137 1.00 96.00 392 ASN A N 1
ATOM 3138 C CA . ASN A 1 392 ? 4.390 10.038 20.451 1.00 96.00 392 ASN A CA 1
ATOM 3139 C C . ASN A 1 392 ? 3.349 11.159 20.525 1.00 96.00 392 ASN A C 1
ATOM 3141 O O . ASN A 1 392 ? 2.136 10.934 20.493 1.00 96.00 392 ASN A O 1
ATOM 3145 N N . TYR A 1 393 ? 3.833 12.392 20.637 1.00 89.12 393 TYR A N 1
ATOM 3146 C CA . TYR A 1 393 ? 2.970 13.562 20.610 1.00 89.12 393 TYR A CA 1
ATOM 3147 C C . TYR A 1 393 ? 2.638 13.943 19.167 1.00 89.12 393 TYR A C 1
ATOM 3149 O O . TYR A 1 393 ? 3.534 14.083 18.338 1.00 89.12 393 TYR A O 1
ATOM 3157 N N . VAL A 1 394 ? 1.359 14.197 18.890 1.00 86.25 394 VAL A N 1
ATOM 3158 C CA . VAL A 1 394 ? 0.908 14.695 17.587 1.00 86.25 394 VAL A CA 1
ATOM 3159 C C . VAL A 1 394 ? 0.765 16.211 17.655 1.00 86.25 394 VAL A C 1
ATOM 3161 O O . VAL A 1 394 ? -0.030 16.733 18.434 1.00 86.25 394 VAL A O 1
ATOM 3164 N N . SER A 1 395 ? 1.493 16.944 16.807 1.00 82.38 395 SER A N 1
ATOM 3165 C CA . SER A 1 395 ? 1.458 18.420 16.776 1.00 82.38 395 SER A CA 1
ATOM 3166 C C . SER A 1 395 ? 0.056 18.999 16.543 1.00 82.38 395 SER A C 1
ATOM 3168 O O . SER A 1 395 ? -0.236 20.115 16.967 1.00 82.38 395 SER A O 1
ATOM 3170 N N . ARG A 1 396 ? -0.830 18.215 15.921 1.00 86.12 396 ARG A N 1
ATOM 3171 C CA . ARG A 1 396 ? -2.242 18.524 15.668 1.00 86.12 396 ARG A CA 1
ATOM 3172 C C . ARG A 1 396 ? -3.183 17.693 16.546 1.00 86.12 396 ARG A C 1
ATOM 3174 O O . ARG A 1 396 ? -4.209 17.222 16.070 1.00 86.12 396 ARG A O 1
ATOM 3181 N N . ALA A 1 397 ? -2.847 17.512 17.822 1.00 88.06 397 ALA A N 1
ATOM 3182 C CA . ALA A 1 397 ? -3.620 16.709 18.775 1.00 88.06 397 ALA A CA 1
ATOM 3183 C C . ALA A 1 397 ? -5.126 17.048 18.818 1.00 88.06 397 ALA A C 1
ATOM 3185 O O . ALA A 1 397 ? -5.946 16.149 18.962 1.00 88.06 397 ALA A O 1
ATOM 3186 N N . SER A 1 398 ? -5.510 18.319 18.641 1.00 93.06 398 SER A N 1
ATOM 3187 C CA . SER A 1 398 ? -6.920 18.745 18.611 1.00 93.06 398 SER A CA 1
ATOM 3188 C C . SER A 1 398 ? -7.713 18.213 17.419 1.00 93.06 398 SER A C 1
ATOM 3190 O O . SER A 1 398 ? -8.942 18.231 17.451 1.00 93.06 398 SER A O 1
ATOM 3192 N N . ALA A 1 399 ? -7.027 17.725 16.384 1.00 93.56 399 ALA A N 1
ATOM 3193 C CA . ALA A 1 399 ? -7.650 17.111 15.228 1.00 93.56 399 ALA A CA 1
ATOM 3194 C C . ALA A 1 399 ? -8.061 15.654 15.472 1.00 93.56 399 ALA A C 1
ATOM 3196 O O . ALA A 1 399 ? -8.671 15.089 14.577 1.00 93.56 399 ALA A O 1
ATOM 3197 N N . ARG A 1 400 ? -7.741 15.035 16.620 1.00 96.38 400 ARG A N 1
ATOM 3198 C CA . ARG A 1 400 ? -8.046 13.620 16.891 1.00 96.38 400 ARG A CA 1
ATOM 3199 C C . ARG A 1 400 ? -9.515 13.289 16.613 1.00 96.38 400 ARG A C 1
ATOM 3201 O O . ARG A 1 400 ? -10.413 14.064 16.943 1.00 96.38 400 ARG A O 1
ATOM 3208 N N . GLY A 1 401 ? -9.723 12.093 16.087 1.00 97.75 401 GLY A N 1
ATOM 3209 C CA . GLY A 1 401 ? -11.002 11.413 15.942 1.00 97.75 401 GLY A CA 1
ATOM 3210 C C . GLY A 1 401 ? -10.741 9.966 15.536 1.00 97.75 401 GLY A C 1
ATOM 3211 O O . GLY A 1 401 ? -9.644 9.652 15.067 1.00 97.75 401 GLY A O 1
ATOM 3212 N N . PHE A 1 402 ? -11.720 9.089 15.727 1.00 98.75 402 PHE A N 1
ATOM 3213 C CA . PHE A 1 402 ? -11.627 7.677 15.356 1.00 98.75 402 PHE A CA 1
ATOM 3214 C C . PHE A 1 402 ? -12.888 7.226 14.632 1.00 98.75 402 PHE A C 1
ATOM 3216 O O . PHE A 1 402 ? -13.985 7.686 14.938 1.00 98.75 402 PHE A O 1
ATOM 3223 N N . ARG A 1 403 ? -12.735 6.288 13.704 1.00 98.75 403 ARG A N 1
ATOM 3224 C CA . ARG A 1 403 ? -13.831 5.467 13.194 1.00 98.75 403 ARG A CA 1
ATOM 3225 C C . ARG A 1 403 ? -13.647 4.052 13.737 1.00 98.75 403 ARG A C 1
ATOM 3227 O O . ARG A 1 403 ? -12.539 3.505 13.695 1.00 98.75 403 ARG A O 1
ATOM 3234 N N . ILE A 1 404 ? -14.715 3.499 14.302 1.00 98.69 404 ILE A N 1
ATOM 3235 C CA . ILE A 1 404 ? -14.731 2.187 14.947 1.00 98.69 404 ILE A CA 1
ATOM 3236 C C . ILE A 1 404 ? -15.873 1.382 14.341 1.00 98.69 404 ILE A C 1
ATOM 3238 O O . ILE A 1 404 ? -16.972 1.896 14.165 1.00 98.69 404 ILE A O 1
ATOM 3242 N N . GLY A 1 405 ? -15.624 0.120 14.011 1.00 98.50 405 GLY A N 1
ATOM 3243 C CA . GLY A 1 405 ? -16.642 -0.712 13.383 1.00 98.50 405 GLY A CA 1
ATOM 3244 C C . GLY A 1 405 ? -16.357 -2.193 13.491 1.00 98.50 405 GLY A C 1
ATOM 3245 O O . GLY A 1 405 ? -15.361 -2.610 14.084 1.00 98.50 405 GLY A O 1
ATOM 3246 N N . TYR A 1 406 ? -17.250 -2.989 12.908 1.00 98.88 406 TYR A N 1
ATOM 3247 C CA . TYR A 1 406 ? -17.162 -4.443 12.959 1.00 98.88 406 TYR A CA 1
ATOM 3248 C C . TYR A 1 406 ? -17.248 -5.063 11.573 1.00 98.88 406 TYR A C 1
ATOM 3250 O O . TYR A 1 406 ? -17.955 -4.574 10.694 1.00 98.88 406 TYR A O 1
ATOM 3258 N N . VAL A 1 407 ? -16.557 -6.186 11.401 1.00 98.88 407 VAL A N 1
ATOM 3259 C CA . VAL A 1 407 ? -16.634 -7.013 10.196 1.00 98.88 407 VAL A CA 1
ATOM 3260 C C . VAL A 1 407 ? -17.150 -8.388 10.584 1.00 98.88 407 VAL A C 1
ATOM 3262 O O . VAL A 1 407 ? -16.526 -9.082 11.388 1.00 98.88 407 VAL A O 1
ATOM 3265 N N . PHE A 1 408 ? -18.264 -8.801 9.987 1.00 98.81 408 PHE A N 1
ATOM 3266 C CA . PHE A 1 408 ? -18.870 -10.111 10.199 1.00 98.81 408 PHE A CA 1
ATOM 3267 C C . PHE A 1 408 ? -18.677 -10.972 8.953 1.00 98.81 408 PHE A C 1
ATOM 3269 O O . PHE A 1 408 ? -19.382 -10.820 7.958 1.00 98.81 408 PHE A O 1
ATOM 3276 N N . LEU A 1 409 ? -17.733 -11.913 9.003 1.00 98.69 409 LEU A N 1
ATOM 3277 C CA . LEU A 1 409 ? -17.580 -12.923 7.958 1.00 98.69 409 LEU A CA 1
ATOM 3278 C C . LEU A 1 409 ? -18.612 -14.027 8.181 1.00 98.69 409 LEU A C 1
ATOM 3280 O O . LEU A 1 409 ? -18.610 -14.667 9.234 1.00 98.69 409 LEU A O 1
ATOM 3284 N N . LYS A 1 410 ? -19.470 -14.274 7.195 1.00 98.38 410 LYS A N 1
ATOM 3285 C CA . LYS A 1 410 ? -20.576 -15.235 7.277 1.00 98.38 410 LYS A CA 1
ATOM 3286 C C . LYS A 1 410 ? -20.149 -16.645 6.852 1.00 98.38 410 LYS A C 1
ATOM 3288 O O . LYS A 1 410 ? -19.099 -16.846 6.239 1.00 98.38 410 LYS A O 1
ATOM 3293 N N . ASN A 1 411 ? -20.974 -17.645 7.168 1.00 97.50 411 ASN A N 1
ATOM 3294 C CA . ASN A 1 411 ? -20.729 -19.048 6.801 1.00 97.50 411 ASN A CA 1
ATOM 3295 C C . ASN A 1 411 ? -20.678 -19.297 5.282 1.00 97.50 411 ASN A C 1
ATOM 3297 O O . ASN A 1 411 ? -19.966 -20.197 4.843 1.00 97.50 411 ASN A O 1
ATOM 3301 N N . ASP A 1 412 ? -21.384 -18.493 4.487 1.00 96.44 412 ASP A N 1
ATOM 3302 C CA . ASP A 1 412 ? -21.374 -18.536 3.016 1.00 96.44 412 ASP A CA 1
ATOM 3303 C C . ASP A 1 412 ? -20.219 -17.725 2.387 1.00 96.44 412 ASP A C 1
ATOM 3305 O O . ASP A 1 412 ? -20.117 -17.617 1.167 1.00 96.44 412 ASP A O 1
ATOM 3309 N N . ASN A 1 413 ? -19.307 -17.207 3.217 1.00 94.94 413 ASN A N 1
ATOM 3310 C CA . ASN A 1 413 ? -18.206 -16.311 2.866 1.00 94.94 413 ASN A CA 1
ATOM 3311 C C . ASN A 1 413 ? -18.621 -14.905 2.410 1.00 94.94 413 ASN A C 1
ATOM 3313 O O . ASN A 1 413 ? -17.755 -14.171 1.935 1.00 94.94 413 ASN A O 1
ATOM 3317 N N . THR A 1 414 ? -19.876 -14.486 2.562 1.00 97.19 414 THR A N 1
ATOM 3318 C CA . THR A 1 414 ? -20.232 -13.062 2.459 1.00 97.19 414 THR A CA 1
ATOM 3319 C C . THR A 1 414 ? -19.723 -12.290 3.681 1.00 97.19 414 THR A C 1
ATOM 3321 O O . THR A 1 414 ? -19.290 -12.884 4.676 1.00 97.19 414 THR A O 1
ATOM 3324 N N . ARG A 1 415 ? -19.696 -10.958 3.589 1.00 97.88 415 ARG A N 1
ATOM 3325 C CA . ARG A 1 415 ? -19.326 -10.073 4.696 1.00 97.88 415 ARG A CA 1
ATOM 3326 C C . ARG A 1 415 ? -20.450 -9.090 4.934 1.00 97.88 415 ARG A C 1
ATOM 3328 O O . ARG A 1 415 ? -21.090 -8.637 3.991 1.00 97.88 415 ARG A O 1
ATOM 3335 N N . GLU A 1 416 ? -20.630 -8.747 6.194 1.00 98.44 416 GLU A N 1
ATOM 3336 C CA . GLU A 1 416 ? -21.415 -7.598 6.610 1.00 98.44 416 GLU A CA 1
ATOM 3337 C C . GLU A 1 416 ? -20.489 -6.644 7.362 1.00 98.44 416 GLU A C 1
ATOM 3339 O O . GLU A 1 416 ? -19.699 -7.074 8.210 1.00 98.44 416 GLU A O 1
ATOM 3344 N N . TYR A 1 417 ? -20.558 -5.364 7.006 1.00 98.44 417 TYR A N 1
ATOM 3345 C CA . TYR A 1 417 ? -19.711 -4.307 7.540 1.00 98.44 417 TYR A CA 1
ATOM 3346 C C . TYR A 1 417 ? -20.569 -3.373 8.387 1.00 98.44 417 TYR A C 1
ATOM 3348 O O . TYR A 1 417 ? -21.506 -2.762 7.879 1.00 98.44 417 TYR A O 1
ATOM 3356 N N . TYR A 1 418 ? -20.251 -3.258 9.673 1.00 98.19 418 TYR A N 1
ATOM 3357 C CA . TYR A 1 418 ? -20.845 -2.246 10.534 1.00 98.19 418 TYR A CA 1
ATOM 3358 C C . TYR A 1 418 ? -19.950 -1.006 10.561 1.00 98.19 418 TYR A C 1
ATOM 3360 O O . TYR A 1 418 ? -18.801 -1.070 11.006 1.00 98.19 418 TYR A O 1
ATOM 3368 N N . ASN A 1 419 ? -20.519 0.111 10.118 1.00 95.62 419 ASN A N 1
ATOM 3369 C CA . ASN A 1 419 ? -19.971 1.459 10.179 1.00 95.62 419 ASN A CA 1
ATOM 3370 C C . ASN A 1 419 ? -21.152 2.412 10.428 1.00 95.62 419 ASN A C 1
ATOM 3372 O O . ASN A 1 419 ? -22.066 2.478 9.607 1.00 95.62 419 ASN A O 1
ATOM 3376 N N . ASP A 1 420 ? -21.156 3.134 11.547 1.00 95.25 420 ASP A N 1
ATOM 3377 C CA . ASP A 1 420 ? -22.198 4.125 11.866 1.00 95.25 420 ASP A CA 1
ATOM 3378 C C . ASP A 1 420 ? -21.961 5.492 11.202 1.00 95.25 420 ASP A C 1
ATOM 3380 O O . ASP A 1 420 ? -22.760 6.415 11.361 1.00 95.25 420 ASP A O 1
ATOM 3384 N N . ASN A 1 421 ? -20.890 5.608 10.413 1.00 94.50 421 ASN A N 1
ATOM 3385 C CA . ASN A 1 421 ? -20.423 6.809 9.729 1.00 94.50 421 ASN A CA 1
ATOM 3386 C C . ASN A 1 421 ? -20.069 7.968 10.668 1.00 94.50 421 ASN A C 1
ATOM 3388 O O . ASN A 1 421 ? -19.845 9.088 10.202 1.00 94.50 421 ASN A O 1
ATOM 3392 N N . ILE A 1 422 ? -19.909 7.711 11.967 1.00 96.69 422 ILE A N 1
ATOM 3393 C CA . ILE A 1 422 ? -19.551 8.725 12.955 1.00 96.69 422 ILE A CA 1
ATOM 3394 C C . ILE A 1 422 ? -18.027 8.777 13.120 1.00 96.69 422 ILE A C 1
ATOM 3396 O O . ILE A 1 422 ? -17.309 7.785 13.003 1.00 96.69 422 ILE A O 1
ATOM 3400 N N . VAL A 1 423 ? -17.511 9.983 13.368 1.00 98.19 423 VAL A N 1
ATOM 3401 C CA . VAL A 1 423 ? -16.154 10.173 13.891 1.00 98.19 423 VAL A CA 1
ATOM 3402 C C . VAL A 1 423 ? -16.271 10.346 15.403 1.00 98.19 423 VAL A C 1
ATOM 3404 O O . VAL A 1 423 ? -16.746 11.382 15.870 1.00 98.19 423 VAL A O 1
ATOM 3407 N N . HIS A 1 424 ? -15.847 9.335 16.147 1.00 98.25 424 HIS A N 1
ATOM 3408 C CA . HIS A 1 424 ? -15.920 9.260 17.602 1.00 98.25 424 HIS A CA 1
ATOM 3409 C C . HIS A 1 424 ? -14.723 9.922 18.285 1.00 98.25 424 HIS A C 1
ATOM 3411 O O . HIS A 1 424 ? -13.650 10.100 17.694 1.00 98.25 424 HIS A O 1
ATOM 3417 N N . CYS A 1 425 ? -14.904 10.248 19.563 1.00 97.25 425 CYS A N 1
ATOM 3418 C CA . CYS A 1 425 ? -13.864 10.640 20.510 1.00 97.25 425 CYS A CA 1
ATOM 3419 C C . CYS A 1 425 ? -12.983 11.809 20.029 1.00 97.25 425 CYS A C 1
ATOM 3421 O O . CYS A 1 425 ? -11.746 11.788 20.124 1.00 97.25 425 CYS A O 1
ATOM 3423 N N . LYS A 1 426 ? -13.641 12.849 19.502 1.00 97.00 426 LYS A N 1
ATOM 3424 C CA . LYS A 1 426 ? -12.996 14.057 18.966 1.00 97.00 426 LYS A CA 1
ATOM 3425 C C . LYS A 1 426 ? -12.273 14.872 20.050 1.00 97.00 426 LYS A C 1
ATOM 3427 O O . LYS A 1 426 ? -12.600 14.780 21.231 1.00 97.00 426 LYS A O 1
ATOM 3432 N N . GLY A 1 427 ? -11.320 15.711 19.646 1.00 93.81 427 GLY A N 1
ATOM 3433 C CA . GLY A 1 427 ? -10.648 16.676 20.532 1.00 93.81 427 GLY A CA 1
ATOM 3434 C C . GLY A 1 427 ? -9.393 16.131 21.223 1.00 93.81 427 GLY A C 1
ATOM 3435 O O . GLY A 1 427 ? -8.787 15.182 20.750 1.00 93.81 427 GLY A O 1
ATOM 3436 N N . THR A 1 428 ? -8.947 16.750 22.317 1.00 92.31 428 THR A N 1
ATOM 3437 C CA . THR A 1 428 ? -7.669 16.401 22.982 1.00 92.31 428 THR A CA 1
ATOM 3438 C C . THR A 1 428 ? -7.822 15.564 24.244 1.00 92.31 428 THR A C 1
ATOM 3440 O O . THR A 1 428 ? -6.900 14.841 24.626 1.00 92.31 428 THR A O 1
ATOM 3443 N N . ASP A 1 429 ? -8.968 15.675 24.903 1.00 93.38 429 ASP A N 1
ATOM 3444 C CA . ASP A 1 429 ? -9.163 15.144 26.250 1.00 93.38 429 ASP A CA 1
ATOM 3445 C C . ASP A 1 429 ? -9.460 13.652 26.209 1.00 93.38 429 ASP A C 1
ATOM 3447 O O . ASP A 1 429 ? -9.816 13.112 25.164 1.00 93.38 429 ASP A O 1
ATOM 3451 N N . GLU A 1 430 ? -9.294 12.955 27.323 1.00 96.81 430 GLU A N 1
ATOM 3452 C CA . GLU A 1 430 ? -9.754 11.572 27.393 1.00 96.81 430 GLU A CA 1
ATOM 3453 C C . GLU A 1 430 ? -11.284 11.533 27.260 1.00 96.81 430 GLU A C 1
ATOM 3455 O O . GLU A 1 430 ? -11.997 12.210 28.001 1.00 96.81 430 GLU A O 1
ATOM 3460 N N . VAL A 1 431 ? -11.790 10.772 26.289 1.00 97.44 431 VAL A N 1
ATOM 3461 C CA . VAL A 1 431 ? -13.227 10.661 25.994 1.00 97.44 431 VAL A CA 1
ATOM 3462 C C . VAL A 1 431 ? -13.567 9.201 25.767 1.00 97.44 431 VAL A C 1
ATOM 3464 O O . VAL A 1 431 ? -12.851 8.512 25.044 1.00 97.44 431 VAL A O 1
ATOM 3467 N N . THR A 1 432 ? -14.669 8.752 26.372 1.00 98.31 432 THR A N 1
ATOM 3468 C CA . THR A 1 432 ? -15.215 7.405 26.182 1.00 98.31 432 THR A CA 1
ATOM 3469 C C . THR A 1 432 ? -16.558 7.469 25.472 1.00 98.31 432 THR A C 1
ATOM 3471 O O . THR A 1 432 ? -17.419 8.252 25.869 1.00 98.31 432 THR A O 1
ATOM 3474 N N . GLU A 1 433 ? -16.735 6.631 24.456 1.00 98.50 433 GLU A N 1
ATOM 3475 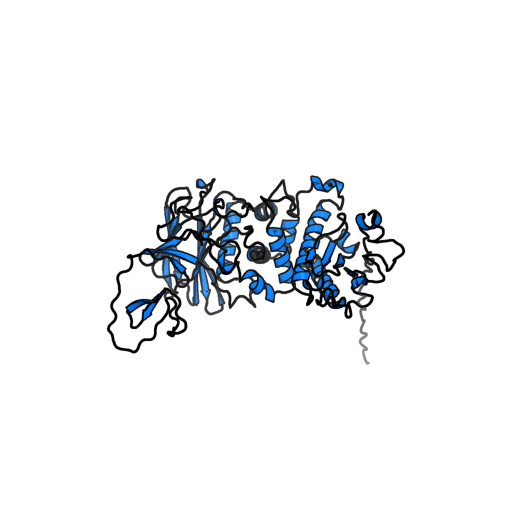C CA . GLU A 1 433 ? -17.996 6.435 23.741 1.00 98.50 433 GLU A CA 1
ATOM 3476 C C . GLU A 1 433 ? -18.279 4.938 23.566 1.00 98.50 433 GLU A C 1
ATOM 3478 O O . GLU A 1 433 ? -17.356 4.125 23.493 1.00 98.50 433 GLU A O 1
ATOM 3483 N N . ASP A 1 434 ? -19.558 4.575 23.489 1.00 98.25 434 ASP A N 1
ATOM 3484 C CA . ASP A 1 434 ? -20.000 3.189 23.339 1.00 98.25 434 ASP A CA 1
ATOM 3485 C C . ASP A 1 434 ? -20.409 2.928 21.884 1.00 98.25 434 ASP A C 1
ATOM 3487 O O . ASP A 1 434 ? -21.325 3.565 21.365 1.00 98.25 434 ASP A O 1
ATOM 3491 N N . ILE A 1 435 ? -19.766 1.951 21.241 1.00 98.25 435 ILE A N 1
ATOM 3492 C CA . ILE A 1 435 ? -20.061 1.532 19.868 1.00 98.25 435 ILE A CA 1
ATOM 3493 C C . ILE A 1 435 ? -20.741 0.169 19.915 1.00 98.25 435 ILE A C 1
ATOM 3495 O O . ILE A 1 435 ? -20.136 -0.830 20.322 1.00 98.25 435 ILE A O 1
ATOM 3499 N N . THR A 1 436 ? -22.007 0.129 19.500 1.00 98.06 436 THR A N 1
ATOM 3500 C CA . THR A 1 436 ? -22.904 -1.011 19.715 1.00 98.06 436 THR A CA 1
ATOM 3501 C C . THR A 1 436 ? -23.512 -1.508 18.411 1.00 98.06 436 THR A C 1
ATOM 3503 O O . THR A 1 436 ? -23.941 -0.716 17.582 1.00 98.06 436 THR A O 1
ATOM 3506 N N . THR A 1 437 ? -23.591 -2.828 18.248 1.00 98.44 437 THR A N 1
ATOM 3507 C CA . THR A 1 437 ? -24.270 -3.467 17.113 1.00 98.44 437 THR A CA 1
ATOM 3508 C C . THR A 1 437 ? -24.803 -4.847 17.503 1.00 98.44 437 THR A C 1
ATOM 3510 O O . THR A 1 437 ? -24.453 -5.377 18.560 1.00 98.44 437 THR A O 1
ATOM 3513 N N . GLU A 1 438 ? -25.655 -5.442 16.674 1.00 98.38 438 GLU A N 1
ATOM 3514 C CA . GLU A 1 438 ? -26.139 -6.812 16.859 1.00 98.38 438 GLU A CA 1
ATOM 3515 C C . GLU A 1 438 ? -25.347 -7.792 15.996 1.00 98.38 438 GLU A C 1
ATOM 3517 O O . GLU A 1 438 ? -25.035 -7.518 14.840 1.00 98.38 438 GLU A O 1
ATOM 3522 N N . VAL A 1 439 ? -25.045 -8.971 16.545 1.00 98.69 439 VAL A N 1
ATOM 3523 C CA . VAL A 1 439 ? -24.364 -10.036 15.799 1.00 98.69 439 VAL A CA 1
ATOM 3524 C C . VAL A 1 439 ? -25.321 -10.604 14.744 1.00 98.69 439 VAL A C 1
ATOM 3526 O O . VAL A 1 439 ? -26.305 -11.253 15.114 1.00 98.69 439 VAL A O 1
ATOM 3529 N N . PRO A 1 440 ? -25.051 -10.464 13.434 1.00 98.50 440 PRO A N 1
ATOM 3530 C CA . PRO A 1 440 ? -26.020 -10.892 12.436 1.00 98.50 440 PRO A CA 1
ATOM 3531 C C . PRO A 1 440 ? -26.029 -12.424 12.280 1.00 98.50 440 PRO A C 1
ATOM 3533 O O . PRO A 1 440 ? -25.037 -13.112 12.541 1.00 98.50 440 PRO A O 1
ATOM 3536 N N . ALA A 1 441 ? -27.137 -13.001 11.808 1.00 98.12 441 ALA A N 1
ATOM 3537 C CA . ALA A 1 441 ? -27.309 -14.457 11.716 1.00 98.12 441 ALA A CA 1
ATOM 3538 C C . ALA A 1 441 ? -26.284 -15.134 10.792 1.00 98.12 441 ALA A C 1
ATOM 3540 O O . ALA A 1 441 ? -26.005 -14.638 9.707 1.00 98.12 441 ALA A O 1
ATOM 3541 N N . GLY A 1 442 ? -25.716 -16.274 11.197 1.00 98.00 442 GLY A N 1
ATOM 3542 C CA . GLY A 1 442 ? -24.743 -17.013 10.379 1.00 98.00 442 GLY A CA 1
ATOM 3543 C C . GLY A 1 442 ? -23.329 -16.418 10.353 1.00 98.00 442 GLY A C 1
ATOM 3544 O O . GLY A 1 442 ? -22.552 -16.753 9.459 1.00 98.00 442 GLY A O 1
ATOM 3545 N N . THR A 1 443 ? -22.990 -15.536 11.298 1.00 98.69 443 THR A N 1
ATOM 3546 C CA . THR A 1 443 ? -21.613 -15.059 11.504 1.00 98.69 443 THR A CA 1
ATOM 3547 C C . THR A 1 443 ? -20.700 -16.218 11.898 1.00 98.69 443 THR A C 1
ATOM 3549 O O . THR A 1 443 ? -20.995 -16.975 12.819 1.00 98.69 443 THR A O 1
ATOM 3552 N N . LYS A 1 444 ? -19.586 -16.345 11.179 1.00 98.25 444 LYS A N 1
ATOM 3553 C CA . LYS A 1 444 ? -18.536 -17.350 11.371 1.00 98.25 444 LYS A CA 1
ATOM 3554 C C . LYS A 1 444 ? -17.319 -16.772 12.089 1.00 98.25 444 LYS A C 1
ATOM 3556 O O . LYS A 1 444 ? -16.746 -17.437 12.943 1.00 98.25 444 LYS A O 1
ATOM 3561 N N . ARG A 1 445 ? -16.899 -15.563 11.705 1.00 98.56 445 ARG A N 1
ATOM 3562 C CA . ARG A 1 445 ? -15.808 -14.804 12.340 1.00 98.56 445 ARG A CA 1
ATOM 3563 C C . ARG A 1 445 ? -16.229 -13.349 12.472 1.00 98.56 445 ARG A C 1
ATOM 3565 O O . ARG A 1 445 ? -16.977 -12.853 11.629 1.00 98.56 445 ARG A O 1
ATOM 3572 N N . MET A 1 446 ? -15.738 -12.688 13.510 1.00 98.62 446 MET A N 1
ATOM 3573 C CA . MET A 1 446 ? -16.062 -11.305 13.829 1.00 98.62 446 MET A CA 1
ATOM 3574 C C . MET A 1 446 ? -14.784 -10.546 14.161 1.00 98.62 446 MET A C 1
ATOM 3576 O O . MET A 1 446 ? -13.917 -11.075 14.855 1.00 98.62 446 MET A O 1
ATOM 3580 N N . PHE A 1 447 ? -14.674 -9.316 13.673 1.00 98.81 447 PHE A N 1
ATOM 3581 C CA . PHE A 1 447 ? -13.508 -8.468 13.898 1.00 98.81 447 PHE A CA 1
ATOM 3582 C C . PHE A 1 447 ? -13.948 -7.081 14.344 1.00 98.81 447 PHE A C 1
ATOM 3584 O O . PHE A 1 447 ? -14.868 -6.527 13.750 1.00 98.81 447 PHE A O 1
ATOM 3591 N N . LEU A 1 448 ? -13.274 -6.521 15.345 1.00 98.81 448 LEU A N 1
ATOM 3592 C CA . LEU A 1 448 ? -13.293 -5.092 15.647 1.00 98.81 448 LEU A CA 1
ATOM 3593 C C . LEU A 1 448 ? -12.226 -4.403 14.795 1.00 98.81 448 LEU A C 1
ATOM 3595 O O . LEU A 1 448 ? -11.088 -4.874 14.727 1.00 98.81 448 LEU A O 1
ATOM 3599 N N . VAL A 1 449 ? -12.588 -3.289 14.168 1.00 98.88 449 VAL A N 1
ATOM 3600 C CA . VAL A 1 449 ? -11.685 -2.468 13.360 1.00 98.88 449 VAL A CA 1
ATOM 3601 C C . VAL A 1 449 ? -11.641 -1.060 13.934 1.00 98.88 449 VAL A C 1
ATOM 3603 O O . VAL A 1 449 ? -12.681 -0.451 14.180 1.00 98.88 449 VAL A O 1
ATOM 3606 N N . VAL A 1 450 ? -10.429 -0.549 14.148 1.00 98.81 450 VAL A N 1
ATOM 3607 C CA . VAL A 1 450 ? -10.183 0.798 14.679 1.00 98.81 450 VAL A CA 1
ATOM 3608 C C . VAL A 1 450 ? -9.260 1.539 13.723 1.00 98.81 450 VAL A C 1
ATOM 3610 O O . VAL A 1 450 ? -8.132 1.098 13.495 1.00 98.81 450 VAL A O 1
ATOM 3613 N N . SER A 1 451 ? -9.714 2.681 13.209 1.00 98.62 451 SER A N 1
ATOM 3614 C CA . SER A 1 451 ? -8.914 3.581 12.373 1.00 98.62 451 SER A CA 1
ATOM 3615 C C . SER A 1 451 ? -8.952 4.996 12.944 1.00 98.62 451 SER A C 1
ATOM 3617 O O . SER A 1 451 ? -10.040 5.509 13.225 1.00 98.62 451 SER A O 1
ATOM 3619 N N . PRO A 1 452 ? -7.808 5.678 13.088 1.00 98.25 452 PRO A N 1
ATOM 3620 C CA . PRO A 1 452 ? -7.797 7.120 13.269 1.00 98.25 452 PRO A CA 1
ATOM 3621 C C . PRO A 1 452 ? -8.497 7.817 12.099 1.00 98.25 452 PRO A C 1
ATOM 3623 O O . PRO A 1 452 ? -8.468 7.349 10.961 1.00 98.25 452 PRO A O 1
ATOM 3626 N N . ALA A 1 453 ? -9.141 8.936 12.399 1.00 97.94 453 ALA A N 1
ATOM 3627 C CA . ALA A 1 453 ? -9.812 9.792 11.431 1.00 97.94 453 ALA A CA 1
ATOM 3628 C C . ALA A 1 453 ? -9.667 11.262 11.850 1.00 97.94 453 ALA A C 1
ATOM 3630 O O . ALA A 1 453 ? -10.655 11.904 12.228 1.00 97.94 453 ALA A O 1
ATOM 3631 N N . PRO A 1 454 ? -8.433 11.803 11.874 1.00 97.56 454 PRO A N 1
ATOM 3632 C CA . PRO A 1 454 ? -8.229 13.163 12.324 1.00 97.56 454 PRO A CA 1
ATOM 3633 C C . PRO A 1 454 ? -8.865 14.176 11.361 1.00 97.56 454 PRO A C 1
ATOM 3635 O O . PRO A 1 454 ? -8.879 13.997 10.149 1.00 97.56 454 PRO A O 1
ATOM 3638 N N . SER A 1 455 ? -9.343 15.307 11.872 1.00 97.25 455 SER A N 1
ATOM 3639 C CA . SER A 1 455 ? -9.983 16.356 11.060 1.00 97.25 455 SER A CA 1
ATOM 3640 C C . SER A 1 455 ? -9.010 17.147 10.172 1.00 97.25 455 SER A C 1
ATOM 3642 O O . SER A 1 455 ? -9.426 18.011 9.401 1.00 97.25 455 SER A O 1
ATOM 3644 N N . THR A 1 456 ? -7.708 16.847 10.245 1.00 96.44 456 THR A N 1
ATOM 3645 C CA . THR A 1 456 ? -6.673 17.412 9.371 1.00 96.44 456 THR A CA 1
ATOM 3646 C C . THR A 1 456 ? -5.810 16.301 8.782 1.00 96.44 456 THR A C 1
ATOM 3648 O O . THR A 1 456 ? -5.480 15.334 9.468 1.00 96.44 456 THR A O 1
ATOM 3651 N N . TYR A 1 457 ? -5.423 16.444 7.512 1.00 96.31 457 TYR A N 1
ATOM 3652 C CA . TYR A 1 457 ? -4.503 15.501 6.881 1.00 96.31 457 TYR A CA 1
ATOM 3653 C C . TYR A 1 457 ? -3.099 15.623 7.483 1.00 96.31 457 TYR A C 1
ATOM 3655 O O . TYR A 1 457 ? -2.581 16.738 7.602 1.00 96.31 457 TYR A O 1
ATOM 3663 N N . ILE A 1 458 ? -2.478 14.497 7.830 1.00 94.31 458 ILE A N 1
ATOM 3664 C CA . ILE A 1 458 ? -1.116 14.435 8.367 1.00 94.31 458 ILE A CA 1
ATOM 3665 C C . ILE A 1 458 ? -0.249 13.668 7.371 1.00 94.31 458 ILE A C 1
ATOM 3667 O O . ILE A 1 458 ? -0.477 12.492 7.112 1.00 94.31 458 ILE A O 1
ATOM 3671 N N . GLN A 1 459 ? 0.726 14.373 6.797 1.00 94.00 459 GLN A N 1
ATOM 3672 C CA . GLN A 1 459 ? 1.716 13.798 5.894 1.00 94.00 459 GLN A CA 1
ATOM 3673 C C . GLN A 1 459 ? 2.747 13.027 6.721 1.00 94.00 459 GLN A C 1
ATOM 3675 O O . GLN A 1 459 ? 3.434 13.623 7.554 1.00 94.00 459 GLN A O 1
ATOM 3680 N N . HIS A 1 460 ? 2.858 11.723 6.469 1.00 94.62 460 HIS A N 1
ATOM 3681 C CA . HIS A 1 460 ? 3.930 10.899 7.023 1.00 94.62 460 HIS A CA 1
ATOM 3682 C C . HIS A 1 460 ? 5.255 11.264 6.360 1.00 94.62 460 HIS A C 1
ATOM 3684 O O . HIS A 1 460 ? 5.323 11.406 5.135 1.00 94.62 460 HIS A O 1
ATOM 3690 N N . LYS A 1 461 ? 6.310 11.402 7.158 1.00 93.38 461 LYS A N 1
ATOM 3691 C CA . LYS A 1 461 ? 7.634 11.780 6.677 1.00 93.38 461 LYS A CA 1
ATOM 3692 C C . LYS A 1 461 ? 8.552 10.571 6.725 1.00 93.38 461 LYS A C 1
ATOM 3694 O O . LYS A 1 461 ? 8.703 9.966 7.771 1.00 93.38 461 LYS A O 1
ATOM 3699 N N . TRP A 1 462 ? 9.233 10.280 5.620 1.00 94.69 462 TRP A N 1
ATOM 3700 C CA . TRP A 1 462 ? 10.294 9.280 5.635 1.00 94.69 462 TRP A CA 1
ATOM 3701 C C . TRP A 1 462 ? 11.525 9.863 6.329 1.00 94.69 462 TRP A C 1
ATOM 3703 O O . TRP A 1 462 ? 12.226 10.697 5.753 1.00 94.69 462 TRP A O 1
ATOM 3713 N N . ASP A 1 463 ? 11.832 9.432 7.548 1.00 94.56 463 ASP A N 1
ATOM 3714 C CA . ASP A 1 463 ? 13.073 9.819 8.228 1.00 94.56 463 ASP A CA 1
ATOM 3715 C C . ASP A 1 463 ? 13.701 8.737 9.119 1.00 94.56 463 ASP A C 1
ATOM 3717 O O . ASP A 1 463 ? 14.684 9.017 9.809 1.00 94.56 463 ASP A O 1
ATOM 3721 N N . GLU A 1 464 ? 13.221 7.494 9.006 1.00 93.75 464 GLU A N 1
ATOM 3722 C CA . GLU A 1 464 ? 13.709 6.310 9.721 1.00 93.75 464 GLU A CA 1
ATOM 3723 C C . GLU A 1 464 ? 13.577 6.437 11.249 1.00 93.75 464 GLU A C 1
ATOM 3725 O O . GLU A 1 464 ? 14.352 5.842 12.006 1.00 93.75 464 GLU A O 1
ATOM 3730 N N . ASN A 1 465 ? 12.609 7.228 11.728 1.00 93.31 465 ASN A N 1
ATOM 3731 C CA . ASN A 1 465 ? 12.475 7.549 13.142 1.00 93.31 465 ASN A CA 1
ATOM 3732 C C . ASN A 1 465 ? 11.033 7.478 13.663 1.00 93.31 465 ASN A C 1
ATOM 3734 O O . ASN A 1 465 ? 10.393 8.491 13.911 1.00 93.31 465 ASN A O 1
ATOM 3738 N N . ILE A 1 466 ? 10.611 6.280 14.067 1.00 92.62 466 ILE A N 1
ATOM 3739 C CA . ILE A 1 466 ? 9.300 6.034 14.698 1.00 92.62 466 ILE A CA 1
ATOM 3740 C C . ILE A 1 466 ? 8.941 6.953 15.868 1.00 92.62 466 ILE A C 1
ATOM 3742 O O . ILE A 1 466 ? 7.777 7.040 16.218 1.00 92.62 466 ILE A O 1
ATOM 3746 N N . LYS A 1 467 ? 9.899 7.612 16.537 1.00 93.00 467 LYS A N 1
ATOM 3747 C CA . LYS A 1 467 ? 9.630 8.434 17.732 1.00 93.00 467 LYS A CA 1
ATOM 3748 C C . LYS A 1 467 ? 8.962 9.772 17.418 1.00 93.00 467 LYS A C 1
ATOM 3750 O O . LYS A 1 467 ? 8.513 10.443 18.348 1.00 93.00 467 LYS A O 1
ATOM 3755 N N . ASN A 1 468 ? 8.968 10.202 16.158 1.00 92.62 468 ASN A N 1
ATOM 3756 C CA . ASN A 1 468 ? 8.323 11.445 15.732 1.00 92.62 468 ASN A CA 1
ATOM 3757 C C . ASN A 1 468 ? 7.045 11.214 14.907 1.00 92.62 468 ASN A C 1
ATOM 3759 O O . ASN A 1 468 ? 6.325 12.184 14.666 1.00 92.62 468 ASN A O 1
ATOM 3763 N N . ASP A 1 469 ? 6.752 9.966 14.542 1.00 94.81 469 ASP A N 1
ATOM 3764 C CA . ASP A 1 469 ? 5.532 9.602 13.831 1.00 94.81 469 ASP A CA 1
ATOM 3765 C C . ASP A 1 469 ? 4.294 9.848 14.687 1.00 94.81 469 ASP A C 1
ATOM 3767 O O . ASP A 1 469 ? 4.315 9.706 15.916 1.00 94.81 469 ASP A O 1
ATOM 3771 N N . ASP A 1 470 ? 3.184 10.194 14.045 1.00 95.69 470 ASP A N 1
ATOM 3772 C CA . ASP A 1 470 ? 1.940 10.429 14.755 1.00 95.69 470 ASP A CA 1
ATOM 3773 C C . ASP A 1 470 ? 1.367 9.129 15.334 1.00 95.69 470 ASP A C 1
ATOM 3775 O O . ASP A 1 470 ? 1.400 8.078 14.706 1.00 95.69 470 ASP A O 1
ATOM 3779 N N . GLN A 1 471 ? 0.831 9.187 16.552 1.00 96.81 471 GLN A N 1
ATOM 3780 C CA . GLN A 1 471 ? 0.236 8.032 17.220 1.00 96.81 471 GLN A CA 1
ATOM 3781 C C . GLN A 1 471 ? -1.076 8.426 17.891 1.00 96.81 471 GLN A C 1
ATOM 3783 O O . GLN A 1 471 ? -1.161 9.451 18.572 1.00 96.81 471 GLN A O 1
ATOM 3788 N N . TRP A 1 472 ? -2.084 7.570 17.739 1.00 97.81 472 TRP A N 1
ATOM 3789 C CA . TRP A 1 472 ? -3.435 7.800 18.246 1.00 97.81 472 TRP A CA 1
ATOM 3790 C C . TRP A 1 472 ? -3.816 6.738 19.290 1.00 97.81 472 TRP A C 1
ATOM 3792 O O . TRP A 1 472 ? -4.418 5.718 18.946 1.00 97.81 472 TRP A O 1
ATOM 3802 N N . PRO A 1 473 ? -3.432 6.932 20.568 1.00 98.19 473 PRO A N 1
ATOM 3803 C CA . PRO A 1 473 ? -3.619 5.930 21.613 1.00 98.19 473 PRO A CA 1
ATOM 3804 C C . PRO A 1 473 ? -5.070 5.824 22.086 1.00 98.19 473 PRO A C 1
ATOM 3806 O O . PRO A 1 473 ? -5.808 6.810 22.137 1.00 98.19 473 PRO A O 1
ATOM 3809 N N . TYR A 1 474 ? -5.463 4.617 22.487 1.00 98.75 474 TYR A N 1
ATOM 3810 C CA . TYR A 1 474 ? -6.797 4.324 23.001 1.00 98.75 474 TYR A CA 1
ATOM 3811 C C . TYR A 1 474 ? -6.797 3.145 23.984 1.00 98.75 474 TYR A C 1
ATOM 3813 O O . TYR A 1 474 ? -5.861 2.340 24.049 1.00 98.75 474 TYR A O 1
ATOM 3821 N N . GLN A 1 475 ? -7.888 3.039 24.732 1.00 98.62 475 GLN A N 1
ATOM 3822 C CA . GLN A 1 475 ? -8.310 1.839 25.439 1.00 98.62 475 GLN A CA 1
ATOM 3823 C C . GLN A 1 475 ? -9.639 1.355 24.869 1.00 98.62 475 GLN A C 1
ATOM 3825 O O . GLN A 1 475 ? -10.387 2.122 24.262 1.00 98.62 475 GLN A O 1
ATOM 3830 N N . PHE A 1 476 ? -9.948 0.085 25.088 1.00 98.50 476 PHE A N 1
ATOM 3831 C CA . PHE A 1 476 ? -11.264 -0.453 24.787 1.00 98.50 476 PHE A CA 1
ATOM 3832 C C . PHE A 1 476 ? -11.663 -1.524 25.799 1.00 98.50 476 PHE A C 1
ATOM 3834 O O . PHE A 1 476 ? -10.812 -2.252 26.314 1.00 98.50 476 PHE A O 1
ATOM 3841 N N . GLU A 1 477 ? -12.959 -1.610 26.078 1.00 98.38 477 GLU A N 1
ATOM 3842 C CA . GLU A 1 477 ? -13.586 -2.660 26.879 1.00 98.38 477 GLU A CA 1
ATOM 3843 C C . GLU A 1 477 ? -14.700 -3.323 26.065 1.00 98.38 477 GLU A C 1
ATOM 3845 O O . GLU A 1 477 ? -15.489 -2.634 25.415 1.00 98.38 477 GLU A O 1
ATOM 3850 N N . LEU A 1 478 ? -14.752 -4.655 26.081 1.00 97.81 478 LEU A N 1
ATOM 3851 C CA . LEU A 1 478 ? -15.717 -5.434 25.304 1.00 97.81 478 LEU A CA 1
ATOM 3852 C C . LEU A 1 478 ? -16.817 -6.017 26.193 1.00 97.81 478 LEU A C 1
ATOM 3854 O O . LEU A 1 478 ? -16.541 -6.638 27.219 1.00 97.81 478 LEU A O 1
ATOM 3858 N N . ILE A 1 479 ? -18.066 -5.860 25.756 1.00 98.25 479 ILE A N 1
ATOM 3859 C CA . ILE A 1 479 ? -19.258 -6.405 26.412 1.00 98.25 479 ILE A CA 1
ATOM 3860 C C . ILE A 1 479 ? -19.912 -7.424 25.482 1.00 98.25 479 ILE A C 1
ATOM 3862 O O . ILE A 1 479 ? -20.091 -7.171 24.290 1.00 98.25 479 ILE A O 1
ATOM 3866 N N . ASN A 1 480 ? -20.279 -8.577 26.049 1.00 97.56 480 ASN A N 1
ATOM 3867 C CA . ASN A 1 480 ? -20.869 -9.729 25.356 1.00 97.56 480 ASN A CA 1
ATOM 3868 C C . ASN A 1 480 ? -19.989 -10.350 24.261 1.00 97.56 480 ASN A C 1
ATOM 3870 O O . ASN A 1 480 ? -20.471 -11.165 23.488 1.00 97.56 480 ASN A O 1
ATOM 3874 N N . THR A 1 481 ? -18.702 -10.014 24.203 1.00 96.75 481 THR A N 1
ATOM 3875 C CA . THR A 1 481 ? -17.697 -10.636 23.333 1.00 96.75 481 THR A CA 1
ATOM 3876 C C . THR A 1 481 ? -16.318 -10.491 23.979 1.00 96.75 481 THR A C 1
ATOM 3878 O O . THR A 1 481 ? -16.148 -9.734 24.933 1.00 96.75 481 THR A O 1
ATOM 3881 N N . THR A 1 482 ? -15.331 -11.233 23.488 1.00 94.94 482 THR A N 1
ATOM 3882 C CA . THR A 1 482 ? -13.957 -11.233 23.998 1.00 94.94 482 THR A CA 1
ATOM 3883 C C . THR A 1 482 ? -12.982 -11.300 22.829 1.00 94.94 482 THR A C 1
ATOM 3885 O O . THR A 1 482 ? -13.301 -11.920 21.814 1.00 94.94 482 THR A O 1
ATOM 3888 N N . PRO A 1 483 ? -11.771 -10.745 22.945 1.00 92.81 483 PRO A N 1
ATOM 3889 C CA . PRO A 1 483 ? -10.787 -10.882 21.886 1.00 92.81 483 PRO A CA 1
ATOM 3890 C C . PRO A 1 483 ? -10.220 -12.305 21.821 1.00 92.81 483 PRO A C 1
ATOM 3892 O O . PRO A 1 483 ? -10.050 -12.962 22.848 1.00 92.81 483 PRO A O 1
ATOM 3895 N N . THR A 1 484 ? -9.875 -12.768 20.619 1.00 90.94 484 THR A N 1
ATOM 3896 C CA . THR A 1 484 ? -9.265 -14.090 20.378 1.00 90.94 484 THR A CA 1
ATOM 3897 C C . THR A 1 484 ? -7.876 -14.019 19.741 1.00 90.94 484 THR A C 1
ATOM 3899 O O . THR A 1 484 ? -7.203 -15.044 19.672 1.00 90.94 484 THR A O 1
ATOM 3902 N N . SER A 1 485 ? -7.426 -12.841 19.287 1.00 82.94 485 SER A N 1
ATOM 3903 C CA . SER A 1 485 ? -6.143 -12.665 18.579 1.00 82.94 485 SER A CA 1
ATOM 3904 C C . SER A 1 485 ? -5.169 -11.664 19.220 1.00 82.94 485 SER A C 1
ATOM 3906 O O . SER A 1 485 ? -4.148 -11.343 18.617 1.00 82.94 485 SER A O 1
ATOM 3908 N N . ILE A 1 486 ? -5.451 -11.157 20.427 1.00 85.75 486 ILE A N 1
ATOM 3909 C CA . ILE A 1 486 ? -4.557 -10.204 21.109 1.00 85.75 486 ILE A CA 1
ATOM 3910 C C . ILE A 1 486 ? -3.310 -10.922 21.632 1.00 85.75 486 ILE A C 1
ATOM 3912 O O . ILE A 1 486 ? -3.399 -11.998 22.221 1.00 85.75 486 ILE A O 1
ATOM 3916 N N . ILE A 1 487 ? -2.156 -10.272 21.487 1.00 83.50 487 ILE A N 1
ATOM 3917 C CA . ILE A 1 487 ? -0.893 -10.622 22.140 1.00 83.50 487 ILE A CA 1
ATOM 3918 C C . ILE A 1 487 ? -0.761 -9.730 23.391 1.00 83.50 487 ILE A C 1
ATOM 3920 O O . ILE A 1 487 ? -0.395 -8.557 23.267 1.00 83.50 487 ILE A O 1
ATOM 3924 N N . PRO A 1 488 ? -1.112 -10.220 24.597 1.00 77.81 488 PRO A N 1
ATOM 3925 C CA . PRO A 1 488 ? -1.218 -9.363 25.769 1.00 77.81 488 PRO A CA 1
ATOM 3926 C C . PRO A 1 488 ? 0.140 -9.124 26.436 1.00 77.81 488 PRO A C 1
ATOM 3928 O O . PRO A 1 488 ? 0.888 -10.061 26.716 1.00 77.81 488 PRO A O 1
ATOM 3931 N N . TYR A 1 489 ? 0.402 -7.875 26.809 1.00 78.81 489 TYR A N 1
ATOM 3932 C CA . TYR A 1 489 ? 1.348 -7.542 27.867 1.00 78.81 489 TYR A CA 1
ATOM 3933 C C . TYR A 1 489 ? 0.614 -7.578 29.207 1.00 78.81 489 TYR A C 1
ATOM 3935 O O . TYR A 1 489 ? -0.458 -6.989 29.370 1.00 78.81 489 TYR A O 1
ATOM 3943 N N . ILE A 1 490 ? 1.167 -8.317 30.167 1.00 64.81 490 ILE A N 1
ATOM 3944 C CA . ILE A 1 490 ? 0.510 -8.573 31.450 1.00 64.81 490 ILE A CA 1
ATOM 3945 C C . ILE A 1 490 ? 1.180 -7.736 32.534 1.00 64.81 490 ILE A C 1
ATOM 3947 O O . ILE A 1 490 ? 2.395 -7.804 32.718 1.00 64.81 490 ILE A O 1
ATOM 3951 N N . ILE A 1 491 ? 0.370 -6.999 33.296 1.00 57.88 491 ILE A N 1
ATOM 3952 C CA . ILE A 1 491 ? 0.817 -6.287 34.494 1.00 57.88 491 ILE A CA 1
ATOM 3953 C C . ILE A 1 491 ? 1.203 -7.325 35.563 1.00 57.88 491 ILE A C 1
ATOM 3955 O O . ILE A 1 491 ? 0.343 -8.126 35.959 1.00 57.88 491 ILE A O 1
ATOM 3959 N N . PRO A 1 492 ? 2.448 -7.331 36.075 1.00 44.94 492 PRO A N 1
ATOM 3960 C CA . PRO A 1 492 ? 2.846 -8.240 37.146 1.00 44.94 492 PRO A CA 1
ATOM 3961 C C . PRO A 1 492 ? 1.920 -8.110 38.370 1.00 44.94 492 PRO A C 1
ATOM 3963 O O . PRO A 1 492 ? 1.782 -7.027 38.930 1.00 44.94 492 PRO A O 1
ATOM 3966 N N . GLY A 1 493 ? 1.280 -9.212 38.786 1.00 46.28 493 GLY A N 1
ATOM 3967 C CA . GLY A 1 493 ? 0.453 -9.282 40.007 1.00 46.28 493 GLY A CA 1
ATOM 3968 C C . GLY A 1 493 ? -1.057 -9.027 39.855 1.00 46.28 493 GLY A C 1
ATOM 3969 O O . GLY A 1 493 ? -1.761 -9.056 40.857 1.00 46.28 493 GLY A O 1
ATOM 3970 N N . SER A 1 494 ? -1.576 -8.819 38.640 1.00 40.59 494 SER A N 1
ATOM 3971 C CA . SER A 1 494 ? -2.972 -8.394 38.389 1.00 40.59 494 SER A CA 1
ATOM 3972 C C . SER A 1 494 ? -4.013 -9.514 38.184 1.00 40.59 494 SER A C 1
ATOM 3974 O O . SER A 1 494 ? -5.189 -9.217 37.995 1.00 40.59 494 SER A O 1
ATOM 3976 N N . ILE A 1 495 ? -3.629 -10.798 38.224 1.00 39.31 495 ILE A N 1
ATOM 3977 C CA . ILE A 1 495 ? -4.545 -11.918 37.931 1.00 39.31 495 ILE A CA 1
ATOM 3978 C C . ILE A 1 495 ? -4.656 -12.852 39.142 1.00 39.31 495 ILE A C 1
ATOM 3980 O O . ILE A 1 495 ? -3.697 -13.553 39.474 1.00 39.31 495 ILE A O 1
ATOM 3984 N N . SER A 1 496 ? -5.841 -12.912 39.757 1.00 31.53 496 SER A N 1
ATOM 3985 C CA . SER A 1 496 ? -6.176 -13.914 40.778 1.00 31.53 496 SER A CA 1
ATOM 3986 C C . SER A 1 496 ? -6.270 -15.321 40.155 1.00 31.53 496 SER A C 1
ATOM 3988 O O . SER A 1 496 ? -6.866 -15.471 39.087 1.00 31.53 496 SER A O 1
ATOM 3990 N N . PRO A 1 497 ? -5.698 -16.373 40.772 1.00 31.09 497 PRO A N 1
ATOM 3991 C CA . PRO A 1 497 ? -5.813 -17.737 40.261 1.00 31.09 497 PRO A CA 1
ATOM 3992 C C . PRO A 1 497 ? -7.239 -18.288 40.421 1.00 31.09 497 PRO A C 1
ATOM 3994 O O . PRO A 1 497 ? -7.802 -18.240 41.511 1.00 31.09 497 PRO A O 1
ATOM 3997 N N . VAL A 1 498 ? -7.790 -18.870 39.353 1.00 28.58 498 VAL A N 1
ATOM 3998 C CA . VAL A 1 498 ? -9.001 -19.710 39.396 1.00 28.58 498 VAL A CA 1
ATOM 3999 C C . VAL A 1 498 ? -8.578 -21.152 39.710 1.00 28.58 498 VAL A C 1
ATOM 4001 O O . VAL A 1 498 ? -7.631 -21.665 39.113 1.00 28.58 498 VAL A O 1
ATOM 4004 N N . SER A 1 499 ? -9.237 -21.796 40.674 1.00 25.89 499 SER A N 1
ATOM 4005 C CA . SER A 1 499 ? -8.927 -23.147 41.160 1.00 25.89 499 SER A CA 1
ATOM 4006 C C . SER A 1 499 ? -9.541 -24.246 40.282 1.00 25.89 499 SER A C 1
ATOM 4008 O O . SER A 1 499 ? -10.714 -24.185 39.928 1.00 25.89 499 SER A O 1
ATOM 4010 N N . ILE A 1 500 ? -8.767 -25.294 39.977 1.00 29.83 500 ILE A N 1
ATOM 4011 C CA . ILE A 1 500 ? -9.245 -26.524 39.322 1.00 29.83 500 ILE A CA 1
ATOM 4012 C C . ILE A 1 500 ? -8.693 -27.731 40.103 1.00 29.83 500 ILE A C 1
ATOM 4014 O O . ILE A 1 500 ? -7.529 -27.729 40.508 1.00 29.83 500 ILE A O 1
ATOM 4018 N N . SER A 1 501 ? -9.530 -28.736 40.373 1.00 24.58 501 SER A N 1
ATOM 4019 C CA . SER A 1 501 ? -9.198 -29.923 41.180 1.00 24.58 501 SER A CA 1
ATOM 4020 C C . SER A 1 501 ? -8.350 -30.951 40.417 1.00 24.58 501 SER A C 1
ATOM 4022 O O . SER A 1 501 ? -8.613 -31.234 39.252 1.00 24.58 501 SER A O 1
ATOM 4024 N N . ALA A 1 502 ? -7.353 -31.527 41.096 1.00 26.53 502 ALA A N 1
ATOM 4025 C CA . ALA A 1 502 ? -6.336 -32.423 40.538 1.00 26.53 502 ALA A CA 1
ATOM 4026 C C . ALA A 1 502 ? -6.860 -33.840 40.227 1.00 26.53 502 ALA A C 1
ATOM 4028 O O . ALA A 1 502 ? -7.517 -34.442 41.077 1.00 26.53 502 ALA A O 1
ATOM 4029 N N . GLY A 1 503 ? -6.513 -34.392 39.054 1.00 28.50 503 GLY A N 1
ATOM 4030 C CA . GLY A 1 503 ? -6.887 -35.769 38.702 1.00 28.50 503 GLY A CA 1
ATOM 4031 C C . GLY A 1 503 ? -6.341 -36.407 37.413 1.00 28.50 503 GLY A C 1
ATOM 4032 O O . GLY A 1 503 ? -6.507 -37.614 37.282 1.00 28.50 503 GLY A O 1
ATOM 4033 N N . GLU A 1 504 ? -5.672 -35.711 36.480 1.00 29.33 504 GLU A N 1
ATOM 4034 C CA . GLU A 1 504 ? -5.193 -36.344 35.229 1.00 29.33 504 GLU A CA 1
ATOM 4035 C C . GLU A 1 504 ? -3.784 -35.880 34.809 1.00 29.33 504 GLU A C 1
ATOM 4037 O O . GLU A 1 504 ? -3.424 -34.719 34.964 1.00 29.33 504 GLU A O 1
ATOM 4042 N N . THR A 1 505 ? -2.989 -36.822 34.288 1.00 37.00 505 THR A N 1
ATOM 4043 C CA . THR A 1 505 ? -1.561 -36.747 33.910 1.00 37.00 505 THR A CA 1
ATOM 4044 C C . THR A 1 505 ? -1.149 -35.519 33.074 1.00 37.00 505 THR A C 1
ATOM 4046 O O . THR A 1 505 ? -1.782 -35.228 32.055 1.00 37.00 505 THR A O 1
ATOM 4049 N N . SER A 1 506 ? -0.025 -34.887 33.433 1.00 39.12 506 SER A N 1
ATOM 4050 C CA . SER A 1 506 ? 0.477 -33.599 32.924 1.00 39.12 506 SER A CA 1
ATOM 4051 C C . SER A 1 506 ? 0.654 -33.513 31.416 1.00 39.12 506 SER A C 1
ATOM 4053 O O . SER A 1 506 ? 1.649 -33.952 30.843 1.00 39.12 506 SER A O 1
ATOM 4055 N N . ARG A 1 507 ? -0.299 -32.850 30.763 1.00 42.59 507 ARG A N 1
ATOM 4056 C CA . ARG A 1 507 ? -0.163 -32.301 29.411 1.00 42.59 507 ARG A CA 1
ATOM 4057 C C . ARG A 1 507 ? -0.220 -30.785 29.551 1.00 42.59 507 ARG A C 1
ATOM 4059 O O . ARG A 1 507 ? -1.246 -30.257 29.971 1.00 42.59 507 ARG A O 1
ATOM 4066 N N . GLY A 1 508 ? 0.890 -30.108 29.271 1.00 46.56 508 GLY A N 1
ATOM 4067 C CA . GLY A 1 508 ? 0.943 -28.651 29.305 1.00 46.56 508 GLY A CA 1
ATOM 4068 C C . GLY A 1 508 ? 0.372 -28.059 28.023 1.00 46.56 508 GLY A C 1
ATOM 4069 O O . GLY A 1 508 ? 0.640 -28.570 26.932 1.00 46.56 508 GLY A O 1
ATOM 4070 N N . TYR A 1 509 ? -0.404 -26.989 28.154 1.00 44.94 509 TYR A N 1
ATOM 4071 C CA . TYR A 1 509 ? -0.888 -26.201 27.024 1.00 44.94 509 TYR A CA 1
ATOM 4072 C C . TYR A 1 509 ? -0.270 -24.807 27.086 1.00 44.94 509 TYR A C 1
ATOM 4074 O O . TYR A 1 509 ? -0.051 -24.268 28.176 1.00 44.94 509 TYR A O 1
ATOM 4082 N N . ASP A 1 510 ? 0.038 -24.227 25.929 1.00 47.28 510 ASP A N 1
ATOM 4083 C CA . ASP A 1 510 ? 0.378 -22.808 25.871 1.00 47.28 510 ASP A CA 1
ATOM 4084 C C . ASP A 1 510 ? -0.878 -21.928 26.025 1.00 47.28 510 ASP A C 1
ATOM 4086 O O . ASP A 1 510 ? -2.011 -22.415 26.056 1.00 47.28 510 ASP A O 1
ATOM 4090 N N . LEU A 1 511 ? -0.689 -20.607 26.112 1.00 39.53 511 LEU A N 1
ATOM 4091 C CA . LEU A 1 511 ? -1.790 -19.637 26.226 1.00 39.53 511 LEU A CA 1
ATOM 4092 C C . LEU A 1 511 ? -2.724 -19.615 24.997 1.00 39.53 511 LEU A C 1
ATOM 4094 O O . LEU A 1 511 ? -3.736 -18.925 25.017 1.00 39.53 511 LEU A O 1
ATOM 4098 N N . GLN A 1 512 ? -2.392 -20.364 23.942 1.00 39.53 512 GLN A N 1
ATOM 4099 C CA . GLN A 1 512 ? -3.159 -20.519 22.705 1.00 39.53 512 GLN A CA 1
ATOM 4100 C C . GLN A 1 512 ? -3.830 -21.907 22.621 1.00 39.53 512 GLN A C 1
ATOM 4102 O O . GLN A 1 512 ? -4.381 -22.266 21.582 1.00 39.53 512 GLN A O 1
ATOM 4107 N N . GLY A 1 513 ? -3.795 -22.706 23.698 1.00 39.28 513 GLY A N 1
ATOM 4108 C CA . GLY A 1 513 ? -4.437 -24.022 23.774 1.00 39.28 513 GLY A CA 1
ATOM 4109 C C . GLY A 1 513 ? -3.721 -25.126 22.989 1.00 39.28 513 GLY A C 1
ATOM 4110 O O . GLY A 1 513 ? -4.287 -26.203 22.789 1.00 39.28 513 GLY A O 1
ATOM 4111 N N . ARG A 1 514 ? -2.481 -24.901 22.538 1.00 46.38 514 ARG A N 1
ATOM 4112 C CA . ARG A 1 514 ? -1.692 -25.906 21.813 1.00 46.38 514 ARG A CA 1
ATOM 4113 C C . ARG A 1 514 ? -0.996 -26.838 22.793 1.00 46.38 514 ARG A C 1
ATOM 4115 O O . ARG A 1 514 ? -0.468 -26.410 23.815 1.00 46.38 514 ARG A O 1
ATOM 4122 N N . LYS A 1 515 ? -0.985 -28.128 22.463 1.00 46.72 515 LYS A N 1
ATOM 4123 C CA . LYS A 1 515 ? -0.373 -29.183 23.275 1.00 46.72 515 LYS A CA 1
ATOM 4124 C C . LYS A 1 515 ? 1.155 -29.106 23.175 1.00 46.72 515 LYS A C 1
ATOM 4126 O O . LYS A 1 515 ? 1.689 -29.209 22.073 1.00 46.72 515 LYS A O 1
ATOM 4131 N N . MET A 1 516 ? 1.839 -28.957 24.308 1.00 47.56 516 MET A N 1
ATOM 4132 C CA . MET A 1 516 ? 3.297 -28.807 24.379 1.00 47.56 516 MET A CA 1
ATOM 4133 C C . MET A 1 516 ? 3.952 -29.998 25.094 1.00 47.56 516 MET A C 1
ATOM 4135 O O . MET A 1 516 ? 3.417 -30.521 26.074 1.00 47.56 516 MET A O 1
ATOM 4139 N N . ASN A 1 517 ? 5.133 -30.400 24.614 1.00 52.22 517 ASN A N 1
ATOM 4140 C CA . ASN A 1 517 ? 5.968 -31.450 25.206 1.00 52.22 517 ASN A CA 1
ATOM 4141 C C . ASN A 1 517 ? 7.234 -30.818 25.815 1.00 52.22 517 ASN A C 1
ATOM 4143 O O . ASN A 1 517 ? 7.693 -29.782 25.334 1.00 52.22 517 ASN A O 1
ATOM 4147 N N . HIS A 1 518 ? 7.824 -31.467 26.824 1.00 47.56 518 HIS A N 1
ATOM 4148 C CA . HIS A 1 518 ? 8.939 -30.943 27.635 1.00 47.56 518 HIS A CA 1
ATOM 4149 C C . HIS A 1 518 ? 10.208 -30.563 26.834 1.00 47.56 518 HIS A C 1
ATOM 4151 O O . HIS A 1 518 ? 11.028 -29.789 27.316 1.00 47.56 518 HIS A O 1
ATOM 4157 N N . GLU A 1 519 ? 10.370 -31.078 25.613 1.00 44.06 519 GLU A N 1
ATOM 4158 C CA . GLU A 1 519 ? 11.526 -30.816 24.738 1.00 44.06 519 GLU A CA 1
ATOM 4159 C C . GLU A 1 519 ? 11.414 -29.504 23.933 1.00 44.06 519 GLU A C 1
ATOM 4161 O O . GLU A 1 519 ? 12.419 -29.024 23.421 1.00 44.06 519 GLU A O 1
ATOM 4166 N N . ASN A 1 520 ? 10.222 -28.890 23.853 1.00 47.97 520 ASN A N 1
ATOM 4167 C CA . ASN A 1 520 ? 9.952 -27.702 23.022 1.00 47.97 520 ASN A CA 1
ATOM 4168 C C . ASN A 1 520 ? 9.504 -26.465 23.830 1.00 47.97 520 ASN A C 1
ATOM 4170 O O . ASN A 1 520 ? 8.946 -25.522 23.266 1.00 47.97 520 ASN A O 1
ATOM 4174 N N . MET A 1 521 ? 9.690 -26.465 25.152 1.00 47.59 521 MET A N 1
ATOM 4175 C CA . MET A 1 521 ? 9.327 -25.337 26.017 1.00 47.59 521 MET A CA 1
ATOM 4176 C C . MET A 1 521 ? 10.466 -24.304 26.054 1.00 47.59 521 MET A C 1
ATOM 4178 O O . MET A 1 521 ? 11.570 -24.609 26.492 1.00 47.59 521 MET A O 1
ATOM 4182 N N . VAL A 1 522 ? 10.199 -23.075 25.603 1.00 45.38 522 VAL A N 1
ATOM 4183 C CA . VAL A 1 522 ? 11.073 -21.894 25.790 1.00 45.38 522 VAL A CA 1
ATOM 4184 C C . VAL A 1 522 ? 10.785 -21.207 27.128 1.00 45.38 522 VAL A C 1
ATOM 4186 O O . VAL A 1 522 ? 9.705 -21.393 27.682 1.00 45.38 522 VAL A O 1
ATOM 4189 N N . SER A 1 523 ? 11.713 -20.405 27.657 1.00 41.03 523 SER A N 1
ATOM 4190 C CA . SER A 1 523 ? 11.530 -19.701 28.940 1.00 41.03 523 SER A CA 1
ATOM 4191 C C . SER A 1 523 ? 10.210 -18.916 28.971 1.00 41.03 523 SER A C 1
ATOM 4193 O O . SER A 1 523 ? 9.949 -18.097 28.088 1.00 41.03 523 SER A O 1
ATOM 4195 N N . GLY A 1 524 ? 9.341 -19.192 29.945 1.00 47.75 524 GLY A N 1
ATOM 4196 C CA . GLY A 1 524 ? 7.981 -18.655 29.953 1.00 47.75 524 GLY A CA 1
ATOM 4197 C C . GLY A 1 524 ? 7.074 -19.234 31.038 1.00 47.75 524 GLY A C 1
ATOM 4198 O O . GLY A 1 524 ? 7.463 -20.091 31.831 1.00 47.75 524 GLY A O 1
ATOM 4199 N N . VAL A 1 525 ? 5.836 -18.739 31.093 1.00 40.19 525 VAL A N 1
ATOM 4200 C CA . VAL A 1 525 ? 4.816 -19.208 32.043 1.00 40.19 525 VAL A CA 1
ATOM 4201 C C . VAL A 1 525 ? 3.892 -20.193 31.340 1.00 40.19 525 VAL A C 1
ATOM 4203 O O . VAL A 1 525 ? 3.220 -19.834 30.376 1.00 40.19 525 VAL A O 1
ATOM 4206 N N . TYR A 1 526 ? 3.827 -21.415 31.860 1.00 49.00 526 TYR A N 1
ATOM 4207 C CA . TYR A 1 526 ? 3.015 -22.496 31.306 1.00 49.00 526 TYR A CA 1
ATOM 4208 C C . TYR A 1 526 ? 2.005 -22.999 32.321 1.00 49.00 526 TYR A C 1
ATOM 4210 O O . TYR A 1 526 ? 2.207 -22.882 33.532 1.00 49.00 526 TYR A O 1
ATOM 4218 N N . ILE A 1 527 ? 0.928 -23.601 31.822 1.00 42.91 527 ILE A N 1
ATOM 4219 C CA . ILE A 1 527 ? -0.033 -24.315 32.655 1.00 42.91 527 ILE A CA 1
ATOM 4220 C C . ILE A 1 527 ? 0.303 -25.801 32.571 1.00 42.91 527 ILE A C 1
ATOM 4222 O O . ILE A 1 527 ? 0.063 -26.438 31.550 1.00 42.91 527 ILE A O 1
ATOM 4226 N N . VAL A 1 528 ? 0.873 -26.338 33.650 1.00 43.34 528 VAL A N 1
ATOM 4227 C CA . VAL A 1 528 ? 1.216 -27.759 33.804 1.00 43.34 528 VAL A CA 1
ATOM 4228 C C . VAL A 1 528 ? 0.415 -28.285 34.991 1.00 43.34 528 VAL A C 1
ATOM 4230 O O . VAL A 1 528 ? 0.489 -27.714 36.078 1.00 43.34 528 VAL A O 1
ATOM 4233 N N . ASP A 1 529 ? -0.402 -29.321 34.782 1.00 41.34 529 ASP A N 1
ATOM 4234 C CA . ASP A 1 529 ? -1.313 -29.869 35.805 1.00 41.34 529 ASP A CA 1
ATOM 4235 C C . ASP A 1 529 ? -2.245 -28.819 36.432 1.00 41.34 529 ASP A C 1
ATOM 4237 O O . ASP A 1 529 ? -2.493 -28.810 37.638 1.00 41.34 529 ASP A O 1
ATOM 4241 N N . GLY A 1 530 ? -2.718 -27.867 35.620 1.00 38.44 530 GLY A N 1
ATOM 4242 C CA . GLY A 1 530 ? -3.592 -26.789 36.092 1.00 38.44 530 GLY A CA 1
ATOM 4243 C C . GLY A 1 530 ? -2.899 -25.769 37.005 1.00 38.44 530 GLY A C 1
ATOM 4244 O O . GLY A 1 530 ? -3.566 -24.904 37.566 1.00 38.44 530 GLY A O 1
ATOM 4245 N N . ARG A 1 531 ? -1.568 -25.828 37.157 1.00 35.09 531 ARG A N 1
ATOM 4246 C CA . ARG A 1 531 ? -0.775 -24.855 37.920 1.00 35.09 531 ARG A CA 1
ATOM 4247 C C . ARG A 1 531 ? 0.108 -24.041 36.983 1.00 35.09 531 ARG A C 1
ATOM 4249 O O . ARG A 1 531 ? 0.754 -24.590 36.091 1.00 35.09 531 ARG A O 1
ATOM 4256 N N . LYS A 1 532 ? 0.163 -22.725 37.215 1.00 42.53 532 LYS A N 1
ATOM 4257 C CA . LYS A 1 532 ? 1.132 -21.849 36.546 1.00 42.53 532 LYS A CA 1
ATOM 4258 C C . LYS A 1 532 ? 2.527 -22.198 37.056 1.00 42.53 532 LYS A C 1
ATOM 4260 O O . LYS A 1 532 ? 2.816 -21.998 38.234 1.00 42.53 532 LYS A O 1
ATOM 4265 N N . GLN A 1 533 ? 3.371 -22.715 36.175 1.00 42.03 533 GLN A N 1
ATOM 4266 C CA . GLN A 1 533 ? 4.782 -22.947 36.450 1.00 42.03 533 GLN A CA 1
ATOM 4267 C C . GLN A 1 533 ? 5.617 -22.009 35.583 1.00 42.03 533 GLN A C 1
ATOM 4269 O O . GLN A 1 533 ? 5.374 -21.872 34.382 1.00 42.03 533 GLN A O 1
ATOM 4274 N N . LEU A 1 534 ? 6.584 -21.341 36.212 1.00 41.53 534 LEU A N 1
ATOM 4275 C CA . LEU A 1 534 ? 7.601 -20.579 35.502 1.00 41.53 534 LEU A CA 1
ATOM 4276 C C . LEU A 1 534 ? 8.674 -21.571 35.051 1.00 41.53 534 LEU A C 1
ATOM 4278 O O . LEU A 1 534 ? 9.450 -22.055 35.875 1.00 41.53 534 LEU A O 1
ATOM 4282 N N . PHE A 1 535 ? 8.688 -21.886 33.759 1.00 41.72 535 PHE A N 1
ATOM 4283 C CA . PHE A 1 535 ? 9.763 -22.659 33.153 1.00 41.72 535 PHE A CA 1
ATOM 4284 C C . PHE A 1 535 ? 10.879 -21.685 32.790 1.00 41.72 535 PHE A C 1
ATOM 4286 O O . PHE A 1 535 ? 10.647 -20.752 32.019 1.00 41.72 535 PHE A O 1
ATOM 4293 N N . LYS A 1 536 ? 12.045 -21.854 33.419 1.00 43.62 536 LYS A N 1
ATOM 4294 C CA . LYS A 1 536 ? 13.229 -21.031 33.157 1.00 43.62 536 LYS A CA 1
ATOM 4295 C C . LYS A 1 536 ? 13.978 -21.525 31.939 1.00 43.62 536 LYS A C 1
ATOM 4297 O O . LYS A 1 536 ? 14.214 -22.748 31.869 1.00 43.62 536 LYS A O 1
#

Foldseek 3Di:
DDDDDDDDDDDDPDPPDPQDQADADDFPCQDPPPPPQADDPVQDLNHQFGPLQWDDDRAAIEGEGPQCPNQLQPRDADPNHRQRADRVQQNVLLVLLLCCVPVAQNLADDPLSRHHHEYEYEYPDPPAAWAWAAGQLRHTYTTGTCVQCVPPALSSSLRSQRSSLNNLLSVQCVSHPVCNVPFAFSQPFAQAPHWLQSQLRSLVSSCVVVVLCLCVFQVLFCLQCLLEALGEPLRSNHSNLLLLLVCVVVVHSNLQSQLRNQGDDHRDHSLVSSCVSVVNALQNSLVSLQVSQLCQQQVVGPSCVVPRPVPRNSHAFEWADPDVQKTWGALARFHFQSGKDKFWKDAFAFQDKKKKWKKWAAAFAFGDPLHQCWYDLSRSPDIDRPVDGTHAHDPPLQQWWKWKWKWFQFPVRDIDIDTPSDTPDGGRHIDIDMDMDTRHPRGDIMIIMMHIRGNDDDDDGHDSDNNNGGGTIMMIGMDPMHTLNYDYRYDPPRDDQDDDDADDAWFKADPNRDTDDPVPDDQDWIQTRNDTDGDD

pLDDT: mean 85.79, std 19.13, range [24.58, 98.88]

Solvent-accessible surface area (backbone atoms only — not comparable to full-atom values): 29487 Å² total; per-residue (Å²): 137,89,85,80,86,81,82,82,82,83,81,82,79,78,82,76,79,84,71,73,81,47,41,82,77,77,52,68,64,47,76,69,45,90,62,80,46,44,37,63,95,83,50,46,73,87,19,41,50,19,73,77,30,47,54,74,60,84,59,36,34,38,30,38,27,59,72,30,54,84,48,39,70,71,16,58,60,58,95,86,40,74,47,34,42,64,68,66,53,42,52,53,49,51,52,54,45,48,48,42,39,42,80,61,30,48,36,50,63,71,84,56,65,53,46,36,24,35,41,33,41,38,45,81,55,91,63,93,36,77,43,31,27,58,43,84,48,68,35,36,28,35,40,34,16,46,84,59,37,66,73,57,45,58,60,49,32,22,26,53,33,34,12,36,46,41,39,32,36,19,58,72,28,69,47,35,68,89,44,49,95,73,55,34,39,43,63,78,48,48,37,67,80,37,55,30,61,60,46,16,47,13,40,46,52,13,23,73,77,39,59,86,41,55,54,68,63,16,53,60,40,31,33,64,44,45,15,42,34,58,65,35,64,54,40,21,67,26,50,33,60,62,58,56,44,51,22,59,75,66,74,31,69,34,49,63,31,52,38,39,60,33,84,45,82,69,63,56,56,71,64,60,35,39,28,64,73,70,69,45,50,51,63,57,48,33,49,53,52,42,54,47,47,53,34,53,42,50,42,74,39,81,93,33,63,91,67,26,83,90,49,52,62,59,36,63,34,37,25,33,54,76,51,92,58,23,34,34,55,21,69,55,33,37,23,12,68,65,10,30,45,50,44,38,34,52,77,61,62,60,68,42,66,33,35,40,41,37,29,34,42,38,57,38,39,72,48,57,91,54,51,73,26,32,38,66,80,55,46,66,87,49,76,42,69,72,81,45,65,46,49,28,60,37,97,61,36,64,31,35,20,29,36,66,34,38,35,35,36,28,74,88,70,51,74,47,77,50,70,86,85,57,73,41,55,58,40,48,61,71,34,76,50,78,50,71,51,61,38,58,78,61,58,68,44,33,29,45,34,44,22,42,34,35,71,54,84,78,84,78,64,32,73,94,52,80,76,70,42,52,35,59,46,38,34,40,34,46,42,77,44,45,76,72,50,68,48,69,32,68,49,90,90,76,73,83,86,82,90,76,86,89,87,71,84,76,66,28,34,50,102,83,72,46,84,53,57,92,92,74,70,69,72,43,80,35,38,46,67,84,36,84,41,78,46,117

Secondary structure (DSSP, 8-state):
-PPPP-------------PPPPBPP--HHHHH-S-TTS--TT--TTSSS-GGGEEE-SSEEEEE-GGG-S-GGGPPEETTEE----HHHHHHHHHHHHHIIIIIS--S-HHHHTTBPEEEEE---SS--EEEEEETTTEEEEEE-TTTSSSSSHHHHHHHHHHHHHHHHHHHTTT-GGGGGG---TT-S-SBS--THHHHHHHHHHHHH-TTHHHHHHTTTHHHHTTS-TT-GGGTTT-THHHHHHHHHTT-TTHHHHHHTSPP-SS--HHHHHHHHHT--HHHHHHHHHHHHHHHTTT--GGGTTTGGGTTT---EEEEEEETTEEEE-TTTPPPTT--EEEEE----TT-EEEEEEEEPPTTPBPPTT---EE--S-TT--EE---SBPPPPTTGGG--EEEEEEEEETTS-EEEE-----BS-SSS-EEEEEEEE--TTEEEEEEEEEE--SS-----BSS-TTTS----EEEEEES--BSSEEEEE-TT--PPPP----S---EE-TT--EE-TTSPPSEEEEETTEEEEE-